Protein AF-0000000076344971 (afdb_homodimer)

Organism: Vanrija humicola (NCBI:txid5417)

Foldseek 3Di:
DWDKDKDAACCDPDPVDHGGFIFIFGQPQDPDDDDDPVRTPGGQDDDVVRSNCCPALLHFLLLLLVCLQVPQQVAALAFEEEEEVLQARNNVNNLLCNCLPRNHVAYEYEAADPVSQVVSVVNGHPGYFHPPDPCRLVVVCVVCDPVFGQEYEYAADAPVVLSNLVRHAAQHEYEDEHHNVCVVVDDHDNPNVCSCVVRVYYYDYDHCVVVVVCSVVVSVVSVVCVVVVSGPCPQQWDEDEDESVCVVVQCVCVVVSNIGYYYHYDYDD/DWDKDKDAACQDPDPVDGGGFIFIFGQPQDPDDDDDPVRTPGGQDDDVVRSNCCPALLHFLLLLLVCLQVPQQVAALAFEEEEEVLQARNNVNNLLCNCLPRNHVAYEYEAADPVSQVVSVVNGHPGYFHPPDPCRLVVVCVVCDPVFGQEYEYAADAPVVLSNLVRHAAQHEYEDEHHNVCVVVDDHDNPNCCSCVVRVYYYDYDHCVVVVVCSVVVSVVSVVCVVVVSGPCPQQWDEDEDESVCVVVQCVCVVVSNIGHYYHYDYDD

Sequence (538 aa):
MRASAVAKVLESQSTKYKAGDSVYGYFGWTDFSVIDESAVATPAAELPGKPYASISPLGVTSLTAYFGTIEVLDIKPEHTVVVSGAAGAVGQVVVQLAKNVKGAKKVIGIAGGPDKVAYLKSIGADAAVDYKAADWKEQLAAIVGEDGVDRFFDNVGGEIFDHLLTVLNRAGRVAVCGQITSYNGQYVPFPHFTEVISKALTIQGFTLMDYIPRWGEVAQELRKLIDDDKIKAADAETVVPTKVEDIPTTWLRLFEGKNRGKLVTQLEVMRASAVAKVLESQSTKYKAGDSVYGYFGWTDFSVIDESAVATPAAELPGKPYASISPLGVTSLTAYFGTIEVLDIKPEHTVVVSGAAGAVGQVVVQLAKNVKGAKKVIGIAGGPDKVAYLKSIGADAAVDYKAADWKEQLAAIVGEDGVDRFFDNVGGEIFDHLLTVLNRAGRVAVCGQITSYNGQYVPFPHFTEVISKALTIQGFTLMDYIPRWGEVAQELRKLIDDDKIKAADAETVVPTKVEDIPTTWLRLFEGKNRGKLVTQLEV

InterPro domains:
  IPR011032 GroES-like superfamily [SSF50129] (1-50)
  IPR013149 Alcohol dehydrogenase-like, C-terminal [PF00107] (89-221)
  IPR020843 Enoylreductase domain [SM00829] (2-265)
  IPR036291 NAD(P)-binding domain superfamily [SSF51735] (54-228)
  IPR045010 Medium-chain dehydrogenase/reductase [PTHR43205] (2-265)

Nearest PDB structures (foldseek):
  6ytz-assembly1_A-2  TM=9.093E-01  e=7.182E-23  Malus domestica
  6eow-assembly2_D-2  TM=8.994E-01  e=2.074E-22  Rubus idaeus
  6eow-assembly1_A  TM=9.100E-01  e=4.119E-22  Rubus idaeus
  6ysb-assembly2_A  TM=8.972E-01  e=2.207E-22  Pyrus ussuriensis x Pyrus communis
  4we3-assembly1_B  TM=8.929E-01  e=2.074E-22  Zingiber officinale

Secondary structure (DSSP, 8-state):
---EEEEE-S----SS--TT-EEEEE--S-S-----GGGEEEEPP-BTTBTTGGGTTTSHHHHHHHIIIIIIS---TT-EEEETTTTBTTHHHHHHIIIIIS--SEEEEEESSHHHHHHHHHTT-SEEEETTSTTHHHHHHHHHGGG-EEEEEESS-HHHHHHHHHHEEEEEEEEE---GGGGGT---B-TTTTHHHHTT-EEEE--GGGGGGGHHHHHHHHHHHHHTTSS--TTSEEEEEE-GGGHHHHHHHHHHT--SBEEEEEE--/---EEEEE-S----SS--TT-EEEEE--S-S-----GGGEEEEPP-BTTBTTGGGTTTSHHHHHHHIIIIIIS---TT-EEEETTTTBTTHHHHHHIIIIIS--SEEEEEESSHHHHHHHHHTT-SEEEETTSTTHHHHHHHHHGGG-EEEEEESS-HHHHHHHHHHEEEEEEEEE---GGGGGT---B-TTTTHHHHTT-EEEE--GGGGGGGHHHHHHHHHHHHHTTSS--TTSEEEEEE-GGGHHHHHHHHHHT--SBEEEEEE--

Structure (mmCIF, N/CA/C/O backbone):
data_AF-0000000076344971-model_v1
#
loop_
_entity.id
_entity.type
_entity.pdbx_description
1 polymer 'Enoyl reductase (ER) domain-containing protein'
#
loop_
_atom_site.group_PDB
_atom_site.id
_atom_site.type_symbol
_atom_site.label_atom_id
_atom_site.label_alt_id
_atom_site.label_comp_id
_atom_site.label_asym_id
_atom_site.label_entity_id
_atom_site.label_seq_id
_atom_site.pdbx_PDB_ins_code
_atom_site.Cartn_x
_atom_site.Cartn_y
_atom_site.Cartn_z
_atom_site.occupancy
_atom_site.B_iso_or_equiv
_atom_site.auth_seq_id
_atom_site.auth_comp_id
_atom_site.auth_asym_id
_atom_site.auth_atom_id
_atom_site.pdbx_PDB_model_num
ATOM 1 N N . MET A 1 1 ? -20.359 28.5 3.492 1 61.44 1 MET A N 1
ATOM 2 C CA . MET A 1 1 ? -19.453 27.359 3.338 1 61.44 1 MET A CA 1
ATOM 3 C C . MET A 1 1 ? -19.094 26.766 4.695 1 61.44 1 MET A C 1
ATOM 5 O O . MET A 1 1 ? -18.953 27.484 5.676 1 61.44 1 MET A O 1
ATOM 9 N N . ARG A 1 2 ? -19.141 25.562 4.707 1 69 2 ARG A N 1
ATOM 10 C CA . ARG A 1 2 ? -18.844 24.844 5.949 1 69 2 ARG A CA 1
ATOM 11 C C . ARG A 1 2 ? -17.359 24.875 6.25 1 69 2 ARG A C 1
ATOM 13 O O . ARG A 1 2 ? -16.531 24.594 5.375 1 69 2 ARG A O 1
ATOM 20 N N . ALA A 1 3 ? -16.969 25.484 7.363 1 81.06 3 ALA A N 1
ATOM 21 C CA . ALA A 1 3 ? -15.586 25.547 7.824 1 81.06 3 ALA A CA 1
ATOM 22 C C . ALA A 1 3 ? -15.508 25.391 9.344 1 81.06 3 ALA A C 1
ATOM 24 O O . ALA A 1 3 ? -16.375 25.891 10.062 1 81.06 3 ALA A O 1
ATOM 25 N N . SER A 1 4 ? -14.469 24.703 9.75 1 88.12 4 SER A N 1
ATOM 26 C CA . SER A 1 4 ? -14.195 24.672 11.188 1 88.12 4 SER A CA 1
ATOM 27 C C . SER A 1 4 ? -13.75 26.047 11.688 1 88.12 4 SER A C 1
ATOM 29 O O . SER A 1 4 ? -13.055 26.781 10.969 1 88.12 4 SER A O 1
ATOM 31 N N . ALA A 1 5 ? -14.195 26.359 12.906 1 91.25 5 ALA A N 1
ATOM 32 C CA . ALA A 1 5 ? -13.875 27.672 13.43 1 91.25 5 ALA A CA 1
ATOM 33 C C . ALA A 1 5 ? -13.859 27.672 14.953 1 91.25 5 ALA A C 1
ATOM 35 O O . ALA A 1 5 ? -14.453 26.797 15.586 1 91.25 5 ALA A O 1
ATOM 36 N N . VAL A 1 6 ? -13.102 28.594 15.43 1 92.81 6 VAL A N 1
ATOM 37 C CA . VAL A 1 6 ? -13.172 28.969 16.844 1 92.81 6 VAL A CA 1
ATOM 38 C C . VAL A 1 6 ? -13.914 30.297 16.984 1 92.81 6 VAL A C 1
ATOM 40 O O . VAL A 1 6 ? -13.664 31.25 16.234 1 92.81 6 VAL A O 1
ATOM 43 N N . ALA A 1 7 ? -14.859 30.266 17.953 1 93.31 7 ALA A N 1
ATOM 44 C CA . ALA A 1 7 ? -15.695 31.453 18.141 1 93.31 7 ALA A CA 1
ATOM 45 C C . ALA A 1 7 ? -15.82 31.781 19.625 1 93.31 7 ALA A C 1
ATOM 47 O O . ALA A 1 7 ? -15.609 30.938 20.484 1 93.31 7 ALA A O 1
ATOM 48 N N . LYS A 1 8 ? -16.109 33.062 19.859 1 93.75 8 LYS A N 1
ATOM 49 C CA . LYS A 1 8 ? -16.422 33.531 21.219 1 93.75 8 LYS A CA 1
ATOM 50 C C . LYS A 1 8 ? -17.938 33.656 21.406 1 93.75 8 LYS A C 1
ATOM 52 O O . LYS A 1 8 ? -18.625 34.25 20.578 1 93.75 8 LYS A O 1
ATOM 57 N N . VAL A 1 9 ? -18.375 33.125 22.484 1 95.62 9 VAL A N 1
ATOM 58 C CA . VAL A 1 9 ? -19.797 33.219 22.797 1 95.62 9 VAL A CA 1
ATOM 59 C C . VAL A 1 9 ? -20.109 34.656 23.281 1 95.62 9 VAL A C 1
ATOM 61 O O . VAL A 1 9 ? -19.516 35.125 24.234 1 95.62 9 VAL A O 1
ATOM 64 N N . LEU A 1 10 ? -21.031 35.25 22.594 1 96.5 10 LEU A N 1
ATOM 65 C CA . LEU A 1 10 ? -21.438 36.594 22.984 1 96.5 10 LEU A CA 1
ATOM 66 C C . LEU A 1 10 ? -22.625 36.562 23.938 1 96.5 10 LEU A C 1
ATOM 68 O O . LEU A 1 10 ? -22.688 37.312 24.891 1 96.5 10 LEU A O 1
ATOM 72 N N . GLU A 1 11 ? -23.609 35.75 23.594 1 96.62 11 GLU A N 1
ATOM 73 C CA . GLU A 1 11 ? -24.797 35.469 24.391 1 96.62 11 GLU A CA 1
ATOM 74 C C . GLU A 1 11 ? -25.156 34 24.328 1 96.62 11 GLU A C 1
ATOM 76 O O . GLU A 1 11 ? -24.891 33.312 23.344 1 96.62 11 GLU A O 1
ATOM 81 N N . SER A 1 12 ? -25.734 33.531 25.516 1 96.5 12 SER A N 1
ATOM 82 C CA . SER A 1 12 ? -26.062 32.125 25.531 1 96.5 12 SER A CA 1
ATOM 83 C C . SER A 1 12 ? -27.344 31.859 26.312 1 96.5 12 SER A C 1
ATOM 85 O O . SER A 1 12 ? -27.578 32.469 27.359 1 96.5 12 SER A O 1
ATOM 87 N N . GLN A 1 13 ? -28.156 31.031 25.672 1 95.81 13 GLN A N 1
ATOM 88 C CA . GLN A 1 13 ? -29.297 30.484 26.391 1 95.81 13 GLN A CA 1
ATOM 89 C C . GLN A 1 13 ? -29.031 29.047 26.844 1 95.81 13 GLN A C 1
ATOM 91 O O . GLN A 1 13 ? -29.906 28.406 27.422 1 95.81 13 GLN A O 1
ATOM 96 N N . SER A 1 14 ? -27.953 28.562 26.516 1 93.94 14 SER A N 1
ATOM 97 C CA . SER A 1 14 ? -27.531 27.219 26.875 1 93.94 14 SER A CA 1
ATOM 98 C C . SER A 1 14 ? -27.031 27.172 28.312 1 93.94 14 SER A C 1
ATOM 100 O O . SER A 1 14 ? -26.438 28.125 28.797 1 93.94 14 SER A O 1
ATOM 102 N N . THR A 1 15 ? -27.234 26.078 29.016 1 94.31 15 THR A N 1
ATOM 103 C CA . THR A 1 15 ? -26.688 25.891 30.344 1 94.31 15 THR A CA 1
ATOM 104 C C . THR A 1 15 ? -25.234 25.406 30.266 1 94.31 15 THR A C 1
ATOM 106 O O . THR A 1 15 ? -24.516 25.406 31.266 1 94.31 15 THR A O 1
ATOM 109 N N . LYS A 1 16 ? -24.781 25.078 29.094 1 94.44 16 LYS A N 1
ATOM 110 C CA . LYS A 1 16 ? -23.469 24.484 28.922 1 94.44 16 LYS A CA 1
ATOM 111 C C . LYS A 1 16 ? -22.422 25.562 28.609 1 94.44 16 LYS A C 1
ATOM 113 O O . LYS A 1 16 ? -21.234 25.375 28.891 1 94.44 16 LYS A O 1
ATOM 118 N N . TYR A 1 17 ? -22.875 26.609 28.031 1 95.38 17 TYR A N 1
ATOM 119 C CA . TYR A 1 17 ? -21.969 27.656 27.578 1 95.38 17 TYR A CA 1
ATOM 120 C C . TYR A 1 17 ? -22.422 29.031 28.047 1 95.38 17 TYR A C 1
ATOM 122 O O . TYR A 1 17 ? -23.625 29.297 28.094 1 95.38 17 TYR A O 1
ATOM 130 N N . LYS A 1 18 ? -21.469 29.906 28.344 1 95.62 18 LYS A N 1
ATOM 131 C CA . LYS A 1 18 ? -21.797 31.25 28.781 1 95.62 18 LYS A CA 1
ATOM 132 C C . LYS A 1 18 ? -21.047 32.281 27.953 1 95.62 18 LYS A C 1
ATOM 134 O O . LYS A 1 18 ? -20.094 31.953 27.234 1 95.62 18 LYS A O 1
ATOM 139 N N . ALA A 1 19 ? -21.516 33.438 28.141 1 96 19 ALA A N 1
ATOM 140 C CA . ALA A 1 19 ? -20.859 34.562 27.438 1 96 19 ALA A CA 1
ATOM 141 C C . ALA A 1 19 ? -19.375 34.625 27.812 1 96 19 ALA A C 1
ATOM 143 O O . ALA A 1 19 ? -19.016 34.5 28.984 1 96 19 ALA A O 1
ATOM 144 N N . GLY A 1 20 ? -18.531 34.75 26.812 1 94.38 20 GLY A N 1
ATOM 145 C CA . GLY A 1 20 ? -17.094 34.812 27.031 1 94.38 20 GLY A CA 1
ATOM 146 C C . GLY A 1 20 ? -16.391 33.531 26.703 1 94.38 20 GLY A C 1
ATOM 147 O O . GLY A 1 20 ? -15.172 33.5 26.469 1 94.38 20 GLY A O 1
ATOM 148 N N . ASP A 1 21 ? -17.156 32.406 26.641 1 94.06 21 ASP A N 1
ATOM 149 C CA . ASP A 1 21 ? -16.562 31.125 26.328 1 94.06 21 ASP A CA 1
ATOM 150 C C . ASP A 1 21 ? -16.047 31.078 24.891 1 94.06 21 ASP A C 1
ATOM 152 O O . ASP A 1 21 ? -16.656 31.672 24 1 94.06 21 ASP A O 1
ATOM 156 N N . SER A 1 22 ? -14.867 30.422 24.719 1 94 22 SER A N 1
ATOM 157 C CA . SER A 1 22 ? -14.391 30.062 23.391 1 94 22 SER A CA 1
ATOM 158 C C . SER A 1 22 ? -14.812 28.656 23 1 94 22 SER A C 1
ATOM 160 O O . SER A 1 22 ? -14.617 27.703 23.766 1 94 22 SER A O 1
ATOM 162 N N . VAL A 1 23 ? -15.383 28.531 21.781 1 94 23 VAL A N 1
ATOM 163 C CA . VAL A 1 23 ? -15.914 27.234 21.375 1 94 23 VAL A CA 1
ATOM 164 C C . VAL A 1 23 ? -15.398 26.891 19.984 1 94 23 VAL A C 1
ATOM 166 O O . VAL A 1 23 ? -15.07 27.781 19.188 1 94 23 VAL A O 1
ATOM 169 N N . TYR A 1 24 ? -15.289 25.625 19.75 1 92.62 24 TYR A N 1
ATOM 170 C CA . TYR A 1 24 ? -14.875 25.094 18.469 1 92.62 24 TYR A CA 1
ATOM 171 C C . TYR A 1 24 ? -16.016 24.328 17.797 1 92.62 24 TYR A C 1
ATOM 173 O O . TYR A 1 24 ? -16.766 23.594 18.469 1 92.62 24 TYR A O 1
ATOM 181 N N . GLY A 1 25 ? -16.172 24.5 16.547 1 89.88 25 GLY A N 1
ATOM 182 C CA . GLY A 1 25 ? -17.172 23.797 15.75 1 89.88 25 GLY A CA 1
ATOM 183 C C . GLY A 1 25 ? -17.109 24.141 14.273 1 89.88 25 GLY A C 1
ATOM 184 O O . GLY A 1 25 ? -16.141 24.734 13.805 1 89.88 25 GLY A O 1
ATOM 185 N N . TYR A 1 26 ? -18.109 23.641 13.586 1 88.62 26 TYR A N 1
ATOM 186 C CA . TYR A 1 26 ? -18.25 23.984 12.172 1 88.62 26 TYR A CA 1
ATOM 187 C C . TYR A 1 26 ? -19.25 25.109 11.984 1 88.62 26 TYR A C 1
ATOM 189 O O . TYR A 1 26 ? -20.438 24.859 11.758 1 88.62 26 TYR A O 1
ATOM 197 N N . PHE A 1 27 ? -18.75 26.344 12.023 1 85.94 27 PHE A N 1
ATOM 198 C CA . PHE A 1 27 ? -19.609 27.516 12.07 1 85.94 27 PHE A CA 1
ATOM 199 C C . PHE A 1 27 ? -19.672 28.203 10.711 1 85.94 27 PHE A C 1
ATOM 201 O O . PHE A 1 27 ? -20.562 29.016 10.461 1 85.94 27 PHE A O 1
ATOM 208 N N . GLY A 1 28 ? -18.797 27.922 9.805 1 81.19 28 GLY A N 1
ATOM 209 C CA . GLY A 1 28 ? -18.781 28.562 8.508 1 81.19 28 GLY A CA 1
ATOM 210 C C . GLY A 1 28 ? -18.141 29.938 8.531 1 81.19 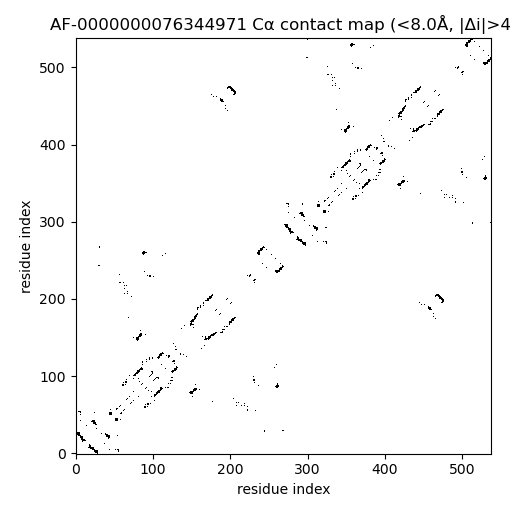28 GLY A C 1
ATOM 211 O O . GLY A 1 28 ? -17.594 30.359 9.555 1 81.19 28 GLY A O 1
ATOM 212 N N . TRP A 1 29 ? -18.219 30.688 7.355 1 81.31 29 TRP A N 1
ATOM 213 C CA . TRP A 1 29 ? -17.672 32.031 7.203 1 81.31 29 TRP A CA 1
ATOM 214 C C . TRP A 1 29 ? -18.703 33.094 7.562 1 81.31 29 TRP A C 1
ATOM 216 O O . TRP A 1 29 ? -19.562 33.406 6.742 1 81.31 29 TRP A O 1
ATOM 226 N N . TH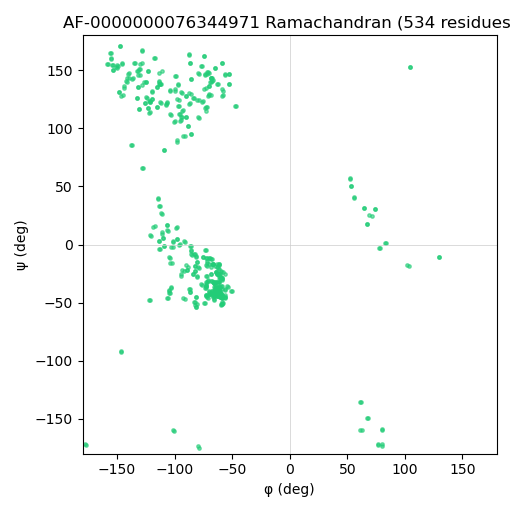R A 1 30 ? -18.672 33.5 8.773 1 84.69 30 THR A N 1
ATOM 227 C CA . THR A 1 30 ? -19.594 34.562 9.219 1 84.69 30 THR A CA 1
ATOM 228 C C . THR A 1 30 ? -18.984 35.375 10.359 1 84.69 30 THR A C 1
ATOM 230 O O . THR A 1 30 ? -18.172 34.844 11.125 1 84.69 30 THR A O 1
ATOM 233 N N . ASP A 1 31 ? -19.406 36.594 10.461 1 86.12 31 ASP A N 1
ATOM 234 C CA . ASP A 1 31 ? -19 37.406 11.586 1 86.12 31 ASP A CA 1
ATOM 235 C C . ASP A 1 31 ? -19.703 36.969 12.875 1 86.12 31 ASP A C 1
ATOM 237 O O . ASP A 1 31 ? -19.078 36.906 13.938 1 86.12 31 ASP A O 1
ATOM 241 N N . PHE A 1 32 ? -20.953 36.75 12.672 1 89.75 32 PHE A N 1
ATOM 242 C CA . PHE A 1 32 ? -21.797 36.281 13.781 1 89.75 32 PHE A CA 1
ATOM 243 C C . PHE A 1 32 ? -22.719 35.156 13.336 1 89.75 32 PHE A C 1
ATOM 245 O O . PHE A 1 32 ? -23.094 35.094 12.164 1 89.75 32 PHE A O 1
ATOM 252 N N . SER A 1 33 ? -22.875 34.25 14.273 1 90.19 33 SER A N 1
ATOM 253 C CA . SER A 1 33 ? -23.828 33.188 13.992 1 90.19 33 SER A CA 1
ATOM 254 C C . SER A 1 33 ? -24.641 32.812 15.242 1 90.19 33 SER A C 1
ATOM 256 O O . SER A 1 33 ? -24.141 32.938 16.359 1 90.19 33 SER A O 1
ATOM 258 N N . VAL A 1 34 ? -25.953 32.562 15.016 1 92.56 34 VAL A N 1
ATOM 259 C CA . VAL A 1 34 ? -26.781 31.938 16.031 1 92.56 34 VAL A CA 1
ATOM 260 C C . VAL A 1 34 ? -26.875 30.438 15.781 1 92.56 34 VAL A C 1
ATOM 262 O O . VAL A 1 34 ? -27.312 30.016 14.711 1 92.56 34 VAL A O 1
ATOM 265 N N . ILE A 1 35 ? -26.422 29.656 16.734 1 92.75 35 ILE A N 1
ATOM 266 C CA . ILE A 1 35 ? -26.359 28.219 16.516 1 92.75 35 ILE A CA 1
ATOM 267 C C . ILE A 1 35 ? -27 27.469 17.672 1 92.75 35 ILE A C 1
ATOM 269 O O . ILE A 1 35 ? -27.141 28.031 18.766 1 92.75 35 ILE A O 1
ATOM 273 N N . ASP A 1 36 ? -27.453 26.281 17.375 1 93.5 36 ASP A N 1
ATOM 274 C CA . ASP A 1 36 ? -27.812 25.375 18.453 1 93.5 36 ASP A CA 1
ATOM 275 C C . ASP A 1 36 ? -26.578 24.891 19.203 1 93.5 36 ASP A C 1
ATOM 277 O O . ASP A 1 36 ? -25.5 24.75 18.609 1 93.5 36 ASP A O 1
ATOM 281 N N . GLU A 1 37 ? -26.797 24.672 20.516 1 92.44 37 GLU A N 1
ATOM 282 C CA . GLU A 1 37 ? -25.641 24.234 21.297 1 92.44 37 GLU A CA 1
ATOM 283 C C . GLU A 1 37 ? -25.047 22.953 20.734 1 92.44 37 GLU A C 1
ATOM 285 O O . GLU A 1 37 ? -23.859 22.672 20.922 1 92.44 37 GLU A O 1
ATOM 290 N N . SER A 1 38 ? -25.844 22.172 20.016 1 90.94 38 SER A N 1
ATOM 291 C CA . SER A 1 38 ? -25.375 20.906 19.453 1 90.94 38 SER A CA 1
ATOM 292 C C . SER A 1 38 ? -24.375 21.156 18.328 1 90.94 38 SER A C 1
ATOM 294 O O . SER A 1 38 ? -23.656 20.234 17.906 1 90.94 38 SER A O 1
ATOM 296 N N . ALA A 1 39 ? -24.25 22.312 17.891 1 89.5 39 ALA A N 1
ATOM 297 C CA . ALA A 1 39 ? -23.328 22.656 16.828 1 89.5 39 ALA A CA 1
ATOM 298 C C . ALA A 1 39 ? -21.906 22.859 17.359 1 89.5 39 ALA A C 1
ATOM 300 O O . ALA A 1 39 ? -20.938 22.875 16.594 1 89.5 39 ALA A O 1
ATOM 301 N N . VAL A 1 40 ? -21.906 23.156 18.656 1 90.94 40 VAL A N 1
ATOM 302 C CA . VAL A 1 40 ? -20.594 23.25 19.297 1 90.94 40 VAL A CA 1
ATOM 303 C C . VAL A 1 40 ? -19.984 21.859 19.453 1 90.94 40 VAL A C 1
ATOM 305 O O . VAL A 1 40 ? -20.562 21 20.125 1 90.94 40 VAL A O 1
ATOM 308 N N . ALA A 1 41 ? -18.828 21.641 18.812 1 86.38 41 ALA A N 1
ATOM 309 C CA . ALA A 1 41 ? -18.172 20.344 18.938 1 86.38 41 ALA A CA 1
ATOM 310 C C . ALA A 1 41 ? -17.516 20.188 20.297 1 86.38 41 ALA A C 1
ATOM 312 O O . ALA A 1 41 ? -17.703 19.188 20.984 1 86.38 41 ALA A O 1
ATOM 313 N N . THR A 1 42 ? -16.734 21.141 20.719 1 85.25 42 THR A N 1
ATOM 314 C CA . THR A 1 42 ? -16.047 21.172 22.016 1 85.25 42 THR A CA 1
ATOM 315 C C . THR A 1 42 ? -15.758 22.609 22.422 1 85.25 42 THR A C 1
ATOM 317 O O . THR A 1 42 ? -15.812 23.531 21.609 1 85.25 42 THR A O 1
ATOM 320 N N . PRO A 1 43 ? -15.523 22.797 23.734 1 88.88 43 PRO A N 1
ATOM 321 C CA . PRO A 1 43 ? -14.836 24.047 24.047 1 88.88 43 PRO A CA 1
ATOM 322 C C . PRO A 1 43 ? -13.508 24.188 23.312 1 88.88 43 PRO A C 1
ATOM 324 O O . PRO A 1 43 ? -12.844 23.188 23.016 1 88.88 43 PRO A O 1
ATOM 327 N N . ALA A 1 44 ? -13.164 25.359 22.984 1 90.56 44 ALA A N 1
ATOM 328 C CA . ALA A 1 44 ? -11.906 25.578 22.281 1 90.56 44 ALA A CA 1
ATOM 329 C C . ALA A 1 44 ? -10.711 25.328 23.188 1 90.56 44 ALA A C 1
ATOM 331 O O . ALA A 1 44 ? -10.711 25.766 24.344 1 90.56 44 ALA A O 1
ATOM 332 N N . ALA A 1 45 ? -9.812 24.516 22.641 1 87.5 45 ALA A N 1
ATOM 333 C CA . ALA A 1 45 ? -8.539 24.375 23.344 1 87.5 45 ALA A CA 1
ATOM 334 C C . ALA A 1 45 ? -7.68 25.625 23.172 1 87.5 45 ALA A C 1
ATOM 336 O O . ALA A 1 45 ? -7.766 26.312 22.141 1 87.5 45 ALA A O 1
ATOM 337 N N . GLU A 1 46 ? -6.938 25.875 24.234 1 85.94 46 GLU A N 1
ATOM 338 C CA . GLU A 1 46 ? -6.074 27.047 24.156 1 85.94 46 GLU A CA 1
ATOM 339 C C . GLU A 1 46 ? -4.633 26.703 24.516 1 85.94 46 GLU A C 1
ATOM 341 O O . GLU A 1 46 ? -4.391 25.797 25.328 1 85.94 46 GLU A O 1
ATOM 346 N N . LEU A 1 47 ? -3.74 27.234 23.766 1 88.44 47 LEU A N 1
ATOM 347 C CA . LEU A 1 47 ? -2.324 27.297 24.109 1 88.44 47 LEU A CA 1
ATOM 348 C C . LEU A 1 47 ? -1.896 28.734 24.391 1 88.44 47 LEU A C 1
ATOM 350 O O . LEU A 1 47 ? -2.545 29.688 23.938 1 88.44 47 LEU A O 1
ATOM 354 N N . PRO A 1 48 ? -0.918 28.844 25.281 1 84.88 48 PRO A N 1
ATOM 355 C CA . PRO A 1 48 ? -0.463 30.219 25.516 1 84.88 48 PRO A CA 1
ATOM 356 C C . PRO A 1 48 ? -0.213 30.984 24.203 1 84.88 48 PRO A C 1
ATOM 358 O O . PRO A 1 48 ? 0.571 30.531 23.375 1 84.88 48 PRO A O 1
ATOM 361 N N . GLY A 1 49 ? -0.983 32.062 24.062 1 83.06 49 GLY A N 1
ATOM 362 C CA . GLY A 1 49 ? -0.813 32.906 22.891 1 83.06 49 GLY A CA 1
ATOM 363 C C . GLY A 1 49 ? -1.549 32.406 21.672 1 83.06 49 GLY A C 1
ATOM 364 O O . GLY A 1 49 ? -1.447 33 20.578 1 83.06 49 GLY A O 1
ATOM 365 N N . LYS A 1 50 ? -2.211 31.359 21.859 1 89.38 50 LYS A N 1
ATOM 366 C CA . LYS A 1 50 ? -2.93 30.781 20.719 1 89.38 50 LYS A CA 1
ATOM 367 C C . LYS A 1 50 ? -4.324 30.312 21.141 1 89.38 50 LYS A C 1
ATOM 369 O O . LYS A 1 50 ? -4.547 29.125 21.344 1 89.38 50 LYS A O 1
ATOM 374 N N . PRO A 1 51 ? -5.273 31.25 21.125 1 85.81 51 PRO A N 1
ATOM 375 C CA . PRO A 1 51 ? -6.641 30.906 21.531 1 85.81 51 PRO A CA 1
ATOM 376 C C . PRO A 1 51 ? -7.359 30.047 20.484 1 85.81 51 PRO A C 1
ATOM 378 O O . PRO A 1 51 ? -8.453 29.531 20.75 1 85.81 51 PRO A O 1
ATOM 381 N N . TYR A 1 52 ? -6.73 29.812 19.359 1 88.62 52 TYR A N 1
ATOM 382 C CA . TYR A 1 52 ? -7.348 29.031 18.297 1 88.62 52 TYR A CA 1
ATOM 383 C C . TYR A 1 52 ? -6.613 27.719 18.094 1 88.62 52 TYR A C 1
ATOM 385 O O . TYR A 1 52 ? -6.516 27.219 16.984 1 88.62 52 TYR A O 1
ATOM 393 N N . ALA A 1 53 ? -6.074 27.156 19.188 1 91.06 53 ALA A N 1
ATOM 394 C CA . ALA A 1 53 ? -5.25 25.953 19.109 1 91.06 53 ALA A CA 1
ATOM 395 C C . ALA A 1 53 ? -6.043 24.781 18.531 1 91.06 53 ALA A C 1
ATOM 397 O O . ALA A 1 53 ? -5.477 23.906 17.891 1 91.06 53 ALA A O 1
ATOM 398 N N . SER A 1 54 ? -7.355 24.812 18.672 1 89.69 54 SER A N 1
ATOM 399 C CA . SER A 1 54 ? -8.234 23.734 18.219 1 89.69 54 SER A CA 1
ATOM 400 C C . SER A 1 54 ? -8.25 23.641 16.703 1 89.69 54 SER A C 1
ATOM 402 O O . SER A 1 54 ? -8.648 22.609 16.141 1 89.69 54 SER A O 1
ATOM 404 N N . ILE A 1 55 ? -7.816 24.641 16 1 89.56 55 ILE A N 1
ATOM 405 C CA . ILE A 1 55 ? -7.898 24.562 14.547 1 89.56 55 ILE A CA 1
ATOM 406 C C . ILE A 1 55 ? -6.496 24.453 13.953 1 89.56 55 ILE A C 1
ATOM 408 O O . ILE A 1 55 ? -6.312 24.578 12.742 1 89.56 55 ILE A O 1
ATOM 412 N N . SER A 1 56 ? -5.512 24.234 14.789 1 86.56 56 SER A N 1
ATOM 413 C CA . SER A 1 56 ? -4.168 24.078 14.25 1 86.56 56 SER A CA 1
ATOM 414 C C . SER A 1 56 ? -3.348 23.094 15.086 1 86.56 56 SER A C 1
ATOM 416 O O . SER A 1 56 ? -3.469 21.875 14.93 1 86.56 56 SER A O 1
ATOM 418 N N . PRO A 1 57 ? -2.525 23.656 16.188 1 85.31 57 PRO A N 1
ATOM 419 C CA . PRO A 1 57 ? -1.569 22.75 16.828 1 85.31 57 PRO A CA 1
ATOM 420 C C . PRO A 1 57 ? -2.248 21.578 17.531 1 85.31 57 PRO A C 1
ATOM 422 O O . PRO A 1 57 ? -1.625 20.531 17.734 1 85.31 57 PRO A O 1
ATOM 425 N N . LEU A 1 58 ? -3.48 21.766 17.922 1 87.5 58 LEU A N 1
ATOM 426 C CA . LEU A 1 58 ? -4.184 20.703 18.625 1 87.5 58 LEU A CA 1
ATOM 427 C C . LEU A 1 58 ? -5.398 20.234 17.828 1 87.5 58 LEU A C 1
ATOM 429 O O . LEU A 1 58 ? -6.285 19.562 18.375 1 87.5 58 LEU A O 1
ATOM 433 N N . GLY A 1 59 ? -5.43 20.594 16.578 1 89.06 59 GLY A N 1
ATOM 434 C CA . GLY A 1 59 ? -6.578 20.312 15.727 1 89.06 59 GLY A CA 1
ATOM 435 C C . GLY A 1 59 ? -6.359 19.125 14.805 1 89.06 59 GLY A C 1
ATOM 436 O O . GLY A 1 59 ? -5.484 18.297 15.047 1 89.06 59 GLY A O 1
ATOM 437 N N . VAL A 1 60 ? -7.152 19.078 13.766 1 86.94 60 VAL A N 1
ATOM 438 C CA . VAL A 1 60 ? -7.32 17.953 12.859 1 86.94 60 VAL A CA 1
ATOM 439 C C . VAL A 1 60 ? -5.992 17.641 12.172 1 86.94 60 VAL A C 1
ATOM 441 O O . VAL A 1 60 ? -5.602 16.484 12.055 1 86.94 60 VAL A O 1
ATOM 444 N N . THR A 1 61 ? -5.262 18.609 11.789 1 89.81 61 THR A N 1
ATOM 445 C CA . THR A 1 61 ? -4.039 18.391 11.023 1 89.81 61 THR A CA 1
ATOM 446 C C . THR A 1 61 ? -2.959 17.75 11.883 1 89.81 61 THR A C 1
ATOM 448 O O . THR A 1 61 ? -2.248 16.859 11.438 1 89.81 61 THR A O 1
ATOM 451 N N . SER A 1 62 ? -2.855 18.203 13.125 1 93 62 SER A N 1
ATOM 452 C CA . SER A 1 62 ? -1.848 17.625 14.016 1 93 62 SER A CA 1
ATOM 453 C C . SER A 1 62 ? -2.232 16.219 14.453 1 93 62 SER A C 1
ATOM 455 O O . SER A 1 62 ? -1.366 15.359 14.617 1 93 62 SER A O 1
ATOM 457 N N . LEU A 1 63 ? -3.508 16.047 14.625 1 92.19 63 LEU A N 1
ATOM 458 C CA . LEU A 1 63 ? -3.98 14.703 14.953 1 92.19 63 LEU A CA 1
ATOM 459 C C . LEU A 1 63 ? -3.703 13.734 13.812 1 92.19 63 LEU A C 1
ATOM 461 O O . LEU A 1 63 ? -3.25 12.609 14.039 1 92.19 63 LEU A O 1
ATOM 465 N N . THR A 1 64 ? -3.939 14.164 12.617 1 94.25 64 THR A N 1
ATOM 466 C CA . THR A 1 64 ? -3.633 13.383 11.422 1 94.25 64 THR A CA 1
ATOM 467 C C . THR A 1 64 ? -2.146 13.047 11.367 1 94.25 64 THR A C 1
ATOM 469 O O . THR A 1 64 ? -1.775 11.898 11.125 1 94.25 64 THR A O 1
ATOM 472 N N . ALA A 1 65 ? -1.34 14.031 11.617 1 96.19 65 ALA A N 1
ATOM 473 C CA . ALA A 1 65 ? 0.106 13.812 11.625 1 96.19 65 ALA A CA 1
ATOM 474 C C . ALA A 1 65 ? 0.499 12.773 12.664 1 96.19 65 ALA A C 1
ATOM 476 O O . ALA A 1 65 ? 1.336 11.906 12.398 1 96.19 65 ALA A O 1
ATOM 477 N N . TYR A 1 66 ? -0.1 12.922 13.836 1 96.06 66 TYR A N 1
ATOM 478 C CA . TYR A 1 66 ? 0.227 12.016 14.93 1 96.06 66 TYR A CA 1
ATOM 479 C C . TYR A 1 66 ? -0.078 10.57 14.562 1 96.06 66 TYR A C 1
ATOM 481 O O . TYR A 1 66 ? 0.797 9.703 14.633 1 96.06 66 TYR A O 1
ATOM 489 N N . PHE A 1 67 ? -1.225 10.289 14.109 1 94.75 67 PHE A N 1
ATOM 490 C CA . PHE A 1 67 ? -1.629 8.922 13.789 1 94.75 67 PHE A CA 1
ATOM 491 C C . PHE A 1 67 ? -0.805 8.375 12.625 1 94.75 67 PHE A C 1
ATOM 493 O O . PHE A 1 67 ? -0.331 7.234 12.68 1 94.75 67 PHE A O 1
ATOM 500 N N . GLY A 1 68 ? -0.607 9.172 11.594 1 96.62 68 GLY A N 1
ATOM 501 C CA . GLY A 1 68 ? 0.175 8.727 10.445 1 96.62 68 GLY A CA 1
ATOM 502 C C . GLY A 1 68 ? 1.616 8.414 10.797 1 96.62 68 GLY A C 1
ATOM 503 O O . GLY A 1 68 ? 2.186 7.441 10.289 1 96.62 68 GLY A O 1
ATOM 504 N N . THR A 1 69 ? 2.156 9.195 11.695 1 97.25 69 THR A N 1
ATOM 505 C CA . THR A 1 69 ? 3.568 9.055 12.039 1 97.25 69 THR A CA 1
ATOM 506 C C . THR A 1 69 ? 3.779 7.914 13.031 1 97.25 69 THR A C 1
ATOM 508 O O . THR A 1 69 ? 4.684 7.094 12.852 1 97.25 69 THR A O 1
ATOM 511 N N . ILE A 1 70 ? 2.988 7.852 14.008 1 93.88 70 ILE A N 1
ATOM 512 C CA . ILE A 1 70 ? 3.227 6.953 15.133 1 93.88 70 ILE A CA 1
ATOM 513 C C . ILE A 1 70 ? 2.641 5.574 14.828 1 93.88 70 ILE A C 1
ATOM 515 O O . ILE A 1 70 ? 3.279 4.551 15.086 1 93.88 70 ILE A O 1
ATOM 519 N N . GLU A 1 71 ? 1.542 5.574 14.211 1 92.56 71 GLU A N 1
ATOM 520 C CA . GLU A 1 71 ? 0.855 4.289 14.102 1 92.56 71 GLU A CA 1
ATOM 521 C C . GLU A 1 71 ? 0.994 3.715 12.695 1 92.56 71 GLU A C 1
ATOM 523 O O . GLU A 1 71 ? 1.216 2.514 12.523 1 92.56 71 GLU A O 1
ATOM 528 N N . VAL A 1 72 ? 0.908 4.5 11.703 1 95.94 72 VAL A N 1
ATOM 529 C CA . VAL A 1 72 ? 0.899 3.979 10.336 1 95.94 72 VAL A CA 1
ATOM 530 C C . VAL A 1 72 ? 2.33 3.707 9.883 1 95.94 72 VAL A C 1
ATOM 532 O O . VAL A 1 72 ? 2.637 2.615 9.398 1 95.94 72 VAL A O 1
ATOM 535 N N . LEU A 1 73 ? 3.23 4.648 10.055 1 97.56 73 LEU A N 1
ATOM 536 C CA . LEU A 1 73 ? 4.59 4.52 9.539 1 97.56 73 LEU A CA 1
ATOM 537 C C . LEU A 1 73 ? 5.441 3.65 10.461 1 97.56 73 LEU A C 1
ATOM 539 O O . LEU A 1 73 ? 6.445 3.082 10.031 1 97.56 73 LEU A O 1
ATOM 543 N N . ASP A 1 74 ? 5.129 3.607 11.75 1 95.25 74 ASP A N 1
ATOM 544 C CA . ASP A 1 74 ? 5.887 2.816 12.711 1 95.25 74 ASP A CA 1
ATOM 545 C C . ASP A 1 74 ? 7.379 3.143 12.633 1 95.25 74 ASP A C 1
ATOM 547 O O . ASP A 1 74 ? 8.203 2.252 12.422 1 95.25 74 ASP A O 1
ATOM 551 N N . ILE A 1 75 ? 7.73 4.379 12.805 1 98.19 75 ILE A N 1
ATOM 552 C CA . ILE A 1 75 ? 9.094 4.891 12.688 1 98.19 75 ILE A CA 1
ATOM 553 C C . ILE A 1 75 ? 9.938 4.379 13.844 1 98.19 75 ILE A C 1
ATOM 555 O O . ILE A 1 75 ? 9.484 4.352 14.992 1 98.19 75 ILE A O 1
ATOM 559 N N . LYS A 1 76 ? 11.148 3.957 13.539 1 98.06 76 LYS A N 1
ATOM 560 C CA . LYS A 1 76 ? 12.164 3.559 14.516 1 98.06 76 LYS A CA 1
ATOM 561 C C . LYS A 1 76 ? 13.391 4.465 14.43 1 98.06 76 LYS A C 1
ATOM 563 O O . LYS A 1 76 ? 13.586 5.168 13.438 1 98.06 76 LYS A O 1
ATOM 568 N N . PRO A 1 77 ? 14.203 4.5 15.453 1 98.31 77 PRO A N 1
ATOM 569 C CA . PRO A 1 77 ? 15.352 5.406 15.508 1 98.31 77 PRO A CA 1
ATOM 570 C C . PRO A 1 77 ? 16.344 5.176 14.367 1 98.31 77 PRO A C 1
ATOM 572 O O . PRO A 1 77 ? 17.062 6.094 13.977 1 98.31 77 PRO A O 1
ATOM 575 N N . GLU A 1 78 ? 16.375 4.004 13.758 1 98.25 78 GLU A N 1
ATOM 576 C CA . GLU A 1 78 ? 17.344 3.695 12.711 1 98.25 78 GLU A CA 1
ATOM 577 C C . GLU A 1 78 ? 16.844 4.152 11.344 1 98.25 78 GLU A C 1
ATOM 579 O O . GLU A 1 78 ? 17.578 4.102 10.359 1 98.25 78 GLU A O 1
ATOM 584 N N . HIS A 1 79 ? 15.609 4.656 11.281 1 98.56 79 HIS A N 1
ATOM 585 C CA . HIS A 1 79 ? 14.984 4.902 9.992 1 98.56 79 HIS A CA 1
ATOM 586 C C . HIS A 1 79 ? 15.359 6.273 9.445 1 98.56 79 HIS A C 1
ATOM 588 O O . HIS A 1 79 ? 15.484 7.234 10.211 1 98.56 79 HIS A O 1
ATOM 594 N N . THR A 1 80 ? 15.539 6.277 8.164 1 98.81 80 THR A N 1
ATOM 595 C CA . THR A 1 80 ? 15.477 7.516 7.398 1 98.81 80 THR A CA 1
ATOM 596 C C . THR A 1 80 ? 14.055 7.777 6.914 1 98.81 80 THR A C 1
ATOM 598 O O . THR A 1 80 ? 13.438 6.914 6.289 1 98.81 80 THR A O 1
ATOM 601 N N . VAL A 1 81 ? 13.539 9.008 7.199 1 98.88 81 VAL A N 1
ATOM 602 C CA . VAL A 1 81 ? 12.148 9.352 6.922 1 98.88 81 VAL A CA 1
ATOM 603 C C . VAL A 1 81 ? 12.094 10.531 5.949 1 98.88 81 VAL A C 1
ATOM 605 O O . VAL A 1 81 ? 12.812 11.523 6.125 1 98.88 81 VAL A O 1
ATOM 608 N N . VAL A 1 82 ? 11.281 10.406 4.902 1 98.94 82 VAL A N 1
ATOM 609 C CA . VAL A 1 82 ? 11.016 11.531 4.016 1 98.94 82 VAL A CA 1
ATOM 610 C C . VAL A 1 82 ? 9.562 11.977 4.16 1 98.94 82 VAL A C 1
ATOM 612 O O . VAL A 1 82 ? 8.656 11.141 4.258 1 98.94 82 VAL A O 1
ATOM 615 N N . VAL A 1 83 ? 9.344 13.266 4.188 1 98.81 83 VAL A N 1
ATOM 616 C CA . VAL A 1 83 ? 8.016 13.852 4.293 1 98.81 83 VAL A CA 1
ATOM 617 C C . VAL A 1 83 ? 7.766 14.781 3.111 1 98.81 83 VAL A C 1
ATOM 619 O O . VAL A 1 83 ? 8.484 15.766 2.928 1 98.81 83 VAL A O 1
ATOM 622 N N . SER A 1 84 ? 6.781 14.477 2.273 1 98 84 SER A N 1
ATOM 623 C CA . SER A 1 84 ? 6.383 15.422 1.235 1 98 84 SER A CA 1
ATOM 624 C C . SER A 1 84 ? 5.348 16.406 1.761 1 98 84 SER A C 1
ATOM 626 O O . SER A 1 84 ? 4.652 16.125 2.738 1 98 84 SER A O 1
ATOM 628 N N . GLY A 1 85 ? 5.293 17.594 1.088 1 96 85 GLY A N 1
ATOM 629 C CA . GLY A 1 85 ? 4.453 18.625 1.681 1 96 85 GLY A CA 1
ATOM 630 C C . GLY A 1 85 ? 4.828 18.953 3.113 1 96 85 GLY A C 1
ATOM 631 O O . GLY A 1 85 ? 3.957 19.172 3.953 1 96 85 GLY A O 1
ATOM 632 N N . ALA A 1 86 ? 6.121 19 3.359 1 97.44 86 ALA A N 1
ATOM 633 C CA . ALA A 1 86 ? 6.637 18.969 4.727 1 97.44 86 ALA A CA 1
ATOM 634 C C . ALA A 1 86 ? 6.359 20.297 5.441 1 97.44 86 ALA A C 1
ATOM 636 O O . ALA A 1 86 ? 6.258 20.328 6.668 1 97.44 86 ALA A O 1
ATOM 637 N N . ALA A 1 87 ? 6.262 21.312 4.703 1 96.06 87 ALA A N 1
ATOM 638 C CA . ALA A 1 87 ? 6.051 22.609 5.336 1 96.06 87 ALA A CA 1
ATOM 639 C C . ALA A 1 87 ? 4.562 22.938 5.469 1 96.06 87 ALA A C 1
ATOM 641 O O . ALA A 1 87 ? 4.188 24 5.941 1 96.06 87 ALA A O 1
ATOM 642 N N . GLY A 1 88 ? 3.727 21.984 5.055 1 94 88 GLY A N 1
ATOM 643 C CA . GLY A 1 88 ? 2.289 22.156 5.176 1 94 88 GLY A CA 1
ATOM 644 C C . GLY A 1 88 ? 1.77 21.906 6.574 1 94 88 GLY A C 1
ATOM 645 O O . GLY A 1 88 ? 2.553 21.688 7.504 1 94 88 GLY A O 1
ATOM 646 N N . ALA A 1 89 ? 0.431 21.953 6.68 1 92.56 89 ALA A N 1
ATOM 647 C CA . ALA A 1 89 ? -0.238 21.844 7.973 1 92.56 89 ALA A CA 1
ATOM 648 C C . ALA A 1 89 ? 0.079 20.516 8.648 1 92.56 89 ALA A C 1
ATOM 650 O O . ALA A 1 89 ? 0.435 20.484 9.828 1 92.56 89 ALA A O 1
ATOM 651 N N . VAL A 1 90 ? 0.052 19.469 7.914 1 95.25 90 VAL A N 1
ATOM 652 C CA . VAL A 1 90 ? 0.302 18.125 8.461 1 95.25 90 VAL A CA 1
ATOM 653 C C . VAL A 1 90 ? 1.802 17.844 8.469 1 95.25 90 VAL A C 1
ATOM 655 O O . VAL A 1 90 ? 2.35 17.391 9.469 1 95.25 90 VAL A O 1
ATOM 658 N N . GLY A 1 91 ? 2.492 18.234 7.43 1 96.94 91 GLY A N 1
ATOM 659 C CA . GLY A 1 91 ? 3.881 17.875 7.191 1 96.94 91 GLY A CA 1
ATOM 660 C C . GLY A 1 91 ? 4.824 18.406 8.258 1 96.94 91 GLY A C 1
ATOM 661 O O . GLY A 1 91 ? 5.734 17.688 8.688 1 96.94 91 GLY A O 1
ATOM 662 N N . GLN A 1 92 ? 4.609 19.609 8.68 1 97.25 92 GLN A N 1
ATOM 663 C CA . GLN A 1 92 ? 5.527 20.188 9.648 1 97.25 92 GLN A CA 1
ATOM 664 C C . GLN A 1 92 ? 5.457 19.453 10.984 1 97.25 92 GLN A C 1
ATOM 666 O O . GLN A 1 92 ? 6.469 19.312 11.68 1 97.25 92 GLN A O 1
ATOM 671 N N . VAL A 1 93 ? 4.27 18.969 11.312 1 96.94 93 VAL A N 1
ATOM 672 C CA . VAL A 1 93 ? 4.102 18.219 12.555 1 96.94 93 VAL A CA 1
ATOM 673 C C . VAL A 1 93 ? 4.734 16.844 12.406 1 96.94 93 VAL A C 1
ATOM 675 O O . VAL A 1 93 ? 5.367 16.328 13.336 1 96.94 93 VAL A O 1
ATOM 678 N N . VAL A 1 94 ? 4.645 16.219 11.25 1 98.12 94 VAL A N 1
ATOM 679 C CA . VAL A 1 94 ? 5.246 14.922 10.977 1 98.12 94 VAL A CA 1
ATOM 680 C C . VAL A 1 94 ? 6.762 15.008 11.148 1 98.12 94 VAL A C 1
ATOM 682 O O . VAL A 1 94 ? 7.375 14.141 11.766 1 98.12 94 VAL A O 1
ATOM 685 N N . VAL A 1 95 ? 7.355 16.062 10.594 1 98.69 95 VAL A N 1
ATOM 686 C CA . VAL A 1 95 ? 8.797 16.266 10.688 1 98.69 95 VAL A CA 1
ATOM 687 C C . VAL A 1 95 ? 9.219 16.281 12.156 1 98.69 95 VAL A C 1
ATOM 689 O O . VAL A 1 95 ? 10.156 15.57 12.547 1 98.69 95 VAL A O 1
ATOM 692 N N . GLN A 1 96 ? 8.508 16.969 12.938 1 98.44 96 GLN A N 1
ATOM 693 C CA . GLN A 1 96 ? 8.883 17.125 14.336 1 98.44 96 GLN A CA 1
ATOM 694 C C . GLN A 1 96 ? 8.633 15.828 15.109 1 98.44 96 GLN A C 1
ATOM 696 O O . GLN A 1 96 ? 9.453 15.438 15.945 1 98.44 96 GLN A O 1
ATOM 701 N N . LEU A 1 97 ? 7.512 15.172 14.891 1 98.19 97 LEU A N 1
ATOM 702 C CA . LEU A 1 97 ? 7.227 13.898 15.539 1 98.19 97 LEU A CA 1
ATOM 703 C C . LEU A 1 97 ? 8.281 12.859 15.195 1 98.19 97 LEU A C 1
ATOM 705 O O . LEU A 1 97 ? 8.758 12.133 16.062 1 98.19 97 LEU A O 1
ATOM 709 N N . ALA A 1 98 ? 8.641 12.781 13.898 1 98.75 98 ALA A N 1
ATOM 710 C CA . ALA A 1 98 ? 9.633 11.812 13.445 1 98.75 98 ALA A CA 1
ATOM 711 C C . ALA A 1 98 ? 10.984 12.055 14.102 1 98.75 98 ALA A C 1
ATOM 713 O O . ALA A 1 98 ? 11.641 11.109 14.555 1 98.75 98 ALA A O 1
ATOM 714 N N . LYS A 1 99 ? 11.359 13.312 14.164 1 98.62 99 LYS A N 1
ATOM 715 C CA . LYS A 1 99 ? 12.688 13.656 14.664 1 98.62 99 LYS A CA 1
ATOM 716 C C . LYS A 1 99 ? 12.727 13.656 16.188 1 98.62 99 LYS A C 1
ATOM 718 O O . LYS A 1 99 ? 13.508 12.914 16.797 1 98.62 99 LYS A O 1
ATOM 723 N N . ASN A 1 100 ? 11.797 14.352 16.828 1 98 100 ASN A N 1
ATOM 724 C CA . ASN A 1 100 ? 11.922 14.68 18.234 1 98 100 ASN A CA 1
ATOM 725 C C . ASN A 1 100 ? 11.234 13.641 19.109 1 98 100 ASN A C 1
ATOM 727 O O . ASN A 1 100 ? 11.516 13.547 20.312 1 98 100 ASN A O 1
ATOM 731 N N . VAL A 1 101 ? 10.328 12.93 18.594 1 97.38 101 VAL A N 1
ATOM 732 C CA . VAL A 1 101 ? 9.562 11.984 19.391 1 97.38 101 VAL A CA 1
ATOM 733 C C . VAL A 1 101 ? 9.992 10.562 19.078 1 97.38 101 VAL A C 1
ATOM 735 O O . VAL A 1 101 ? 10.359 9.797 19.969 1 97.38 101 VAL A O 1
ATOM 738 N N . LYS A 1 102 ? 10.125 10.258 17.828 1 98.06 102 LYS A N 1
ATOM 739 C CA . LYS A 1 102 ? 10.492 8.898 17.438 1 98.06 102 LYS A CA 1
ATOM 740 C C . LYS A 1 102 ? 12.008 8.734 17.359 1 98.06 102 LYS A C 1
ATOM 742 O O . LYS A 1 102 ? 12.516 7.617 17.359 1 98.06 102 LYS A O 1
ATOM 747 N N . GLY A 1 103 ? 12.664 9.898 17.188 1 98.19 103 GLY A N 1
ATOM 748 C CA . GLY A 1 103 ? 14.117 9.867 17.188 1 98.19 103 GLY A CA 1
ATOM 749 C C . GLY A 1 103 ? 14.703 9.281 15.922 1 98.19 103 GLY A C 1
ATOM 750 O O . GLY A 1 103 ? 15.758 8.641 15.953 1 98.19 103 GLY A O 1
ATOM 751 N N . ALA A 1 104 ? 14.055 9.43 14.812 1 98.62 104 ALA A N 1
ATOM 752 C CA . ALA A 1 104 ? 14.531 8.883 13.539 1 98.62 104 ALA A CA 1
ATOM 753 C C . ALA A 1 104 ? 15.969 9.328 13.266 1 98.62 104 ALA A C 1
ATOM 755 O O . ALA A 1 104 ? 16.344 10.461 13.555 1 98.62 104 ALA A O 1
ATOM 756 N N . LYS A 1 105 ? 16.719 8.43 12.609 1 98.31 105 LYS A N 1
ATOM 757 C CA . LYS A 1 105 ? 18.125 8.68 12.273 1 98.31 105 LYS A CA 1
ATOM 758 C C . LYS A 1 105 ? 18.25 9.914 11.383 1 98.31 105 LYS A C 1
ATOM 760 O O . LYS A 1 105 ? 19.156 10.734 11.586 1 98.31 105 LYS A O 1
ATOM 765 N N . LYS A 1 106 ? 17.438 9.992 10.492 1 98.69 106 LYS A N 1
ATOM 766 C CA . LYS A 1 106 ? 17.453 11.094 9.531 1 98.69 106 LYS A CA 1
ATOM 767 C C . LYS A 1 106 ? 16.031 11.43 9.062 1 98.69 106 LYS A C 1
ATOM 769 O O . LYS A 1 106 ? 15.266 10.531 8.703 1 98.69 106 LYS A O 1
ATOM 774 N N . VAL A 1 107 ? 15.633 12.742 9.07 1 98.94 107 VAL A N 1
ATOM 775 C CA . VAL A 1 107 ? 14.352 1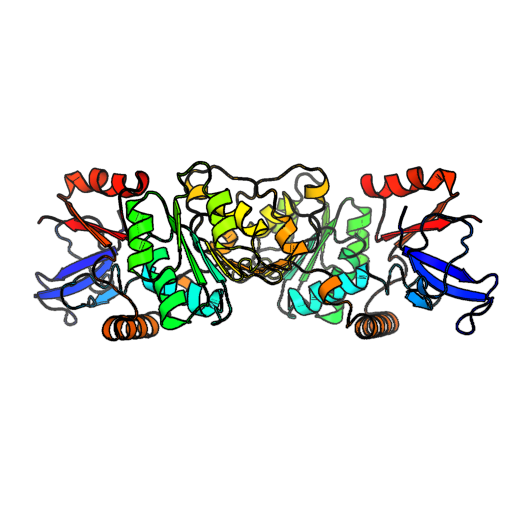3.227 8.57 1 98.94 107 VAL A CA 1
ATOM 776 C C . VAL A 1 107 ? 14.578 14.258 7.469 1 98.94 107 VAL A C 1
ATOM 778 O O . VAL A 1 107 ? 15.281 15.258 7.676 1 98.94 107 VAL A O 1
ATOM 781 N N . ILE A 1 108 ? 14.047 14.039 6.297 1 98.94 108 ILE A N 1
ATOM 782 C CA . ILE A 1 108 ? 14.219 14.891 5.125 1 98.94 108 ILE A CA 1
ATOM 783 C C . ILE A 1 108 ? 12.859 15.422 4.668 1 98.94 108 ILE A C 1
ATOM 785 O O . ILE A 1 108 ? 11.938 14.648 4.426 1 98.94 108 ILE A O 1
ATOM 789 N N . GLY A 1 109 ? 12.734 16.75 4.555 1 98.81 109 GLY A N 1
ATOM 790 C CA . GLY A 1 109 ? 11.508 17.359 4.062 1 98.81 109 GLY A CA 1
ATOM 791 C C . GLY A 1 109 ? 11.578 17.75 2.6 1 98.81 109 GLY A C 1
ATOM 792 O O . GLY A 1 109 ? 12.633 18.141 2.105 1 98.81 109 GLY A O 1
ATOM 793 N N . ILE A 1 110 ? 10.477 17.625 1.943 1 98.38 110 ILE A N 1
ATOM 794 C CA . ILE A 1 110 ? 10.289 18.203 0.612 1 98.38 110 ILE A CA 1
ATOM 795 C C . ILE A 1 110 ? 9.266 19.328 0.669 1 98.38 110 ILE A C 1
ATOM 797 O O . ILE A 1 110 ? 8.141 19.125 1.131 1 98.38 110 ILE A O 1
ATOM 801 N N . ALA A 1 111 ? 9.648 20.484 0.269 1 96.88 111 ALA A N 1
ATOM 802 C CA . ALA A 1 111 ? 8.766 21.641 0.301 1 96.88 111 ALA A CA 1
ATOM 803 C C . ALA A 1 111 ? 9.062 22.594 -0.865 1 96.88 111 ALA A C 1
ATOM 805 O O . ALA A 1 111 ? 10.031 22.391 -1.597 1 96.88 111 ALA A O 1
ATOM 806 N N . GLY A 1 112 ? 8.195 23.547 -1.021 1 94.88 112 GLY A N 1
ATOM 807 C CA . GLY A 1 112 ? 8.352 24.453 -2.143 1 94.88 112 GLY A CA 1
ATOM 808 C C . GLY A 1 112 ? 8.922 25.797 -1.739 1 94.88 112 GLY A C 1
ATOM 809 O O . GLY A 1 112 ? 8.211 26.625 -1.166 1 94.88 112 GLY A O 1
ATOM 810 N N . GLY A 1 113 ? 10.18 26.047 -2.191 1 95 113 GLY A N 1
ATOM 811 C CA . GLY A 1 113 ? 10.781 27.359 -1.975 1 95 113 GLY A CA 1
ATOM 812 C C . GLY A 1 113 ? 11.828 27.359 -0.874 1 95 113 GLY A C 1
ATOM 813 O O . GLY A 1 113 ? 11.727 26.578 0.083 1 95 113 GLY A O 1
ATOM 814 N N . PRO A 1 114 ? 12.781 28.281 -0.991 1 94.94 114 PRO A N 1
ATOM 815 C CA . PRO A 1 114 ? 13.914 28.297 -0.056 1 94.94 114 PRO A CA 1
ATOM 816 C C . PRO A 1 114 ? 13.484 28.641 1.373 1 94.94 114 PRO A C 1
ATOM 818 O O . PRO A 1 114 ? 14.062 28.109 2.328 1 94.94 114 PRO A O 1
ATOM 821 N N . ASP A 1 115 ? 12.461 29.469 1.507 1 94.94 115 ASP A N 1
ATOM 822 C CA . ASP A 1 115 ? 12 29.859 2.838 1 94.94 115 ASP A CA 1
ATOM 823 C C . ASP A 1 115 ? 11.43 28.656 3.59 1 94.94 115 ASP A C 1
ATOM 825 O O . ASP A 1 115 ? 11.695 28.469 4.777 1 94.94 115 ASP A O 1
ATOM 829 N N . LYS A 1 116 ? 10.719 27.828 2.895 1 95.88 116 LYS A N 1
ATOM 830 C CA . LYS A 1 116 ? 10.125 26.656 3.523 1 95.88 116 LYS A CA 1
ATOM 831 C C . LYS A 1 116 ? 11.188 25.609 3.838 1 95.88 116 LYS A C 1
ATOM 833 O O . LYS A 1 116 ? 11.109 24.922 4.859 1 95.88 116 LYS A O 1
ATOM 838 N N . VAL A 1 117 ? 12.156 25.516 2.98 1 97.25 117 VAL A N 1
ATOM 839 C CA . VAL A 1 117 ? 13.266 24.594 3.219 1 97.25 117 VAL A CA 1
ATOM 840 C C . VAL A 1 117 ? 14.023 25.016 4.48 1 97.25 117 VAL A C 1
ATOM 842 O O . VAL A 1 117 ? 14.32 24.188 5.336 1 97.25 117 VAL A O 1
ATOM 845 N N . ALA A 1 118 ? 14.273 26.312 4.602 1 96.94 118 ALA A N 1
ATOM 846 C CA . ALA A 1 118 ? 14.953 26.844 5.785 1 96.94 118 ALA A CA 1
ATOM 847 C C . ALA A 1 118 ? 14.109 26.625 7.039 1 96.94 118 ALA A C 1
ATOM 849 O O . ALA A 1 118 ? 14.633 26.25 8.086 1 96.94 118 ALA A O 1
ATOM 850 N N . TYR A 1 119 ? 12.844 26.812 6.914 1 96.06 119 TYR A N 1
ATOM 851 C CA . TYR A 1 119 ? 11.922 26.625 8.023 1 96.06 119 TYR A CA 1
ATOM 852 C C . TYR A 1 119 ? 11.953 25.188 8.531 1 96.06 119 TYR A C 1
ATOM 854 O O . TYR A 1 119 ? 12 24.953 9.742 1 96.06 119 TYR A O 1
ATOM 862 N N . LEU A 1 120 ? 11.977 24.234 7.633 1 97.88 120 LEU A N 1
ATOM 863 C CA . LEU A 1 120 ? 11.953 22.828 8.008 1 97.88 120 LEU A CA 1
ATOM 864 C C . LEU A 1 120 ? 13.188 22.469 8.836 1 97.88 120 LEU A C 1
ATOM 866 O O . LEU A 1 120 ? 13.086 21.719 9.805 1 97.88 120 LEU A O 1
ATOM 870 N N . LYS A 1 121 ? 14.305 23.016 8.469 1 97.38 121 LYS A N 1
ATOM 871 C CA . LYS A 1 121 ? 15.523 22.781 9.242 1 97.38 121 LYS A CA 1
ATOM 872 C C . LYS A 1 121 ? 15.414 23.359 10.641 1 97.38 121 LYS A C 1
ATOM 874 O O . LYS A 1 121 ? 15.898 22.766 11.609 1 97.38 121 LYS A O 1
ATOM 879 N N . SER A 1 122 ? 14.711 24.438 10.742 1 96.44 122 SER A N 1
ATOM 880 C CA . SER A 1 122 ? 14.578 25.125 12.023 1 96.44 122 SER A CA 1
ATOM 881 C C . SER A 1 122 ? 13.688 24.328 12.984 1 96.44 122 SER A C 1
ATOM 883 O O . SER A 1 122 ? 13.75 24.531 14.203 1 96.44 122 SER A O 1
ATOM 885 N N . ILE A 1 123 ? 12.906 23.422 12.406 1 96.25 123 ILE A N 1
ATOM 886 C CA . ILE A 1 123 ? 11.984 22.734 13.297 1 96.25 123 ILE A CA 1
ATOM 887 C C . ILE A 1 123 ? 12.422 21.281 13.461 1 96.25 123 ILE A C 1
ATOM 889 O O . ILE A 1 123 ? 11.672 20.453 14 1 96.25 123 ILE A O 1
ATOM 893 N N . GLY A 1 124 ? 13.609 20.922 12.867 1 96.62 124 GLY A N 1
ATOM 894 C CA . GLY A 1 124 ? 14.148 19.641 13.273 1 96.62 124 GLY A CA 1
ATOM 895 C C . GLY A 1 124 ? 14.531 18.75 12.102 1 96.62 124 GLY A C 1
ATOM 896 O O . GLY A 1 124 ? 15.188 17.734 12.281 1 96.62 124 GLY A O 1
ATOM 897 N N . ALA A 1 125 ? 14.164 19.094 10.891 1 98.5 125 ALA A N 1
ATOM 898 C CA . ALA A 1 125 ? 14.586 18.281 9.75 1 98.5 125 ALA A CA 1
ATOM 899 C C . ALA A 1 125 ? 16.109 18.281 9.609 1 98.5 125 ALA A C 1
ATOM 901 O O . ALA A 1 125 ? 16.75 19.312 9.789 1 98.5 125 ALA A O 1
ATOM 902 N N . ASP A 1 126 ? 16.656 17.156 9.328 1 98.75 126 ASP A N 1
ATOM 903 C CA . ASP A 1 126 ? 18.094 17.062 9.086 1 98.75 126 ASP A CA 1
ATOM 904 C C . ASP A 1 126 ? 18.469 17.688 7.742 1 98.75 126 ASP A C 1
ATOM 906 O O . ASP A 1 126 ? 19.578 18.219 7.582 1 98.75 126 ASP A O 1
ATOM 910 N N . ALA A 1 127 ? 17.562 17.578 6.809 1 98.69 127 ALA A N 1
ATOM 911 C CA . ALA A 1 127 ? 17.719 18.172 5.48 1 98.69 127 ALA A CA 1
ATOM 912 C C . ALA A 1 127 ? 16.359 18.422 4.832 1 98.69 127 ALA A C 1
ATOM 914 O O . ALA A 1 127 ? 15.336 17.922 5.305 1 98.69 127 ALA A O 1
ATOM 915 N N . ALA A 1 128 ? 16.359 19.203 3.812 1 98.62 128 ALA A N 1
ATOM 916 C CA . ALA A 1 128 ? 15.156 19.453 3.018 1 98.62 128 ALA A CA 1
ATOM 917 C C . ALA A 1 128 ? 15.508 19.844 1.587 1 98.62 128 ALA A C 1
ATOM 919 O O . ALA A 1 128 ? 16.578 20.406 1.341 1 98.62 128 ALA A O 1
ATOM 920 N N . VAL A 1 129 ? 14.633 19.5 0.689 1 98.31 129 VAL A N 1
ATOM 921 C CA . VAL A 1 129 ? 14.844 19.875 -0.704 1 98.31 129 VAL A CA 1
ATOM 922 C C . VAL A 1 129 ? 13.656 20.688 -1.21 1 98.31 129 VAL A C 1
ATOM 924 O O . VAL A 1 129 ? 12.531 20.5 -0.745 1 98.31 129 VAL A O 1
ATOM 927 N N . ASP A 1 130 ? 13.953 21.578 -2.125 1 98.12 130 ASP A N 1
ATOM 928 C CA . ASP A 1 130 ? 12.945 22.375 -2.816 1 98.12 130 ASP A CA 1
ATOM 929 C C . ASP A 1 130 ? 12.469 21.672 -4.082 1 98.12 130 ASP A C 1
ATOM 931 O O . ASP A 1 130 ? 13.188 21.609 -5.082 1 98.12 130 ASP A O 1
ATOM 935 N N . TYR A 1 131 ? 11.25 21.203 -4.082 1 95.94 131 TYR A N 1
ATOM 936 C CA . TYR A 1 131 ? 10.773 20.422 -5.223 1 95.94 131 TYR A CA 1
ATOM 937 C C . TYR A 1 131 ? 10.641 21.297 -6.461 1 95.94 131 TYR A C 1
ATOM 939 O O . TYR A 1 131 ? 10.453 20.797 -7.57 1 95.94 131 TYR A O 1
ATOM 947 N N . LYS A 1 132 ? 10.703 22.594 -6.293 1 94.88 132 LYS A N 1
ATOM 948 C CA . LYS A 1 132 ? 10.633 23.531 -7.418 1 94.88 132 LYS A CA 1
ATOM 949 C C . LYS A 1 132 ? 11.969 23.625 -8.141 1 94.88 132 LYS A C 1
ATOM 951 O O . LYS A 1 132 ? 12.039 24.125 -9.266 1 94.88 132 LYS A O 1
ATOM 956 N N . ALA A 1 133 ? 12.992 23.234 -7.477 1 96.75 133 ALA A N 1
ATOM 957 C CA . ALA A 1 133 ? 14.297 23.172 -8.133 1 96.75 133 ALA A CA 1
ATOM 958 C C . ALA A 1 133 ? 14.328 22.078 -9.195 1 96.75 133 ALA A C 1
ATOM 960 O O . ALA A 1 133 ? 13.836 20.969 -8.977 1 96.75 133 ALA A O 1
ATOM 961 N N . ALA A 1 134 ? 14.93 22.312 -10.32 1 96 134 ALA A N 1
ATOM 962 C CA . ALA A 1 134 ? 14.977 21.391 -11.445 1 96 134 ALA A CA 1
ATOM 963 C C . ALA A 1 134 ? 15.711 20.109 -11.078 1 96 134 ALA A C 1
ATOM 965 O O . ALA A 1 134 ? 15.422 19.047 -11.617 1 96 134 ALA A O 1
ATOM 966 N N . ASP A 1 135 ? 16.562 20.25 -10.117 1 97.69 135 ASP A N 1
ATOM 967 C CA . ASP A 1 135 ? 17.391 19.094 -9.781 1 97.69 135 ASP A CA 1
ATOM 968 C C . ASP A 1 135 ? 17.016 18.531 -8.406 1 97.69 135 ASP A C 1
ATOM 970 O O . ASP A 1 135 ? 17.875 17.984 -7.703 1 97.69 135 ASP A O 1
ATOM 974 N N . TRP A 1 136 ? 15.82 18.703 -7.934 1 97.56 136 TRP A N 1
ATOM 975 C CA . TRP A 1 136 ? 15.445 18.312 -6.578 1 97.56 136 TRP A CA 1
ATOM 976 C C . TRP A 1 136 ? 15.625 16.812 -6.367 1 97.56 136 TRP A C 1
ATOM 978 O O . TRP A 1 136 ? 15.977 16.375 -5.27 1 97.56 136 TRP A O 1
ATOM 988 N N . LYS A 1 137 ? 15.508 15.969 -7.414 1 97.88 137 LYS A N 1
ATOM 989 C CA . LYS A 1 137 ? 15.688 14.523 -7.301 1 97.88 137 LYS A CA 1
ATOM 990 C C . LYS A 1 137 ? 17.141 14.172 -7.027 1 97.88 137 LYS A C 1
ATOM 992 O O . LYS A 1 137 ? 17.438 13.305 -6.203 1 97.88 137 LYS A O 1
ATOM 997 N N . GLU A 1 138 ? 17.969 14.859 -7.742 1 97.88 138 GLU A N 1
ATOM 998 C CA . GLU A 1 138 ? 19.406 14.656 -7.527 1 97.88 138 GLU A CA 1
ATOM 999 C C . GLU A 1 138 ? 19.812 15.109 -6.129 1 97.88 138 GLU A C 1
ATOM 1001 O O . GLU A 1 138 ? 20.625 14.445 -5.473 1 97.88 138 GLU A O 1
ATOM 1006 N N . GLN A 1 139 ? 19.297 16.25 -5.719 1 98.06 139 GLN A N 1
ATOM 1007 C CA . GLN A 1 139 ? 19.578 16.734 -4.371 1 98.06 139 GLN A CA 1
ATOM 1008 C C . GLN A 1 139 ? 19.109 15.734 -3.32 1 98.06 139 GLN A C 1
ATOM 1010 O O . GLN A 1 139 ? 19.828 15.43 -2.375 1 98.06 139 GLN A O 1
ATOM 1015 N N . LEU A 1 140 ? 17.922 15.188 -3.525 1 98.38 140 LEU A N 1
ATOM 1016 C CA . LEU A 1 140 ? 17.375 14.203 -2.596 1 98.38 140 LEU A CA 1
ATOM 1017 C C . LEU A 1 140 ? 18.266 12.961 -2.549 1 98.38 140 LEU A C 1
ATOM 1019 O O . LEU A 1 140 ? 18.578 12.453 -1.469 1 98.38 140 LEU A O 1
ATOM 1023 N N . ALA A 1 141 ? 18.688 12.523 -3.676 1 97.62 141 ALA A N 1
ATOM 1024 C CA . ALA A 1 141 ? 19.531 11.344 -3.762 1 97.62 141 ALA A CA 1
ATOM 1025 C C . ALA A 1 141 ? 20.844 11.562 -3.01 1 97.62 141 ALA A C 1
ATOM 1027 O O . ALA A 1 141 ? 21.328 10.664 -2.303 1 97.62 141 ALA A O 1
ATOM 1028 N N . ALA A 1 142 ? 21.391 12.734 -3.188 1 97.94 142 ALA A N 1
ATOM 1029 C CA . ALA A 1 142 ? 22.641 13.062 -2.52 1 97.94 142 ALA A CA 1
ATOM 1030 C C . ALA A 1 142 ? 22.469 13.086 -1.003 1 97.94 142 ALA A C 1
ATOM 1032 O O . ALA A 1 142 ? 23.344 12.633 -0.265 1 97.94 142 ALA A O 1
ATOM 1033 N N . ILE A 1 143 ? 21.359 13.555 -0.562 1 98 143 ILE A N 1
ATOM 1034 C CA . ILE A 1 143 ? 21.078 13.656 0.866 1 98 143 ILE A CA 1
ATOM 1035 C C . ILE A 1 143 ? 20.844 12.266 1.445 1 98 143 ILE A C 1
ATOM 1037 O O . ILE A 1 143 ? 21.328 11.945 2.527 1 98 143 ILE A O 1
ATOM 1041 N N . VAL A 1 144 ? 20.062 11.461 0.767 1 97.12 144 VAL A N 1
ATOM 1042 C CA . VAL A 1 144 ? 19.703 10.117 1.205 1 97.12 144 VAL A CA 1
ATOM 1043 C C . VAL A 1 144 ? 20.938 9.227 1.214 1 97.12 144 VAL A C 1
ATOM 1045 O O . VAL A 1 144 ? 21.156 8.469 2.162 1 97.12 144 VAL A O 1
ATOM 1048 N N . GLY A 1 145 ? 21.703 9.312 0.111 1 95.25 145 GLY A N 1
ATOM 1049 C CA . GLY A 1 145 ? 22.906 8.516 -0.005 1 95.25 145 GLY A CA 1
ATOM 1050 C C . GLY A 1 145 ? 22.641 7.027 -0.114 1 95.25 145 GLY A C 1
ATOM 1051 O O . GLY A 1 145 ? 21.609 6.617 -0.642 1 95.25 145 GLY A O 1
ATOM 1052 N N . GLU A 1 146 ? 23.547 6.211 0.379 1 93.5 146 GLU A N 1
ATOM 1053 C CA . GLU A 1 146 ? 23.484 4.762 0.22 1 93.5 146 GLU A CA 1
ATOM 1054 C C . GLU A 1 146 ? 22.531 4.133 1.238 1 93.5 146 GLU A C 1
ATOM 1056 O O . GLU A 1 146 ? 22.094 2.996 1.064 1 93.5 146 GLU A O 1
ATOM 1061 N N . ASP A 1 147 ? 22.219 4.934 2.207 1 94.31 147 ASP A N 1
ATOM 1062 C CA . ASP A 1 147 ? 21.375 4.402 3.271 1 94.31 147 ASP A CA 1
ATOM 1063 C C . ASP A 1 147 ? 19.938 4.184 2.781 1 94.31 147 ASP A C 1
ATOM 1065 O O . ASP A 1 147 ? 19.219 3.326 3.301 1 94.31 147 ASP A O 1
ATOM 1069 N N . GLY A 1 148 ? 19.469 5.016 1.827 1 97.25 148 GLY A N 1
ATOM 1070 C CA . GLY A 1 148 ? 18.109 4.922 1.32 1 97.25 148 GLY A CA 1
ATOM 1071 C C . GLY A 1 148 ? 17.078 5.508 2.266 1 97.25 148 GLY A C 1
ATOM 1072 O O . GLY A 1 148 ? 17.422 6.254 3.188 1 97.25 148 GLY A O 1
ATOM 1073 N N . VAL A 1 149 ? 15.82 5.297 1.911 1 98.75 149 VAL A N 1
ATOM 1074 C CA . VAL A 1 149 ? 14.688 5.781 2.691 1 98.75 149 VAL A CA 1
ATOM 1075 C C . VAL A 1 149 ? 13.898 4.598 3.246 1 98.75 149 VAL A C 1
ATOM 1077 O O . VAL A 1 149 ? 13.625 3.631 2.527 1 98.75 149 VAL A O 1
ATOM 1080 N N . ASP A 1 150 ? 13.516 4.664 4.52 1 98.81 150 ASP A N 1
ATOM 1081 C CA . ASP A 1 150 ? 12.797 3.562 5.148 1 98.81 150 ASP A CA 1
ATOM 1082 C C . ASP A 1 150 ? 11.305 3.877 5.266 1 98.81 150 ASP A C 1
ATOM 1084 O O . ASP A 1 150 ? 10.469 2.977 5.188 1 98.81 150 ASP A O 1
ATOM 1088 N N . ARG A 1 151 ? 11.016 5.109 5.527 1 98.88 151 ARG A N 1
ATOM 1089 C CA . ARG A 1 151 ? 9.648 5.566 5.758 1 98.88 151 ARG A CA 1
ATOM 1090 C C . ARG A 1 151 ? 9.344 6.82 4.945 1 98.88 151 ARG A C 1
ATOM 1092 O O . ARG A 1 151 ? 10.188 7.715 4.84 1 98.88 151 ARG A O 1
ATOM 1099 N N . PHE A 1 152 ? 8.211 6.844 4.348 1 98.88 152 PHE A N 1
ATOM 1100 C CA . PHE A 1 152 ? 7.785 7.977 3.533 1 98.88 152 PHE A CA 1
ATOM 1101 C C . PHE A 1 152 ? 6.371 8.414 3.904 1 98.88 152 PHE A C 1
ATOM 1103 O O . PHE A 1 152 ? 5.426 7.625 3.793 1 98.88 152 PHE A O 1
ATOM 1110 N N . PHE A 1 153 ? 6.223 9.633 4.41 1 98.81 153 PHE A N 1
ATOM 1111 C CA . PHE A 1 153 ? 4.926 10.258 4.656 1 98.81 153 PHE A CA 1
ATOM 1112 C C . PHE A 1 153 ? 4.523 11.148 3.488 1 98.81 153 PHE A C 1
ATOM 1114 O O . PHE A 1 153 ? 5.078 12.234 3.305 1 98.81 153 PHE A O 1
ATOM 1121 N N . ASP A 1 154 ? 3.529 10.742 2.818 1 98 154 ASP A N 1
ATOM 1122 C CA . ASP A 1 154 ? 3.221 11.414 1.557 1 98 154 ASP A CA 1
ATOM 1123 C C . ASP A 1 154 ? 1.974 12.281 1.688 1 98 154 ASP A C 1
ATOM 1125 O O . ASP A 1 154 ? 0.878 11.773 1.937 1 98 154 ASP A O 1
ATOM 1129 N N . ASN A 1 155 ? 2.152 13.539 1.441 1 95.69 155 ASN A N 1
ATOM 1130 C CA . ASN A 1 155 ? 1.043 14.484 1.433 1 95.69 155 ASN A CA 1
ATOM 1131 C C . ASN A 1 155 ? 0.727 14.969 0.019 1 95.69 155 ASN A C 1
ATOM 1133 O O . ASN A 1 155 ? -0.224 15.727 -0.186 1 95.69 155 ASN A O 1
ATOM 1137 N N . VAL A 1 156 ? 1.467 14.523 -0.954 1 92.94 156 VAL A N 1
ATOM 1138 C CA . VAL A 1 156 ? 1.43 15.25 -2.219 1 92.94 156 VAL A CA 1
ATOM 1139 C C . VAL A 1 156 ? 0.994 14.312 -3.342 1 92.94 156 VAL A C 1
ATOM 1141 O O . VAL A 1 156 ? 0.12 14.656 -4.141 1 92.94 156 VAL A O 1
ATOM 1144 N N . GLY A 1 157 ? 1.569 13.148 -3.441 1 92.62 157 GLY A N 1
ATOM 1145 C CA . GLY A 1 157 ? 1.293 12.234 -4.539 1 92.62 157 GLY A CA 1
ATOM 1146 C C . GLY A 1 157 ? 2.049 12.578 -5.809 1 92.62 157 GLY A C 1
ATOM 1147 O O . GLY A 1 157 ? 3.174 13.078 -5.75 1 92.62 157 GLY A O 1
ATOM 1148 N N . GLY A 1 158 ? 1.518 12.062 -6.965 1 90.62 158 GLY A N 1
ATOM 1149 C CA . GLY A 1 158 ? 2.039 12.398 -8.281 1 90.62 158 GLY A CA 1
ATOM 1150 C C . GLY A 1 158 ? 3.486 11.984 -8.469 1 90.62 158 GLY A C 1
ATOM 1151 O O . GLY A 1 158 ? 3.881 10.883 -8.086 1 90.62 158 GLY A O 1
ATOM 1152 N N . GLU A 1 159 ? 4.234 12.898 -9.039 1 91.44 159 GLU A N 1
ATOM 1153 C CA . GLU A 1 159 ? 5.625 12.641 -9.398 1 91.44 159 GLU A CA 1
ATOM 1154 C C . GLU A 1 159 ? 6.48 12.383 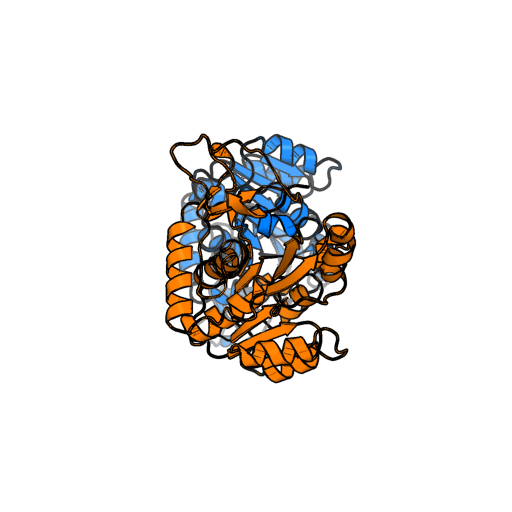-8.156 1 91.44 159 GLU A C 1
ATOM 1156 O O . GLU A 1 159 ? 7.387 11.547 -8.188 1 91.44 159 GLU A O 1
ATOM 1161 N N . ILE A 1 160 ? 6.203 13.07 -7.121 1 95 160 ILE A N 1
ATOM 1162 C CA . ILE A 1 160 ? 6.988 12.93 -5.898 1 95 160 ILE A CA 1
ATOM 1163 C C . ILE A 1 160 ? 6.781 11.539 -5.312 1 95 160 ILE A C 1
ATOM 1165 O O . ILE A 1 160 ? 7.75 10.852 -4.977 1 95 160 ILE A O 1
ATOM 1169 N N . PHE A 1 161 ? 5.578 11.117 -5.277 1 95.19 161 PHE A N 1
ATOM 1170 C CA . PHE A 1 161 ? 5.27 9.773 -4.809 1 95.19 161 PHE A CA 1
ATOM 1171 C C . PHE A 1 161 ? 5.984 8.727 -5.656 1 95.19 161 PHE A C 1
ATOM 1173 O O . PHE A 1 161 ? 6.668 7.852 -5.121 1 95.19 161 PHE A O 1
ATOM 1180 N N . ASP A 1 162 ? 5.801 8.883 -6.914 1 94.19 162 ASP A N 1
ATOM 1181 C CA . ASP A 1 162 ? 6.359 7.898 -7.84 1 94.19 162 ASP A CA 1
ATOM 1182 C C . ASP A 1 162 ? 7.879 7.824 -7.711 1 94.19 162 ASP A C 1
ATOM 1184 O O . ASP A 1 162 ? 8.453 6.73 -7.66 1 94.19 162 ASP A O 1
ATOM 1188 N N . HIS A 1 163 ? 8.508 8.953 -7.633 1 95.94 163 HIS A N 1
ATOM 1189 C CA . HIS A 1 163 ? 9.961 8.969 -7.523 1 95.94 163 HIS A CA 1
ATOM 1190 C C . HIS A 1 163 ? 10.422 8.336 -6.219 1 95.94 163 HIS A C 1
ATOM 1192 O O . HIS A 1 163 ? 11.422 7.617 -6.195 1 95.94 163 HIS A O 1
ATOM 1198 N N . LEU A 1 164 ? 9.695 8.555 -5.168 1 97.94 164 LEU A N 1
ATOM 1199 C CA . LEU A 1 164 ? 10.117 8.047 -3.867 1 97.94 164 LEU A CA 1
ATOM 1200 C C . LEU A 1 164 ? 10.031 6.527 -3.826 1 97.94 164 LEU A C 1
ATOM 1202 O O . LEU A 1 164 ? 10.766 5.879 -3.072 1 97.94 164 LEU A O 1
ATOM 1206 N N . LEU A 1 165 ? 9.203 5.957 -4.625 1 96.81 165 LEU A N 1
ATOM 1207 C CA . LEU A 1 165 ? 9.156 4.5 -4.699 1 96.81 165 LEU A CA 1
ATOM 1208 C C . LEU A 1 165 ? 10.516 3.938 -5.105 1 96.81 165 LEU A C 1
ATOM 1210 O O . LEU A 1 165 ? 10.883 2.832 -4.699 1 96.81 165 LEU A O 1
ATOM 1214 N N . THR A 1 166 ? 11.297 4.699 -5.867 1 96.19 166 THR A N 1
ATOM 1215 C CA . THR A 1 166 ? 12.57 4.223 -6.379 1 96.19 166 THR A CA 1
ATOM 1216 C C . THR A 1 166 ? 13.664 4.363 -5.32 1 96.19 166 THR A C 1
ATOM 1218 O O . THR A 1 166 ? 14.703 3.701 -5.398 1 96.19 166 THR A O 1
ATOM 1221 N N . VAL A 1 167 ? 13.398 5.207 -4.316 1 97.25 167 VAL A N 1
ATOM 1222 C CA . VAL A 1 167 ? 14.461 5.516 -3.363 1 97.25 167 VAL A CA 1
ATOM 1223 C C . VAL A 1 167 ? 14.211 4.781 -2.049 1 97.25 167 VAL A C 1
ATOM 1225 O O . VAL A 1 167 ? 15.102 4.699 -1.197 1 97.25 167 VAL A O 1
ATOM 1228 N N . LEU A 1 168 ? 13.039 4.191 -1.868 1 98.44 168 LEU A N 1
ATOM 1229 C CA . LEU A 1 168 ? 12.703 3.447 -0.659 1 98.44 168 LEU A CA 1
ATOM 1230 C C . LEU A 1 168 ? 13.531 2.17 -0.561 1 98.44 168 LEU A C 1
ATOM 1232 O O . LEU A 1 168 ? 13.82 1.535 -1.576 1 98.44 168 LEU A O 1
ATOM 1236 N N . ASN A 1 169 ? 13.906 1.841 0.636 1 98.25 169 ASN A N 1
ATOM 1237 C CA . ASN A 1 169 ? 14.555 0.565 0.917 1 98.25 169 ASN A CA 1
ATOM 1238 C C . ASN A 1 169 ? 13.555 -0.591 0.882 1 98.25 169 ASN A C 1
ATOM 1240 O O . ASN A 1 169 ? 12.344 -0.372 0.887 1 98.25 169 ASN A O 1
ATOM 1244 N N . ARG A 1 170 ? 14.133 -1.78 0.763 1 96.75 170 ARG A N 1
ATOM 1245 C CA . ARG A 1 170 ? 13.289 -2.967 0.897 1 96.75 170 ARG A CA 1
ATOM 1246 C C . ARG A 1 170 ? 12.477 -2.92 2.186 1 96.75 170 ARG A C 1
ATOM 1248 O O . ARG A 1 170 ? 12.992 -2.535 3.238 1 96.75 170 ARG A O 1
ATOM 1255 N N . ALA A 1 171 ? 11.211 -3.316 2.086 1 96.62 171 ALA A N 1
ATOM 1256 C CA . ALA A 1 171 ? 10.266 -3.354 3.199 1 96.62 171 ALA A CA 1
ATOM 1257 C C . ALA A 1 171 ? 9.938 -1.946 3.689 1 96.62 171 ALA A C 1
ATOM 1259 O O . ALA A 1 171 ? 9.5 -1.766 4.828 1 96.62 171 ALA A O 1
ATOM 1260 N N . GLY A 1 172 ? 10.242 -0.915 2.836 1 98.25 172 GLY A N 1
ATOM 1261 C CA . GLY A 1 172 ? 9.852 0.446 3.166 1 98.25 172 GLY A CA 1
ATOM 1262 C C . GLY A 1 172 ? 8.352 0.61 3.344 1 98.25 172 GLY A C 1
ATOM 1263 O O . GLY A 1 172 ? 7.57 -0.194 2.834 1 98.25 172 GLY A O 1
ATOM 1264 N N . ARG A 1 173 ? 7.984 1.621 4.086 1 98.62 173 ARG A N 1
ATOM 1265 C CA . ARG A 1 173 ? 6.574 1.897 4.352 1 98.62 173 ARG A CA 1
ATOM 1266 C C . ARG A 1 173 ? 6.211 3.322 3.947 1 98.62 173 ARG A C 1
ATOM 1268 O O . ARG A 1 173 ? 6.988 4.254 4.172 1 98.62 173 ARG A O 1
ATOM 1275 N N . VAL A 1 174 ? 5.051 3.422 3.367 1 98.62 174 VAL A N 1
ATOM 1276 C CA . VAL A 1 174 ? 4.527 4.715 2.943 1 98.62 174 VAL A CA 1
ATOM 1277 C C . VAL A 1 174 ? 3.184 4.977 3.621 1 98.62 174 VAL A C 1
ATOM 1279 O O . VAL A 1 174 ? 2.281 4.137 3.564 1 98.62 174 VAL A O 1
ATOM 1282 N N . ALA A 1 175 ? 3.076 6.043 4.301 1 98.44 175 ALA A N 1
ATOM 1283 C CA . ALA A 1 175 ? 1.776 6.551 4.73 1 98.44 175 ALA A CA 1
ATOM 1284 C C . ALA A 1 175 ? 1.22 7.559 3.725 1 98.44 175 ALA A C 1
ATOM 1286 O O . ALA A 1 175 ? 1.803 8.625 3.518 1 98.44 175 ALA A O 1
ATOM 1287 N N . VAL A 1 176 ? 0.135 7.195 3.143 1 97.38 176 VAL A N 1
ATOM 1288 C CA . VAL A 1 176 ? -0.507 8.094 2.188 1 97.38 176 VAL A CA 1
ATOM 1289 C C . VAL A 1 176 ? -1.574 8.922 2.895 1 97.38 176 VAL A C 1
ATOM 1291 O O . VAL A 1 176 ? -2.645 8.414 3.234 1 97.38 176 VAL A O 1
ATOM 1294 N N . CYS A 1 177 ? -1.294 10.148 3.031 1 94.69 177 CYS A N 1
ATOM 1295 C CA . CYS A 1 177 ? -2.166 11.055 3.768 1 94.69 177 CYS A CA 1
ATOM 1296 C C . CYS A 1 177 ? -2.965 11.938 2.814 1 94.69 177 CYS A C 1
ATOM 1298 O O . CYS A 1 177 ? -4.137 12.219 3.061 1 94.69 177 CYS A O 1
ATOM 1300 N N . GLY A 1 178 ? -2.252 12.344 1.857 1 86.06 178 GLY A N 1
ATOM 1301 C CA . GLY A 1 178 ? -2.889 13.211 0.879 1 86.06 178 GLY A CA 1
ATOM 1302 C C . GLY A 1 178 ? -2.295 13.078 -0.511 1 86.06 178 GLY A C 1
ATOM 1303 O O . GLY A 1 178 ? -1.147 12.656 -0.665 1 86.06 178 GLY A O 1
ATOM 1304 N N . GLN A 1 179 ? -3.123 13.398 -1.489 1 75 179 GLN A N 1
ATOM 1305 C CA . GLN A 1 179 ? -2.74 13.422 -2.896 1 75 179 GLN A CA 1
ATOM 1306 C C . GLN A 1 179 ? -3.111 14.758 -3.539 1 75 179 GLN A C 1
ATOM 1308 O O . GLN A 1 179 ? -3.891 14.797 -4.492 1 75 179 GLN A O 1
ATOM 1313 N N . ILE A 1 180 ? -2.479 15.703 -3.074 1 66.81 180 ILE A N 1
ATOM 1314 C CA . ILE A 1 180 ? -2.793 17.078 -3.436 1 66.81 180 ILE A CA 1
ATOM 1315 C C . ILE A 1 180 ? -2.793 17.219 -4.957 1 66.81 180 ILE A C 1
ATOM 1317 O O . ILE A 1 180 ? -3.646 17.906 -5.52 1 66.81 180 ILE A O 1
ATOM 1321 N N . THR A 1 181 ? -1.915 16.531 -5.574 1 55.66 181 THR A N 1
ATOM 1322 C CA . THR A 1 181 ? -1.754 16.672 -7.016 1 55.66 181 THR A CA 1
ATOM 1323 C C . THR A 1 181 ? -2.977 16.125 -7.754 1 55.66 181 THR A C 1
ATOM 1325 O O . THR A 1 181 ? -3.27 16.547 -8.875 1 55.66 181 THR A O 1
ATOM 1328 N N . SER A 1 182 ? -3.52 15.164 -7.125 1 56.22 182 SER A N 1
ATOM 1329 C CA . SER A 1 182 ? -4.66 14.531 -7.77 1 56.22 182 SER A CA 1
ATOM 1330 C C . SER A 1 182 ? -5.887 15.438 -7.746 1 56.22 182 SER A C 1
ATOM 1332 O O . SER A 1 182 ? -6.824 15.242 -8.523 1 56.22 182 SER A O 1
ATOM 1334 N N . TYR A 1 183 ? -5.762 16.453 -6.969 1 55.56 183 TYR A N 1
ATOM 1335 C CA . TYR A 1 183 ? -6.922 17.312 -6.809 1 55.56 183 TYR A CA 1
ATOM 1336 C C . TYR A 1 183 ? -7.176 18.125 -8.078 1 55.56 183 TYR A C 1
ATOM 1338 O O . TYR A 1 183 ? -8.297 18.578 -8.312 1 55.56 183 TYR A O 1
ATOM 1346 N N . ASN A 1 184 ? -6.172 18.109 -8.883 1 57.28 184 ASN A N 1
ATOM 1347 C CA . ASN A 1 184 ? -6.355 18.891 -10.109 1 57.28 184 ASN A CA 1
ATOM 1348 C C . ASN A 1 184 ? -6.758 18.016 -11.281 1 57.28 184 ASN A C 1
ATOM 1350 O O . ASN A 1 184 ? -6.746 18.453 -12.43 1 57.28 184 ASN A O 1
ATOM 1354 N N . GLY A 1 185 ? -7.156 16.812 -11 1 61.22 185 GLY A N 1
ATOM 1355 C CA . GLY A 1 185 ? -7.703 15.93 -12.008 1 61.22 185 GLY A CA 1
ATOM 1356 C C . GLY A 1 185 ? -6.637 15.297 -12.883 1 61.22 185 GLY A C 1
ATOM 1357 O O . GLY A 1 185 ? -6.949 14.641 -13.883 1 61.22 185 GLY A O 1
ATOM 1358 N N . GLN A 1 186 ? -5.449 15.633 -12.703 1 61.31 186 GLN A N 1
ATOM 1359 C CA . GLN A 1 186 ? -4.414 15.031 -13.531 1 61.31 186 GLN A CA 1
ATOM 1360 C C . GLN A 1 186 ? -3.906 13.734 -12.922 1 61.31 186 GLN A C 1
ATOM 1362 O O . GLN A 1 186 ? -3.379 13.727 -11.812 1 61.31 186 GLN A O 1
ATOM 1367 N N . TYR A 1 187 ? -4.402 12.664 -13.5 1 70.12 187 TYR A N 1
ATOM 1368 C CA . TYR A 1 187 ? -3.926 11.375 -13.008 1 70.12 187 TYR A CA 1
ATOM 1369 C C . TYR A 1 187 ? -2.553 11.047 -13.586 1 70.12 187 TYR A C 1
ATOM 1371 O O . TYR A 1 187 ? -2.365 11.047 -14.805 1 70.12 187 TYR A O 1
ATOM 1379 N N . VAL A 1 188 ? -1.649 11.141 -12.641 1 71.75 188 VAL A N 1
ATOM 1380 C CA . VAL A 1 188 ? -0.266 10.867 -13.016 1 71.75 188 VAL A CA 1
ATOM 1381 C C . VAL A 1 188 ? 0.006 9.367 -12.93 1 71.75 188 VAL A C 1
ATOM 1383 O O . VAL A 1 188 ? -0.406 8.711 -11.969 1 71.75 188 VAL A O 1
ATOM 1386 N N . PRO A 1 189 ? 0.568 8.852 -14 1 80.69 189 PRO A N 1
ATOM 1387 C CA . PRO A 1 189 ? 0.986 7.449 -13.922 1 80.69 189 PRO A CA 1
ATOM 1388 C C . PRO A 1 189 ? 2.096 7.219 -12.898 1 80.69 189 PRO A C 1
ATOM 1390 O O . PRO A 1 189 ? 2.783 8.164 -12.508 1 80.69 189 PRO A O 1
ATOM 1393 N N . PHE A 1 190 ? 2.072 6.051 -12.406 1 88.12 190 PHE A N 1
ATOM 1394 C CA . PHE A 1 190 ? 3.16 5.621 -11.539 1 88.12 190 PHE A CA 1
ATOM 1395 C C . PHE A 1 190 ? 4.035 4.586 -12.234 1 88.12 190 PHE A C 1
ATOM 1397 O O . PHE A 1 190 ? 3.902 3.387 -11.984 1 88.12 190 PHE A O 1
ATOM 1404 N N . PRO A 1 191 ? 4.965 5.051 -13.078 1 87.44 191 PRO A N 1
ATOM 1405 C CA . PRO A 1 191 ? 5.809 4.105 -13.812 1 87.44 191 PRO A CA 1
ATOM 1406 C C . PRO A 1 191 ? 6.66 3.234 -12.891 1 87.44 191 PRO A C 1
ATOM 1408 O O . PRO A 1 191 ? 7.113 2.16 -13.297 1 87.44 191 PRO A O 1
ATOM 1411 N N . HIS A 1 192 ? 6.82 3.611 -11.68 1 91.94 192 HIS A N 1
ATOM 1412 C CA . HIS A 1 192 ? 7.711 2.867 -10.797 1 91.94 192 HIS A CA 1
ATOM 1413 C C . HIS A 1 192 ? 6.922 2.049 -9.781 1 91.94 192 HIS A C 1
ATOM 1415 O O . HIS A 1 192 ? 7.488 1.561 -8.797 1 91.94 192 HIS A O 1
ATOM 1421 N N . PHE A 1 193 ? 5.668 1.863 -10.039 1 92.38 193 PHE A N 1
ATOM 1422 C CA . PHE A 1 193 ? 4.82 1.155 -9.094 1 92.38 193 PHE A CA 1
ATOM 1423 C C . PHE A 1 193 ? 5.305 -0.276 -8.891 1 92.38 193 PHE A C 1
ATOM 1425 O O . PHE A 1 193 ? 5.062 -0.883 -7.848 1 92.38 193 PHE A O 1
ATOM 1432 N N . THR A 1 194 ? 6.086 -0.843 -9.82 1 91.62 194 THR A N 1
ATOM 1433 C CA . THR A 1 194 ? 6.609 -2.201 -9.711 1 91.62 194 THR A CA 1
ATOM 1434 C C . THR A 1 194 ? 7.598 -2.309 -8.555 1 91.62 194 THR A C 1
ATOM 1436 O O . THR A 1 194 ? 7.898 -3.408 -8.086 1 91.62 194 THR A O 1
ATOM 1439 N N . GLU A 1 195 ? 8.078 -1.164 -8.086 1 94.44 195 GLU A N 1
ATOM 1440 C CA . GLU A 1 195 ? 8.977 -1.16 -6.93 1 94.44 195 GLU A CA 1
ATOM 1441 C C . GLU A 1 195 ? 8.266 -1.677 -5.68 1 94.44 195 GLU A C 1
ATOM 1443 O O . GLU A 1 195 ? 8.914 -2.172 -4.754 1 94.44 195 GLU A O 1
ATOM 1448 N N . VAL A 1 196 ? 6.91 -1.577 -5.676 1 96.38 196 VAL A N 1
ATOM 1449 C CA . VAL A 1 196 ? 6.133 -2.102 -4.559 1 96.38 196 VAL A CA 1
ATOM 1450 C C . VAL A 1 196 ? 6.395 -3.598 -4.406 1 96.38 196 VAL A C 1
ATOM 1452 O O . VAL A 1 196 ? 6.508 -4.102 -3.285 1 96.38 196 VAL A O 1
ATOM 1455 N N . ILE A 1 197 ? 6.578 -4.258 -5.516 1 95.06 197 ILE A N 1
ATOM 1456 C CA . ILE A 1 197 ? 6.84 -5.691 -5.516 1 95.06 197 ILE A CA 1
ATOM 1457 C C . ILE A 1 197 ? 8.32 -5.949 -5.219 1 95.06 197 ILE A C 1
ATOM 1459 O O . ILE A 1 197 ? 8.656 -6.617 -4.238 1 95.06 197 ILE A O 1
ATOM 1463 N N . SER A 1 198 ? 9.242 -5.297 -6.031 1 94.25 198 SER A N 1
ATOM 1464 C CA . SER A 1 198 ? 10.664 -5.602 -5.98 1 94.25 198 SER A CA 1
ATOM 1465 C C . SER A 1 198 ? 11.25 -5.285 -4.609 1 94.25 198 SER A C 1
ATOM 1467 O O . SER A 1 198 ? 12.188 -5.953 -4.156 1 94.25 198 SER A O 1
ATOM 1469 N N . LYS A 1 199 ? 10.594 -4.363 -3.926 1 96.56 199 LYS A N 1
ATOM 1470 C CA . LYS A 1 199 ? 11.133 -3.932 -2.641 1 96.56 199 LYS A CA 1
ATOM 1471 C C . LYS A 1 199 ? 10.211 -4.332 -1.493 1 96.56 199 LYS A C 1
ATOM 1473 O O . LYS A 1 199 ? 10.445 -3.957 -0.343 1 96.56 199 LYS A O 1
ATOM 1478 N N . ALA A 1 200 ? 9.156 -5.02 -1.811 1 96.88 200 ALA A N 1
ATOM 1479 C CA . ALA A 1 200 ? 8.195 -5.469 -0.804 1 96.88 200 ALA A CA 1
ATOM 1480 C C . ALA A 1 200 ? 7.711 -4.301 0.049 1 96.88 200 ALA A C 1
ATOM 1482 O O . ALA A 1 200 ? 7.719 -4.375 1.28 1 96.88 200 ALA A O 1
ATOM 1483 N N . LEU A 1 201 ? 7.281 -3.211 -0.638 1 98 201 LEU A N 1
ATOM 1484 C CA . LEU A 1 201 ? 6.828 -2.012 0.058 1 98 201 LEU A CA 1
ATOM 1485 C C . LEU A 1 201 ? 5.426 -2.207 0.625 1 98 201 LEU A C 1
ATOM 1487 O O . LEU A 1 201 ? 4.656 -3.027 0.12 1 98 201 LEU A O 1
ATOM 1491 N N . THR A 1 202 ? 5.133 -1.464 1.68 1 98.31 202 THR A N 1
ATOM 1492 C CA . THR A 1 202 ? 3.779 -1.332 2.209 1 98.31 202 THR A CA 1
ATOM 1493 C C . THR A 1 202 ? 3.285 0.106 2.078 1 98.31 202 THR A C 1
ATOM 1495 O O . THR A 1 202 ? 3.9 1.03 2.613 1 98.31 202 THR A O 1
ATOM 1498 N N . ILE A 1 203 ? 2.242 0.268 1.329 1 98.31 203 ILE A N 1
ATOM 1499 C CA . ILE A 1 203 ? 1.566 1.552 1.175 1 98.31 203 ILE A CA 1
ATOM 1500 C C . ILE A 1 203 ? 0.239 1.531 1.928 1 98.31 203 ILE A C 1
ATOM 1502 O O . ILE A 1 203 ? -0.614 0.678 1.672 1 98.31 203 ILE A O 1
ATOM 1506 N N . GLN A 1 204 ? 0.098 2.445 2.838 1 98.31 204 GLN A N 1
ATOM 1507 C CA . GLN A 1 204 ? -1.113 2.445 3.65 1 98.31 204 GLN A CA 1
ATOM 1508 C C . GLN A 1 204 ? -1.723 3.842 3.73 1 98.31 204 GLN A C 1
ATOM 1510 O O . GLN A 1 204 ? -1.03 4.809 4.051 1 98.31 204 GLN A O 1
ATOM 1515 N N . GLY A 1 205 ? -2.994 3.896 3.373 1 97.62 205 GLY A N 1
ATOM 1516 C CA . GLY A 1 205 ? -3.754 5.113 3.623 1 97.62 205 GLY A CA 1
ATOM 1517 C C . GLY A 1 205 ? -4.387 5.148 5 1 97.62 205 GLY A C 1
ATOM 1518 O O . GLY A 1 205 ? -4.461 4.121 5.684 1 97.62 205 GLY A O 1
ATOM 1519 N N . PHE A 1 206 ? -4.777 6.332 5.398 1 95.56 206 PHE A N 1
ATOM 1520 C CA . PHE A 1 206 ? -5.461 6.512 6.672 1 95.56 206 PHE A CA 1
ATOM 1521 C C . PHE A 1 206 ? -6.273 7.801 6.676 1 95.56 206 PHE A C 1
ATOM 1523 O O . PHE A 1 206 ? -6.039 8.688 5.855 1 95.56 206 PHE A O 1
ATOM 1530 N N . THR A 1 207 ? -7.254 7.812 7.5 1 89.94 207 THR A N 1
ATOM 1531 C CA . THR A 1 207 ? -8.062 9.008 7.684 1 89.94 207 THR A CA 1
ATOM 1532 C C . THR A 1 207 ? -8.258 9.312 9.164 1 89.94 207 THR A C 1
ATOM 1534 O O . THR A 1 207 ? -8.266 8.398 9.992 1 89.94 207 THR A O 1
ATOM 1537 N N . LEU A 1 208 ? -8.375 10.539 9.367 1 86.94 208 LEU A N 1
ATOM 1538 C CA . LEU A 1 208 ? -8.633 10.961 10.742 1 86.94 208 LEU A CA 1
ATOM 1539 C C . LEU A 1 208 ? -9.938 10.352 11.258 1 86.94 208 LEU A C 1
ATOM 1541 O O . LEU A 1 208 ? -10.086 10.125 12.461 1 86.94 208 LEU A O 1
ATOM 1545 N N . MET A 1 209 ? -10.828 10.094 10.383 1 85.44 209 MET A N 1
ATOM 1546 C CA . MET A 1 209 ? -12.148 9.602 10.766 1 85.44 209 MET A CA 1
ATOM 1547 C C . MET A 1 209 ? -12.031 8.289 11.547 1 85.44 209 MET A C 1
ATOM 1549 O O . MET A 1 209 ? -12.82 8.039 12.461 1 85.44 209 MET A O 1
ATOM 1553 N N . ASP A 1 210 ? -11.039 7.582 11.234 1 87.62 210 ASP A N 1
ATOM 1554 C CA . ASP A 1 210 ? -10.852 6.301 11.898 1 87.62 210 ASP A CA 1
ATOM 1555 C C . ASP A 1 210 ? -10.328 6.488 13.32 1 87.62 210 ASP A C 1
ATOM 1557 O O . ASP A 1 210 ? -10.398 5.574 14.141 1 87.62 210 ASP A O 1
ATOM 1561 N N . TYR A 1 211 ? -9.945 7.711 13.586 1 86.94 211 TYR A N 1
ATOM 1562 C CA . TYR A 1 211 ? -9.258 7.91 14.859 1 86.94 211 TYR A CA 1
ATOM 1563 C C . TYR A 1 211 ? -9.992 8.922 15.727 1 86.94 211 TYR A C 1
ATOM 1565 O O . TYR A 1 211 ? -9.508 9.297 16.797 1 86.94 211 TYR A O 1
ATOM 1573 N N . ILE A 1 212 ? -11.164 9.328 15.312 1 84.62 212 ILE A N 1
ATOM 1574 C CA . ILE A 1 212 ? -11.961 10.336 15.992 1 84.62 212 ILE A CA 1
ATOM 1575 C C . ILE A 1 212 ? -12.195 9.922 17.438 1 84.62 212 ILE A C 1
ATOM 1577 O O . ILE A 1 212 ? -12.078 10.742 18.359 1 84.62 212 ILE A O 1
ATOM 1581 N N . PRO A 1 213 ? -12.414 8.602 17.703 1 87 213 PRO A N 1
ATOM 1582 C CA . PRO A 1 213 ? -12.641 8.219 19.094 1 87 213 PRO A CA 1
ATOM 1583 C C . PRO A 1 213 ? -11.43 8.492 19.984 1 87 213 PRO A C 1
ATOM 1585 O O . PRO A 1 213 ? -11.57 8.594 21.203 1 87 213 PRO A O 1
ATOM 1588 N N . ARG A 1 214 ? -10.336 8.68 19.391 1 90.5 214 ARG A N 1
ATOM 1589 C CA . ARG A 1 214 ? -9.109 8.875 20.156 1 90.5 214 ARG A CA 1
ATOM 1590 C C . ARG A 1 214 ? -8.664 10.328 20.125 1 90.5 214 ARG A C 1
ATOM 1592 O O . ARG A 1 214 ? -7.559 10.656 20.562 1 90.5 214 ARG A O 1
ATOM 1599 N N . TRP A 1 215 ? -9.445 11.172 19.688 1 86.62 215 TRP A N 1
ATOM 1600 C CA . TRP A 1 215 ? -9.109 12.578 19.484 1 86.62 215 TRP A CA 1
ATOM 1601 C C . TRP A 1 215 ? -8.656 13.227 20.797 1 86.62 215 TRP A C 1
ATOM 1603 O O . TRP A 1 215 ? -7.629 13.906 20.828 1 86.62 215 TRP A O 1
ATOM 1613 N N . GLY A 1 216 ? -9.422 13.055 21.859 1 85.75 216 GLY A N 1
ATOM 1614 C CA . GLY A 1 216 ? -9.102 13.656 23.141 1 85.75 216 GLY A CA 1
ATOM 1615 C C . GLY A 1 216 ? -7.762 13.211 23.688 1 85.75 216 GLY A C 1
ATOM 1616 O O . GLY A 1 216 ? -6.973 14.039 24.141 1 85.75 216 GLY A O 1
ATOM 1617 N N . GLU A 1 217 ? -7.547 11.938 23.531 1 90.62 217 GLU A N 1
ATOM 1618 C CA . GLU A 1 217 ? -6.293 11.367 24 1 90.62 217 GLU A CA 1
ATOM 1619 C C . GLU A 1 217 ? -5.098 11.945 23.25 1 90.62 217 GLU A C 1
ATOM 1621 O O . GLU A 1 217 ? -4.105 12.336 23.859 1 90.62 217 GLU A O 1
ATOM 1626 N N . VAL A 1 218 ? -5.23 12.07 22.031 1 91 218 VAL A N 1
ATOM 1627 C CA . VAL A 1 218 ? -4.113 12.508 21.203 1 91 218 VAL A CA 1
ATOM 1628 C C . VAL A 1 218 ? -3.912 14.016 21.359 1 91 218 VAL A C 1
ATOM 1630 O O . VAL A 1 218 ? -2.779 14.5 21.344 1 91 218 VAL A O 1
ATOM 1633 N N . ALA A 1 219 ? -4.988 14.695 21.516 1 89.88 219 ALA A N 1
ATOM 1634 C CA . ALA A 1 219 ? -4.863 16.125 21.766 1 89.88 219 ALA A CA 1
ATOM 1635 C C . ALA A 1 219 ? -4.078 16.406 23.047 1 89.88 219 ALA A C 1
ATOM 1637 O O . ALA A 1 219 ? -3.258 17.328 23.078 1 89.88 219 ALA A O 1
ATOM 1638 N N . GLN A 1 220 ? -4.309 15.633 24.016 1 92.38 220 GLN A N 1
ATOM 1639 C CA . GLN A 1 220 ? -3.584 15.781 25.266 1 92.38 220 GLN A CA 1
ATOM 1640 C C . GLN A 1 220 ? -2.109 15.43 25.094 1 92.38 220 GLN A C 1
ATOM 1642 O O . GLN A 1 220 ? -1.239 16.094 25.656 1 92.38 220 GLN A O 1
ATOM 1647 N N . GLU A 1 221 ? -1.904 14.43 24.359 1 94.69 221 GLU A N 1
ATOM 1648 C CA . GLU A 1 221 ? -0.522 14.055 24.078 1 94.69 221 GLU A CA 1
ATOM 1649 C C . GLU A 1 221 ? 0.208 15.164 23.312 1 94.69 221 GLU A C 1
ATOM 1651 O O . GLU A 1 221 ? 1.357 15.477 23.625 1 94.69 221 GLU A O 1
ATOM 1656 N N . LEU A 1 222 ? -0.429 15.711 22.391 1 94.81 222 LEU A N 1
ATOM 1657 C CA . LEU A 1 222 ? 0.168 16.797 21.609 1 94.81 222 LEU A CA 1
ATOM 1658 C C . LEU A 1 222 ? 0.45 18 22.5 1 94.81 222 LEU A C 1
ATOM 1660 O O . LEU A 1 222 ? 1.494 18.641 22.375 1 94.81 222 LEU A O 1
ATOM 1664 N N . ARG A 1 223 ? -0.479 18.266 23.359 1 94.25 223 ARG A N 1
ATOM 1665 C CA . ARG A 1 223 ? -0.263 19.359 24.281 1 94.25 223 ARG A CA 1
ATOM 1666 C C . ARG A 1 223 ? 0.989 19.125 25.125 1 94.25 223 ARG A C 1
ATOM 1668 O O . ARG A 1 223 ? 1.798 20.031 25.312 1 94.25 223 ARG A O 1
ATOM 1675 N N . LYS A 1 224 ? 1.108 17.938 25.594 1 96.12 224 LYS A N 1
ATOM 1676 C CA . LYS A 1 224 ? 2.285 17.594 26.391 1 96.12 224 LYS A CA 1
ATOM 1677 C C . LYS A 1 224 ? 3.564 17.766 25.578 1 96.12 224 LYS A C 1
ATOM 1679 O O . LYS A 1 224 ? 4.562 18.281 26.078 1 96.12 224 LYS A O 1
ATOM 1684 N N . LEU A 1 225 ? 3.529 17.359 24.359 1 96.62 225 LEU A N 1
ATOM 1685 C CA . LEU A 1 225 ? 4.695 17.469 23.5 1 96.62 225 LEU A CA 1
ATOM 1686 C C . LEU A 1 225 ? 5.059 18.922 23.234 1 96.62 225 LEU A C 1
ATOM 1688 O O . LEU A 1 225 ? 6.234 19.266 23.125 1 96.62 225 LEU A O 1
ATOM 1692 N N . ILE A 1 226 ? 4.086 19.734 23.141 1 95.19 226 ILE A N 1
ATOM 1693 C CA . ILE A 1 226 ? 4.305 21.156 22.953 1 95.19 226 ILE A CA 1
ATOM 1694 C C . ILE A 1 226 ? 4.898 21.766 24.219 1 95.19 226 ILE A C 1
ATOM 1696 O O . ILE A 1 226 ? 5.875 22.516 24.172 1 95.19 226 ILE A O 1
ATOM 1700 N N . ASP A 1 227 ? 4.359 21.344 25.344 1 94.38 227 ASP A N 1
ATOM 1701 C CA . ASP A 1 227 ? 4.848 21.828 26.625 1 94.38 227 ASP A CA 1
ATOM 1702 C C . ASP A 1 227 ? 6.293 21.391 26.859 1 94.38 227 ASP A C 1
ATOM 1704 O O . ASP A 1 227 ? 7.078 22.125 27.469 1 94.38 227 ASP A O 1
ATOM 1708 N N . ASP A 1 228 ? 6.645 20.25 26.359 1 96.56 228 ASP A N 1
ATOM 1709 C CA . ASP A 1 228 ? 7.984 19.703 26.516 1 96.56 228 ASP A CA 1
ATOM 1710 C C . ASP A 1 228 ? 8.922 20.219 25.422 1 96.56 228 ASP A C 1
ATOM 1712 O O . ASP A 1 228 ? 10.062 19.766 25.312 1 96.56 228 ASP A O 1
ATOM 1716 N N . ASP A 1 229 ? 8.484 20.984 24.547 1 94.94 229 ASP A N 1
ATOM 1717 C CA . ASP A 1 229 ? 9.234 21.625 23.484 1 94.94 229 ASP A CA 1
ATOM 1718 C C . ASP A 1 229 ? 9.672 20.625 22.422 1 94.94 229 ASP A C 1
ATOM 1720 O O . ASP A 1 229 ? 10.711 20.781 21.781 1 94.94 229 ASP A O 1
ATOM 1724 N N . LYS A 1 230 ? 8.898 19.562 22.375 1 96.38 230 LYS A N 1
ATOM 1725 C CA . LYS A 1 230 ? 9.164 18.562 21.328 1 96.38 230 LYS A CA 1
ATOM 1726 C C . LYS A 1 230 ? 8.492 18.953 20.016 1 96.38 230 LYS A C 1
ATOM 1728 O O . LYS A 1 230 ? 8.922 18.531 18.953 1 96.38 230 LYS A O 1
ATOM 1733 N N . ILE A 1 231 ? 7.465 19.703 20.156 1 95.88 231 ILE A N 1
ATOM 1734 C CA . ILE A 1 231 ? 6.793 20.281 18.984 1 95.88 231 ILE A CA 1
ATOM 1735 C C . ILE A 1 231 ? 6.691 21.797 19.156 1 95.88 231 ILE A C 1
ATOM 1737 O O . ILE A 1 231 ? 6.133 22.281 20.141 1 95.88 231 ILE A O 1
ATOM 1741 N N . LYS A 1 232 ? 7.258 22.422 18.203 1 93.56 232 LYS A N 1
ATOM 1742 C CA . LYS A 1 232 ? 7.117 23.875 18.156 1 93.56 232 LYS A CA 1
ATOM 1743 C C . LYS A 1 232 ? 5.812 24.281 17.469 1 93.56 232 LYS A C 1
ATOM 1745 O O . LYS A 1 232 ? 5.551 23.891 16.328 1 93.56 232 LYS A O 1
ATOM 1750 N N . ALA A 1 233 ? 5.031 25.078 18.141 1 89.75 233 ALA A N 1
ATOM 1751 C CA . ALA A 1 233 ? 3.695 25.422 17.641 1 89.75 233 ALA A CA 1
ATOM 1752 C C . ALA A 1 233 ? 3.611 26.891 17.25 1 89.75 233 ALA A C 1
ATOM 1754 O O . ALA A 1 233 ? 2.605 27.328 16.688 1 89.75 233 ALA A O 1
ATOM 1755 N N . ALA A 1 234 ? 4.629 27.656 17.453 1 78.75 234 ALA A N 1
ATOM 1756 C CA . ALA A 1 234 ? 4.578 29.109 17.297 1 78.75 234 ALA A CA 1
ATOM 1757 C C . ALA A 1 234 ? 4.297 29.484 15.836 1 78.75 234 ALA A C 1
ATOM 1759 O O . ALA A 1 234 ? 3.445 30.344 15.562 1 78.75 234 ALA A O 1
ATOM 1760 N N . ASP A 1 235 ? 4.891 28.844 14.898 1 79.06 235 ASP A N 1
ATOM 1761 C CA . ASP A 1 235 ? 4.746 29.172 13.484 1 79.06 235 ASP A CA 1
ATOM 1762 C C . ASP A 1 235 ? 4.039 28.047 12.719 1 79.06 235 ASP A C 1
ATOM 1764 O O . ASP A 1 235 ? 4.371 27.766 11.57 1 79.06 235 ASP A O 1
ATOM 1768 N N . ALA A 1 236 ? 3.039 27.547 13.461 1 85.12 236 ALA A N 1
ATOM 1769 C CA . ALA A 1 236 ? 2.395 26.359 12.922 1 85.12 236 ALA A CA 1
ATOM 1770 C C . ALA A 1 236 ? 1.362 26.719 11.859 1 85.12 236 ALA A C 1
ATOM 1772 O O . ALA A 1 236 ? 0.917 25.859 11.094 1 85.12 236 ALA A O 1
ATOM 1773 N N . GLU A 1 237 ? 1.08 28.062 11.789 1 90.75 237 GLU A N 1
ATOM 1774 C CA . GLU A 1 237 ? 0.01 28.484 10.891 1 90.75 237 GLU A CA 1
ATOM 1775 C C . GLU A 1 237 ? 0.319 29.844 10.266 1 90.75 237 GLU A C 1
ATOM 1777 O O . GLU A 1 237 ? 1.163 30.578 10.766 1 90.75 237 GLU A O 1
ATOM 1782 N N . THR A 1 238 ? -0.276 30.047 9.156 1 91.25 238 THR A N 1
ATOM 1783 C CA . THR A 1 238 ? -0.362 31.375 8.562 1 91.25 238 THR A CA 1
ATOM 1784 C C . THR A 1 238 ? -1.723 32 8.852 1 91.25 238 THR A C 1
ATOM 1786 O O . THR A 1 238 ? -2.732 31.609 8.266 1 91.25 238 THR A O 1
ATOM 1789 N N . VAL A 1 239 ? -1.736 32.969 9.758 1 92.31 239 VAL A N 1
ATOM 1790 C CA . VAL A 1 239 ? -2.971 33.625 10.156 1 92.31 239 VAL A CA 1
ATOM 1791 C C . VAL A 1 239 ? -3.121 34.938 9.391 1 92.31 239 VAL A C 1
ATOM 1793 O O . VAL A 1 239 ? -2.229 35.812 9.422 1 92.31 239 VAL A O 1
ATOM 1796 N N . VAL A 1 240 ? -4.227 35.094 8.727 1 93.44 240 VAL A N 1
ATOM 1797 C CA . VAL A 1 240 ? -4.434 36.281 7.902 1 93.44 240 VAL A CA 1
ATOM 1798 C C . VAL A 1 240 ? -5.691 37.031 8.367 1 93.44 240 VAL A C 1
ATOM 1800 O O . VAL A 1 240 ? -6.801 36.5 8.25 1 93.44 240 VAL A O 1
ATOM 1803 N N . PRO A 1 241 ? -5.504 38.25 8.922 1 94.25 241 PRO A N 1
ATOM 1804 C CA . PRO A 1 241 ? -6.703 39.062 9.141 1 94.25 241 PRO A CA 1
ATOM 1805 C C . PRO A 1 241 ? -7.488 39.312 7.855 1 94.25 241 PRO A C 1
ATOM 1807 O O . PRO A 1 241 ? -6.902 39.688 6.832 1 94.25 241 PRO A O 1
ATOM 1810 N N . THR A 1 242 ? -8.75 39.031 7.918 1 94.31 242 THR A N 1
ATOM 1811 C CA . THR A 1 242 ? -9.531 39.062 6.684 1 94.31 242 THR A CA 1
ATOM 1812 C C . THR A 1 242 ? -10.953 39.531 6.953 1 94.31 242 THR A C 1
ATOM 1814 O O . THR A 1 242 ? -11.609 39.062 7.883 1 94.31 242 THR A O 1
ATOM 1817 N N . LYS A 1 243 ? -11.398 40.594 6.133 1 92.88 243 LYS A N 1
ATOM 1818 C CA . LYS A 1 243 ? -12.828 40.875 6.105 1 92.88 243 LYS A CA 1
ATOM 1819 C C . LYS A 1 243 ? -13.602 39.781 5.371 1 92.88 243 LYS A C 1
ATOM 1821 O O . LYS A 1 243 ? -13.055 39.125 4.488 1 92.88 243 LYS A O 1
ATOM 1826 N N . VAL A 1 244 ? -14.781 39.562 5.789 1 88.62 244 VAL A N 1
ATOM 1827 C CA . VAL A 1 244 ? -15.586 38.469 5.258 1 88.62 244 VAL A CA 1
ATOM 1828 C C . VAL A 1 244 ? -15.578 38.531 3.73 1 88.62 244 VAL A C 1
ATOM 1830 O O . VAL A 1 244 ? -15.484 37.469 3.068 1 88.62 244 VAL A O 1
ATOM 1833 N N . GLU A 1 245 ? -15.656 39.719 3.135 1 89.75 245 GLU A N 1
ATOM 1834 C CA . GLU A 1 245 ? -15.734 39.875 1.686 1 89.75 245 GLU A CA 1
ATOM 1835 C C . GLU A 1 245 ? -14.422 39.469 1.017 1 89.75 245 GLU A C 1
ATOM 1837 O O . GLU A 1 245 ? -14.383 39.219 -0.191 1 89.75 245 GLU A O 1
ATOM 1842 N N . ASP A 1 246 ? -13.398 39.438 1.775 1 91.88 246 ASP A N 1
ATOM 1843 C CA . ASP A 1 246 ? -12.078 39.219 1.213 1 91.88 246 ASP A CA 1
ATOM 1844 C C . ASP A 1 246 ? -11.641 37.75 1.422 1 91.88 246 ASP A C 1
ATOM 1846 O O . ASP A 1 246 ? -10.523 37.375 1.059 1 91.88 246 ASP A O 1
ATOM 1850 N N . ILE A 1 247 ? -12.461 36.969 1.97 1 89.31 247 ILE A N 1
ATOM 1851 C CA . ILE A 1 247 ? -12.125 35.562 2.303 1 89.31 247 ILE A CA 1
ATOM 1852 C C . ILE A 1 247 ? -11.664 34.844 1.046 1 89.31 247 ILE A C 1
ATOM 1854 O O . ILE A 1 247 ? -10.633 34.156 1.057 1 89.31 247 ILE A O 1
ATOM 1858 N N . PRO A 1 248 ? -12.312 34.969 -0.088 1 87.56 248 PRO A N 1
ATOM 1859 C CA . PRO A 1 248 ? -11.852 34.281 -1.281 1 87.56 248 PRO A CA 1
ATOM 1860 C C . PRO A 1 248 ? -10.422 34.656 -1.675 1 87.56 248 PRO A C 1
ATOM 1862 O O . PRO A 1 248 ? -9.641 33.781 -2.078 1 87.56 248 PRO A O 1
ATOM 1865 N N . THR A 1 249 ? -10.141 35.906 -1.5 1 90.25 249 THR A N 1
ATOM 1866 C CA . THR A 1 249 ? -8.805 36.375 -1.836 1 90.25 249 THR A CA 1
ATOM 1867 C C . THR A 1 249 ? -7.766 35.75 -0.902 1 90.25 249 THR A C 1
ATOM 1869 O O . THR A 1 249 ? -6.691 35.344 -1.344 1 90.25 249 THR A O 1
ATOM 1872 N N . THR A 1 250 ? -8.07 35.656 0.358 1 89.56 250 THR A N 1
ATOM 1873 C CA . THR A 1 250 ? -7.18 35.062 1.346 1 89.56 250 THR A CA 1
ATOM 1874 C C . THR A 1 250 ? -6.91 33.594 1.019 1 89.56 250 THR A C 1
ATOM 1876 O O . THR A 1 250 ? -5.77 33.156 1.101 1 89.56 250 THR A O 1
ATOM 1879 N N . TRP A 1 251 ? -7.832 32.906 0.565 1 89.12 251 TRP A N 1
ATOM 1880 C CA . TRP A 1 251 ? -7.711 31.484 0.4 1 89.12 251 TRP A CA 1
ATOM 1881 C C . TRP A 1 251 ? -7.055 31.141 -0.933 1 89.12 251 TRP A C 1
ATOM 1883 O O . TRP A 1 251 ? -6.637 30 -1.15 1 89.12 251 TRP A O 1
ATOM 1893 N N . LEU A 1 252 ? -6.84 32.125 -1.841 1 86.94 252 LEU A N 1
ATOM 1894 C CA . LEU A 1 252 ? -6.031 31.922 -3.039 1 86.94 252 LEU A CA 1
ATOM 1895 C C . LEU A 1 252 ? -4.586 31.609 -2.672 1 86.94 252 LEU A C 1
ATOM 1897 O O . LEU A 1 252 ? -3.863 30.984 -3.455 1 86.94 252 LEU A O 1
ATOM 1901 N N . ARG A 1 253 ? -4.25 31.969 -1.444 1 84.44 253 ARG A N 1
ATOM 1902 C CA . ARG A 1 253 ? -2.902 31.703 -0.95 1 84.44 253 ARG A CA 1
ATOM 1903 C C . ARG A 1 253 ? -2.602 30.219 -0.925 1 84.44 253 ARG A C 1
ATOM 1905 O O . ARG A 1 253 ? -1.45 29.797 -1.083 1 84.44 253 ARG A O 1
ATOM 1912 N N . LEU A 1 254 ? -3.586 29.422 -0.688 1 82.31 254 LEU A N 1
ATOM 1913 C CA . LEU A 1 254 ? -3.424 27.969 -0.644 1 82.31 254 LEU A CA 1
ATOM 1914 C C . LEU A 1 254 ? -2.953 27.438 -1.991 1 82.31 254 LEU A C 1
ATOM 1916 O O . LEU A 1 254 ? -2.119 26.531 -2.047 1 82.31 254 LEU A O 1
ATOM 1920 N N . PHE A 1 255 ? -3.393 28.109 -3.035 1 78.94 255 PHE A N 1
ATOM 1921 C CA . PHE A 1 255 ? -3.125 27.625 -4.383 1 78.94 255 PHE A CA 1
ATOM 1922 C C . PHE A 1 255 ? -1.796 28.156 -4.898 1 78.94 255 PHE A C 1
ATOM 1924 O O . PHE A 1 255 ? -1.216 27.609 -5.832 1 78.94 255 PHE A O 1
ATOM 1931 N N . GLU A 1 256 ? -1.386 29.172 -4.262 1 79.19 256 GLU A N 1
ATOM 1932 C CA . GLU A 1 256 ? -0.134 29.797 -4.691 1 79.19 256 GLU A CA 1
ATOM 1933 C C . GLU A 1 256 ? 1.045 29.281 -3.869 1 79.19 256 GLU A C 1
ATOM 1935 O O . GLU A 1 256 ? 2.195 29.641 -4.133 1 79.19 256 GLU A O 1
ATOM 1940 N N . GLY A 1 257 ? 0.746 28.438 -2.998 1 78.81 257 GLY A N 1
ATOM 1941 C CA . GLY A 1 257 ? 1.802 27.922 -2.143 1 78.81 257 GLY A CA 1
ATOM 1942 C C . GLY A 1 257 ? 2.424 28.984 -1.255 1 78.81 257 GLY A C 1
ATOM 1943 O O . GLY A 1 257 ? 3.615 28.922 -0.945 1 78.81 257 GLY A O 1
ATOM 1944 N N . LYS A 1 258 ? 1.677 29.922 -0.871 1 77.5 258 LYS A N 1
ATOM 1945 C CA . LYS A 1 258 ? 2.209 31.078 -0.144 1 77.5 258 LYS A CA 1
ATOM 1946 C C . LYS A 1 258 ? 2.02 30.906 1.361 1 77.5 258 LYS A C 1
ATOM 1948 O O . LYS A 1 258 ? 2.338 31.812 2.135 1 77.5 258 LYS A O 1
ATOM 1953 N N . ASN A 1 259 ? 1.537 29.797 1.778 1 84.38 259 ASN A N 1
ATOM 1954 C CA . ASN A 1 259 ? 1.348 29.609 3.213 1 84.38 259 ASN A CA 1
ATOM 1955 C C . ASN A 1 259 ? 2.271 28.531 3.77 1 84.38 259 ASN A C 1
ATOM 1957 O O . ASN A 1 259 ? 2.578 27.562 3.08 1 84.38 259 ASN A O 1
ATOM 1961 N N . ARG A 1 260 ? 2.748 28.859 4.93 1 88.38 260 ARG A N 1
ATOM 1962 C CA . ARG A 1 260 ? 3.363 27.844 5.789 1 88.38 260 ARG A CA 1
ATOM 1963 C C . ARG A 1 260 ? 2.371 27.328 6.824 1 88.38 260 ARG A C 1
ATOM 1965 O O . ARG A 1 260 ? 1.627 28.109 7.422 1 88.38 260 ARG A O 1
ATOM 1972 N N . GLY A 1 261 ? 2.479 26 6.957 1 91.06 261 GLY A N 1
ATOM 1973 C CA . GLY A 1 261 ? 1.489 25.438 7.867 1 91.06 261 GLY A CA 1
ATOM 1974 C C . GLY A 1 261 ? 0.062 25.672 7.406 1 91.06 261 GLY A C 1
ATOM 1975 O O . GLY A 1 261 ? -0.189 25.844 6.211 1 91.06 261 GLY A O 1
ATOM 1976 N N . LYS A 1 262 ? -0.853 25.594 8.281 1 91.19 262 LYS A N 1
ATOM 1977 C CA . LYS A 1 262 ? -2.273 25.766 7.992 1 91.19 262 LYS A CA 1
ATOM 1978 C C . LYS A 1 262 ? -2.611 27.219 7.723 1 91.19 262 LYS A C 1
ATOM 1980 O O . LYS A 1 262 ? -2.143 28.109 8.438 1 91.19 262 LYS A O 1
ATOM 1985 N N . LEU A 1 263 ? -3.395 27.484 6.66 1 90.62 263 LEU A N 1
ATOM 1986 C CA . LEU A 1 263 ? -3.938 28.828 6.445 1 90.62 263 LEU A CA 1
ATOM 1987 C C . LEU A 1 263 ? -5.164 29.062 7.32 1 90.62 263 LEU A C 1
ATOM 1989 O O . LEU A 1 263 ? -6.102 28.266 7.309 1 90.62 263 LEU A O 1
ATOM 1993 N N . VAL A 1 264 ? -5.117 30.109 8.117 1 91.62 264 VAL A N 1
ATOM 1994 C CA . VAL A 1 264 ? -6.195 30.438 9.039 1 91.62 264 VAL A CA 1
ATOM 1995 C C . VAL A 1 264 ? -6.672 31.875 8.773 1 91.62 264 VAL A C 1
ATOM 1997 O O . VAL A 1 264 ? -5.859 32.812 8.703 1 91.62 264 VAL A O 1
ATOM 2000 N N . THR A 1 265 ? -7.957 31.953 8.562 1 92.12 265 THR A N 1
ATOM 2001 C CA . THR A 1 265 ? -8.555 33.281 8.438 1 92.12 265 THR A CA 1
ATOM 2002 C C . THR A 1 265 ? -8.938 33.844 9.805 1 92.12 265 THR A C 1
ATOM 2004 O O . THR A 1 265 ? -9.672 33.188 10.562 1 92.12 265 THR A O 1
ATOM 2007 N N . GLN A 1 266 ? -8.398 34.969 10.148 1 92.31 266 GLN A N 1
ATOM 2008 C CA . GLN A 1 266 ? -8.875 35.719 11.297 1 92.31 266 GLN A CA 1
ATOM 2009 C C . GLN A 1 266 ? -9.875 36.781 10.883 1 92.31 266 GLN A C 1
ATOM 2011 O O . GLN A 1 266 ? -9.484 37.812 10.344 1 92.31 266 GLN A O 1
ATOM 2016 N N . LEU A 1 267 ? -11.117 36.5 11.188 1 90.94 267 LEU A N 1
ATOM 2017 C CA . LEU A 1 267 ? -12.164 37.406 10.719 1 90.94 267 LEU A CA 1
ATOM 2018 C C . LEU A 1 267 ? -12.102 38.75 11.469 1 90.94 267 LEU A C 1
ATOM 2020 O O . LEU A 1 267 ? -12.039 38.75 12.703 1 90.94 267 LEU A O 1
ATOM 2024 N N . GLU A 1 268 ? -12.078 39.812 10.703 1 87.5 268 GLU A N 1
ATOM 2025 C CA . GLU A 1 268 ? -12.141 41.156 11.258 1 87.5 268 GLU A CA 1
ATOM 2026 C C . GLU A 1 268 ? -13.586 41.594 11.484 1 87.5 268 GLU A C 1
ATOM 2028 O O . GLU A 1 268 ? -14.352 4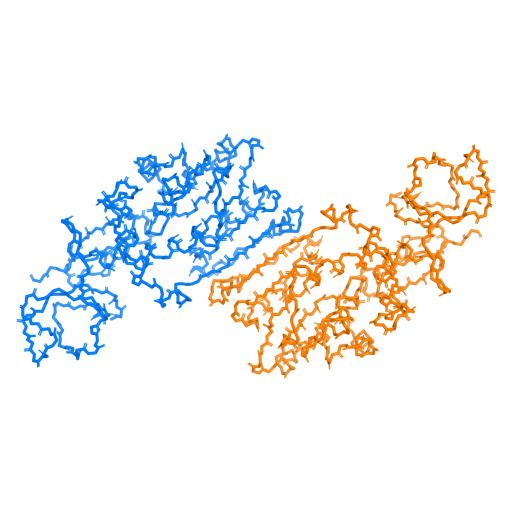1.719 10.531 1 87.5 268 GLU A O 1
ATOM 2033 N N . VAL A 1 269 ? -14.023 41.375 12.758 1 76.25 269 VAL A N 1
ATOM 2034 C CA . VAL A 1 269 ? -15.398 41.781 13.086 1 76.25 269 VAL A CA 1
ATOM 2035 C C . VAL A 1 269 ? -15.438 43.25 13.445 1 76.25 269 VAL A C 1
ATOM 2037 O O . VAL A 1 269 ? -14.477 43.812 13.984 1 76.25 269 VAL A O 1
ATOM 2040 N N . MET B 1 1 ? 19.141 -19.484 -22.781 1 61.03 1 MET B N 1
ATOM 2041 C CA . MET B 1 1 ? 18.312 -18.703 -21.875 1 61.03 1 MET B CA 1
ATOM 2042 C C . MET B 1 1 ? 18.188 -19.422 -20.531 1 61.03 1 MET B C 1
ATOM 2044 O O . MET B 1 1 ? 18.125 -20.641 -20.469 1 61.03 1 MET B O 1
ATOM 2048 N N . ARG B 1 2 ? 18.328 -18.672 -19.578 1 69.25 2 ARG B N 1
ATOM 2049 C CA . ARG B 1 2 ? 18.25 -19.203 -18.219 1 69.25 2 ARG B CA 1
ATOM 2050 C C . ARG B 1 2 ? 16.797 -19.547 -17.859 1 69.25 2 ARG B C 1
ATOM 2052 O O . ARG B 1 2 ? 15.898 -18.734 -18.062 1 69.25 2 ARG B O 1
ATOM 2059 N N . ALA B 1 3 ? 16.516 -20.828 -17.641 1 81.06 3 ALA B N 1
ATOM 2060 C CA . ALA B 1 3 ? 15.195 -21.312 -17.219 1 81.06 3 ALA B CA 1
ATOM 2061 C C . ALA B 1 3 ? 15.32 -22.406 -16.172 1 81.06 3 ALA B C 1
ATOM 2063 O O . ALA B 1 3 ? 16.25 -23.219 -16.219 1 81.06 3 ALA B O 1
ATOM 2064 N N . SER B 1 4 ? 14.383 -22.359 -15.242 1 88 4 SER B N 1
ATOM 2065 C CA . SER B 1 4 ? 14.289 -23.484 -14.32 1 88 4 SER B CA 1
ATOM 2066 C C . SER B 1 4 ? 13.828 -24.75 -15.031 1 88 4 SER B C 1
ATOM 2068 O O . SER B 1 4 ? 13.008 -24.688 -15.945 1 88 4 SER B O 1
ATOM 2070 N N . ALA B 1 5 ? 14.398 -25.859 -14.586 1 91.12 5 ALA B N 1
ATOM 2071 C CA . ALA B 1 5 ? 14.062 -27.125 -15.258 1 91.12 5 ALA B CA 1
ATOM 2072 C C . ALA B 1 5 ? 14.242 -28.312 -14.312 1 91.12 5 ALA B C 1
ATOM 2074 O O . ALA B 1 5 ? 14.969 -28.219 -13.32 1 91.12 5 ALA B O 1
ATOM 2075 N N . VAL B 1 6 ? 13.5 -29.297 -14.648 1 92.75 6 VAL B N 1
ATOM 2076 C CA . VAL B 1 6 ? 13.719 -30.625 -14.086 1 92.75 6 VAL B CA 1
ATOM 2077 C C . VAL B 1 6 ? 14.391 -31.516 -15.125 1 92.75 6 VAL B C 1
ATOM 2079 O O . VAL B 1 6 ? 13.992 -31.547 -16.297 1 92.75 6 VAL B O 1
ATOM 2082 N N . ALA B 1 7 ? 15.453 -32.188 -14.633 1 93.25 7 ALA B N 1
ATOM 2083 C CA . ALA B 1 7 ? 16.234 -33.031 -15.547 1 93.25 7 ALA B CA 1
ATOM 2084 C C . ALA B 1 7 ? 16.531 -34.406 -14.914 1 93.25 7 ALA B C 1
ATOM 2086 O O . ALA B 1 7 ? 16.469 -34.562 -13.695 1 93.25 7 ALA B O 1
ATOM 2087 N N . LYS B 1 8 ? 16.766 -35.344 -15.797 1 93.56 8 LYS B N 1
ATOM 2088 C CA . LYS B 1 8 ? 17.219 -36.656 -15.367 1 93.56 8 LYS B CA 1
ATOM 2089 C C . LYS B 1 8 ? 18.734 -36.812 -15.531 1 93.56 8 LYS B C 1
ATOM 2091 O O . LYS B 1 8 ? 19.281 -36.5 -16.578 1 93.56 8 LYS B O 1
ATOM 2096 N N . VAL B 1 9 ? 19.312 -37.312 -14.516 1 95.5 9 VAL B N 1
ATOM 2097 C CA . VAL B 1 9 ? 20.75 -37.531 -14.578 1 95.5 9 VAL B CA 1
ATOM 2098 C C . VAL B 1 9 ? 21.047 -38.781 -15.438 1 95.5 9 VAL B C 1
ATOM 2100 O O . VAL B 1 9 ? 20.547 -39.844 -15.156 1 95.5 9 VAL B O 1
ATOM 2103 N N . LEU B 1 10 ? 21.828 -38.562 -16.453 1 96.44 10 LEU B N 1
ATOM 2104 C CA . LEU B 1 10 ? 22.219 -39.656 -17.328 1 96.44 10 LEU B CA 1
ATOM 2105 C C . LEU B 1 10 ? 23.516 -40.312 -16.844 1 96.44 10 LEU B C 1
ATOM 2107 O O . LEU B 1 10 ? 23.641 -41.531 -16.875 1 96.44 10 LEU B O 1
ATOM 2111 N N . GLU B 1 11 ? 24.469 -39.5 -16.531 1 96.5 11 GLU B N 1
ATOM 2112 C CA . GLU B 1 11 ? 25.766 -39.875 -15.977 1 96.5 11 GLU B CA 1
ATOM 2113 C C . GLU B 1 11 ? 26.219 -38.875 -14.898 1 96.5 11 GLU B C 1
ATOM 2115 O O . GLU B 1 11 ? 25.859 -37.719 -14.945 1 96.5 11 GLU B O 1
ATOM 2120 N N . SER B 1 12 ? 26.953 -39.5 -13.891 1 96.44 12 SER B N 1
ATOM 2121 C CA . SER B 1 12 ? 27.375 -38.594 -12.812 1 96.44 12 SER B CA 1
ATOM 2122 C C . SER B 1 12 ? 28.766 -39 -12.297 1 96.44 12 SER B C 1
ATOM 2124 O O . SER B 1 12 ? 29.078 -40.156 -12.164 1 96.44 12 SER B O 1
ATOM 2126 N N . GLN B 1 13 ? 29.516 -37.906 -12.133 1 95.69 13 GLN B N 1
ATOM 2127 C CA . GLN B 1 13 ? 30.781 -38.062 -11.414 1 95.69 13 GLN B CA 1
ATOM 2128 C C . GLN B 1 13 ? 30.656 -37.531 -9.984 1 95.69 13 GLN B C 1
ATOM 2130 O O . GLN B 1 13 ? 31.641 -37.531 -9.234 1 95.69 13 GLN B O 1
ATOM 2135 N N . SER B 1 14 ? 29.562 -37.031 -9.672 1 93.88 14 SER B N 1
ATOM 2136 C CA . SER B 1 14 ? 29.297 -36.531 -8.336 1 93.88 14 SER B CA 1
ATOM 2137 C C . SER B 1 14 ? 28.969 -37.656 -7.359 1 93.88 14 SER B C 1
ATOM 2139 O O . SER B 1 14 ? 28.391 -38.656 -7.742 1 93.88 14 SER B O 1
ATOM 2141 N N . THR B 1 15 ? 29.328 -37.5 -6.113 1 94.25 15 THR B N 1
ATOM 2142 C CA . THR B 1 15 ? 28.953 -38.469 -5.078 1 94.25 15 THR B CA 1
ATOM 2143 C C . THR B 1 15 ? 27.547 -38.188 -4.562 1 94.25 15 THR B C 1
ATOM 2145 O O . THR B 1 15 ? 26.953 -39.031 -3.871 1 94.25 15 THR B O 1
ATOM 2148 N N . LYS B 1 16 ? 26.969 -37.094 -4.969 1 94.31 16 LYS B N 1
ATOM 2149 C CA . LYS B 1 16 ? 25.672 -36.688 -4.445 1 94.31 16 LYS B CA 1
ATOM 2150 C C . LYS B 1 16 ? 24.547 -37.156 -5.336 1 94.31 16 LYS B C 1
ATOM 2152 O O . LYS B 1 16 ? 23.406 -37.344 -4.871 1 94.31 16 LYS B O 1
ATOM 2157 N N . TYR B 1 17 ? 24.859 -37.344 -6.578 1 95.25 17 TYR B N 1
ATOM 2158 C CA . TYR B 1 17 ? 23.828 -37.688 -7.559 1 95.25 17 TYR B CA 1
ATOM 2159 C C . TYR B 1 17 ? 24.25 -38.875 -8.406 1 95.25 17 TYR B C 1
ATOM 2161 O O . TYR B 1 17 ? 25.438 -39.031 -8.719 1 95.25 17 TYR B O 1
ATOM 2169 N N . LYS B 1 18 ? 23.281 -39.688 -8.789 1 95.5 18 LYS B N 1
ATOM 2170 C CA . LYS B 1 18 ? 23.578 -40.875 -9.617 1 95.5 18 LYS B CA 1
ATOM 2171 C C . LYS B 1 18 ? 22.672 -40.906 -10.852 1 95.5 18 LYS B C 1
ATOM 2173 O O . LYS B 1 18 ? 21.672 -40.188 -10.914 1 95.5 18 LYS B O 1
ATOM 2178 N N . ALA B 1 19 ? 23.094 -41.75 -11.711 1 95.94 19 ALA B N 1
ATOM 2179 C CA . ALA B 1 19 ? 22.281 -41.906 -12.914 1 95.94 19 ALA B CA 1
ATOM 2180 C C . ALA B 1 19 ? 20.859 -42.344 -12.555 1 95.94 19 ALA B C 1
ATOM 2182 O O . ALA B 1 19 ? 20.641 -43.219 -11.703 1 95.94 19 ALA B O 1
ATOM 2183 N N . GLY B 1 20 ? 19.891 -41.688 -13.172 1 94.19 20 GLY B N 1
ATOM 2184 C CA . GLY B 1 20 ? 18.5 -41.969 -12.906 1 94.19 20 GLY B CA 1
ATOM 2185 C C . GLY B 1 20 ? 17.828 -40.969 -12.008 1 94.19 20 GLY B C 1
ATOM 2186 O O . GLY B 1 20 ? 16.609 -40.844 -11.984 1 94.19 20 GLY B O 1
ATOM 2187 N N . ASP B 1 21 ? 18.656 -40.188 -11.281 1 93.88 21 ASP B N 1
ATOM 2188 C CA . ASP B 1 21 ? 18.109 -39.156 -10.383 1 93.88 21 ASP B CA 1
ATOM 2189 C C . ASP B 1 21 ? 17.422 -38.062 -11.172 1 93.88 21 ASP B C 1
ATOM 2191 O O . ASP B 1 21 ? 17.891 -37.688 -12.25 1 93.88 21 ASP B O 1
ATOM 2195 N N . SER B 1 22 ? 16.266 -37.562 -10.617 1 93.88 22 SER B N 1
ATOM 2196 C CA . SER B 1 22 ? 15.656 -36.344 -11.102 1 93.88 22 SER B CA 1
ATOM 2197 C C . SER B 1 22 ? 16.109 -35.125 -10.289 1 93.88 22 SER B C 1
ATOM 2199 O O . SER B 1 22 ? 16.062 -35.156 -9.055 1 93.88 22 SER B O 1
ATOM 2201 N N . VAL B 1 23 ? 16.531 -34.062 -11.008 1 93.81 23 VAL B N 1
ATOM 2202 C CA . VAL B 1 23 ? 17.094 -32.906 -10.312 1 93.81 23 VAL B CA 1
ATOM 2203 C C . VAL B 1 23 ? 16.422 -31.641 -10.82 1 93.81 23 VAL B C 1
ATOM 2205 O O . VAL B 1 23 ? 15.953 -31.594 -11.961 1 93.81 23 VAL B O 1
ATOM 2208 N N . TYR B 1 24 ? 16.359 -30.688 -9.961 1 92.5 24 TYR B N 1
ATOM 2209 C CA . TYR B 1 24 ? 15.828 -29.359 -10.273 1 92.5 24 TYR B CA 1
ATOM 2210 C C . TYR B 1 24 ? 16.922 -28.312 -10.219 1 92.5 24 TYR B C 1
ATOM 2212 O O . TYR B 1 24 ? 17.781 -28.344 -9.336 1 92.5 24 TYR B O 1
ATOM 2220 N N . GLY B 1 25 ? 16.922 -27.422 -11.141 1 89.62 25 GLY B N 1
ATOM 2221 C CA . GLY B 1 25 ? 17.844 -26.312 -11.203 1 89.62 25 GLY B CA 1
ATOM 2222 C C . GLY B 1 25 ? 17.578 -25.375 -12.367 1 89.62 25 GLY B C 1
ATOM 2223 O O . GLY B 1 25 ? 16.516 -25.438 -13 1 89.62 25 GLY B O 1
ATOM 2224 N N . TYR B 1 26 ? 18.5 -24.469 -12.523 1 88.5 26 TYR B N 1
ATOM 2225 C CA . TYR B 1 26 ? 18.438 -23.562 -13.672 1 88.5 26 TYR B CA 1
ATOM 2226 C C . TYR B 1 26 ? 19.344 -24.047 -14.797 1 88.5 26 TYR B C 1
ATOM 2228 O O . TYR B 1 26 ? 20.5 -23.625 -14.906 1 88.5 26 TYR B O 1
ATOM 2236 N N . PHE B 1 27 ? 18.781 -24.906 -15.656 1 85.88 27 PHE B N 1
ATOM 2237 C CA . PHE B 1 27 ? 19.578 -25.609 -16.656 1 85.88 27 PHE B CA 1
ATOM 2238 C C . PHE B 1 27 ? 19.422 -24.969 -18.031 1 85.88 27 PHE B C 1
ATOM 2240 O O . PHE B 1 27 ? 20.203 -25.234 -18.938 1 85.88 27 PHE B O 1
ATOM 2247 N N . GLY B 1 28 ? 18.453 -24.156 -18.25 1 81.38 28 GLY B N 1
ATOM 2248 C CA . GLY B 1 28 ? 18.219 -23.531 -19.547 1 81.38 28 GLY B CA 1
ATOM 2249 C C . GLY B 1 28 ? 17.516 -24.453 -20.516 1 81.38 28 GLY B C 1
ATOM 2250 O O . GLY B 1 28 ? 17.062 -25.547 -20.141 1 81.38 28 GLY B O 1
ATOM 2251 N N . TRP B 1 29 ? 17.422 -24 -21.828 1 81.62 29 TRP B N 1
ATOM 2252 C CA . TRP B 1 29 ? 16.766 -24.75 -22.891 1 81.62 29 TRP B CA 1
ATOM 2253 C C . TRP B 1 29 ? 17.766 -25.625 -23.641 1 81.62 29 TRP B C 1
ATOM 2255 O O . TRP B 1 29 ? 18.484 -25.141 -24.516 1 81.62 29 TRP B O 1
ATOM 2265 N N . THR B 1 30 ? 17.891 -26.844 -23.219 1 84.81 30 THR B N 1
ATOM 2266 C CA . THR B 1 30 ? 18.797 -27.766 -23.875 1 84.81 30 THR B CA 1
ATOM 2267 C C . THR B 1 30 ? 18.297 -29.203 -23.75 1 84.81 30 THR B C 1
ATOM 2269 O O . THR B 1 30 ? 17.609 -29.547 -22.766 1 84.81 30 THR B O 1
ATOM 2272 N N . ASP B 1 31 ? 18.656 -30 -24.703 1 86.31 31 ASP B N 1
ATOM 2273 C CA . ASP B 1 31 ? 18.344 -31.422 -24.609 1 86.31 31 ASP B CA 1
ATOM 2274 C C . ASP B 1 31 ? 19.219 -32.125 -23.562 1 86.31 31 ASP B C 1
ATOM 2276 O O . ASP B 1 31 ? 18.75 -32.938 -22.797 1 86.31 31 ASP B O 1
ATOM 2280 N N . PHE B 1 32 ? 20.453 -31.734 -23.656 1 89.94 32 PHE B N 1
ATOM 2281 C CA . PHE B 1 32 ? 21.453 -32.281 -22.734 1 89.94 32 PHE B CA 1
ATOM 2282 C C . PHE B 1 32 ? 22.375 -31.172 -22.234 1 89.94 32 PHE B C 1
ATOM 2284 O O . PHE B 1 32 ? 22.594 -30.172 -22.938 1 89.94 32 PHE B O 1
ATOM 2291 N N . SER B 1 33 ? 22.703 -31.344 -20.969 1 90.31 33 SER B N 1
ATOM 2292 C CA . SER B 1 33 ? 23.688 -30.391 -20.438 1 90.31 33 SER B CA 1
ATOM 2293 C C . SER B 1 33 ? 24.656 -31.094 -19.484 1 90.31 33 SER B C 1
ATOM 2295 O O . SER B 1 33 ? 24.297 -32.062 -18.828 1 90.31 33 SER B O 1
ATOM 2297 N N . VAL B 1 34 ? 25.953 -30.672 -19.594 1 92.69 34 VAL B N 1
ATOM 2298 C CA . VAL B 1 34 ? 26.938 -31.031 -18.562 1 92.69 34 VAL B CA 1
ATOM 2299 C C . VAL B 1 34 ? 27.078 -29.891 -17.562 1 92.69 34 VAL B C 1
ATOM 2301 O O . VAL B 1 34 ? 27.391 -28.766 -17.938 1 92.69 34 VAL B O 1
ATOM 2304 N N . ILE B 1 35 ? 26.766 -30.188 -16.312 1 92.81 35 ILE B N 1
ATOM 2305 C CA . ILE B 1 35 ? 26.75 -29.125 -15.312 1 92.81 35 ILE B CA 1
ATOM 2306 C C . ILE B 1 35 ? 27.594 -29.531 -14.109 1 92.81 35 ILE B C 1
ATOM 2308 O O . ILE B 1 35 ? 27.844 -30.719 -13.891 1 92.81 35 ILE B O 1
ATOM 2312 N N . ASP B 1 36 ? 28.047 -28.531 -13.406 1 93.5 36 ASP B N 1
ATOM 2313 C CA . ASP B 1 36 ? 28.609 -28.781 -12.078 1 93.5 36 ASP B CA 1
ATOM 2314 C C . ASP B 1 36 ? 27.5 -29.141 -11.086 1 93.5 36 ASP B C 1
ATOM 2316 O O . ASP B 1 36 ? 26.359 -28.672 -11.219 1 93.5 36 ASP B O 1
ATOM 2320 N N . GLU B 1 37 ? 27.906 -30.016 -10.148 1 92.31 37 GLU B N 1
ATOM 2321 C CA . GLU B 1 37 ? 26.891 -30.422 -9.172 1 92.31 37 GLU B CA 1
ATOM 2322 C C . GLU B 1 37 ? 26.297 -29.219 -8.453 1 92.31 37 GLU B C 1
ATOM 2324 O O . GLU B 1 37 ? 25.172 -29.266 -7.969 1 92.31 37 GLU B O 1
ATOM 2329 N N . SER B 1 38 ? 27.047 -28.125 -8.383 1 90.88 38 SER B N 1
ATOM 2330 C CA . SER B 1 38 ? 26.578 -26.922 -7.699 1 90.88 38 SER B CA 1
ATOM 2331 C C . SER B 1 38 ? 25.438 -26.266 -8.461 1 90.88 38 SER B C 1
ATOM 2333 O O . SER B 1 38 ? 24.734 -25.406 -7.91 1 90.88 38 SER B O 1
ATOM 2335 N N . ALA B 1 39 ? 25.203 -26.656 -9.602 1 89.5 39 ALA B N 1
ATOM 2336 C CA . ALA B 1 39 ? 24.125 -26.094 -10.406 1 89.5 39 ALA B CA 1
ATOM 2337 C C . ALA B 1 39 ? 22.781 -26.719 -10.055 1 89.5 39 ALA B C 1
ATOM 2339 O O . ALA B 1 39 ? 21.734 -26.188 -10.422 1 89.5 39 ALA B O 1
ATOM 2340 N N . VAL B 1 40 ? 22.922 -27.922 -9.5 1 90.81 40 VAL B N 1
ATOM 2341 C CA . VAL B 1 40 ? 21.688 -28.547 -9.023 1 90.81 40 VAL B CA 1
ATOM 2342 C C . VAL B 1 40 ? 21.188 -27.844 -7.766 1 90.81 40 VAL B C 1
ATOM 2344 O O . VAL B 1 40 ? 21.891 -27.797 -6.754 1 90.81 40 VAL B O 1
ATOM 2347 N N . ALA B 1 41 ? 20 -27.266 -7.836 1 86.25 41 ALA B N 1
ATOM 2348 C CA . ALA B 1 41 ? 19.438 -26.594 -6.668 1 86.25 41 ALA B CA 1
ATOM 2349 C C . ALA B 1 41 ? 18.953 -27.609 -5.633 1 86.25 41 ALA B C 1
ATOM 2351 O O . ALA B 1 41 ? 19.297 -27.5 -4.449 1 86.25 41 ALA B O 1
ATOM 2352 N N . THR B 1 42 ? 18.188 -28.562 -6.023 1 85.12 42 THR B N 1
ATOM 2353 C CA . THR B 1 42 ? 17.656 -29.641 -5.18 1 85.12 42 THR B CA 1
ATOM 2354 C C . THR B 1 42 ? 17.328 -30.875 -6.012 1 85.12 42 THR B C 1
ATOM 2356 O O . THR B 1 42 ? 17.234 -30.797 -7.238 1 85.12 42 THR B O 1
ATOM 2359 N N . PRO B 1 43 ? 17.25 -32.031 -5.324 1 88.56 43 PRO B N 1
ATOM 2360 C CA . PRO B 1 43 ? 16.531 -33.094 -6.02 1 88.56 43 PRO B CA 1
ATOM 2361 C C . PRO B 1 43 ? 15.117 -32.688 -6.43 1 88.56 43 PRO B C 1
ATOM 2363 O O . PRO B 1 43 ? 14.484 -31.875 -5.746 1 88.56 43 PRO B O 1
ATOM 2366 N N . ALA B 1 44 ? 14.68 -33.156 -7.496 1 90.31 44 ALA B N 1
ATOM 2367 C CA . ALA B 1 44 ? 13.328 -32.844 -7.949 1 90.31 44 ALA B CA 1
ATOM 2368 C C . ALA B 1 44 ? 12.273 -33.469 -7.051 1 90.31 44 ALA B C 1
ATOM 2370 O O . ALA B 1 44 ? 12.383 -34.625 -6.676 1 90.31 44 ALA B O 1
ATOM 2371 N N . ALA B 1 45 ? 11.352 -32.562 -6.648 1 87.31 45 ALA B N 1
ATOM 2372 C CA . ALA B 1 45 ? 10.188 -33.094 -5.945 1 87.31 45 ALA B CA 1
ATOM 2373 C C . ALA B 1 45 ? 9.234 -33.812 -6.914 1 87.31 45 ALA B C 1
ATOM 2375 O O . ALA B 1 45 ? 9.141 -33.406 -8.086 1 87.31 45 ALA B O 1
ATOM 2376 N N . GLU B 1 46 ? 8.633 -34.844 -6.383 1 85.62 46 GLU B N 1
ATOM 2377 C CA . GLU B 1 46 ? 7.695 -35.562 -7.23 1 85.62 46 GLU B CA 1
ATOM 2378 C C . GLU B 1 46 ? 6.332 -35.688 -6.559 1 85.62 46 GLU B C 1
ATOM 2380 O O . GLU B 1 46 ? 6.246 -35.781 -5.332 1 85.62 46 GLU B O 1
ATOM 2385 N N . LEU B 1 47 ? 5.324 -35.531 -7.324 1 88 47 LEU B N 1
ATOM 2386 C CA . LEU B 1 47 ? 3.957 -35.906 -6.992 1 88 47 LEU B CA 1
ATOM 2387 C C . LEU B 1 47 ? 3.484 -37.031 -7.891 1 88 47 LEU B C 1
ATOM 2389 O O . LEU B 1 47 ? 4.016 -37.25 -8.984 1 88 47 LEU B O 1
ATOM 2393 N N . PRO B 1 48 ? 2.627 -37.875 -7.305 1 84.5 48 PRO B N 1
ATOM 2394 C CA . PRO B 1 48 ? 2.125 -38.938 -8.188 1 84.5 48 PRO B CA 1
ATOM 2395 C C . PRO B 1 48 ? 1.672 -38.406 -9.547 1 84.5 48 PRO B C 1
ATOM 2397 O O . PRO B 1 48 ? 0.819 -37.5 -9.617 1 84.5 48 PRO B O 1
ATOM 2400 N N . GLY B 1 49 ? 2.35 -38.906 -10.586 1 82.75 49 GLY B N 1
ATOM 2401 C CA . GLY B 1 49 ? 1.988 -38.531 -11.945 1 82.75 49 GLY B CA 1
ATOM 2402 C C . GLY B 1 49 ? 2.594 -37.219 -12.383 1 82.75 49 GLY B C 1
ATOM 2403 O O . GLY B 1 49 ? 2.322 -36.75 -13.492 1 82.75 49 GLY B O 1
ATOM 2404 N N . LYS B 1 50 ? 3.336 -36.656 -11.531 1 89 50 LYS B N 1
ATOM 2405 C CA . LYS B 1 50 ? 3.941 -35.375 -11.859 1 89 50 LYS B CA 1
ATOM 2406 C C . LYS B 1 50 ? 5.402 -35.344 -11.414 1 89 50 LYS B C 1
ATOM 2408 O O . LYS B 1 50 ? 5.719 -34.75 -10.383 1 89 50 LYS B O 1
ATOM 2413 N N . PRO B 1 51 ? 6.285 -35.844 -12.258 1 85.25 51 PRO B N 1
ATOM 2414 C CA . PRO B 1 51 ? 7.707 -35.875 -11.906 1 85.25 51 PRO B CA 1
ATOM 2415 C C . PRO B 1 51 ? 8.344 -34.469 -11.969 1 85.25 51 PRO B C 1
ATOM 2417 O O . PRO B 1 51 ? 9.492 -34.312 -11.562 1 85.25 51 PRO B O 1
ATOM 2420 N N . TYR B 1 52 ? 7.594 -33.5 -12.406 1 88.31 52 TYR B N 1
ATOM 2421 C CA . TYR B 1 52 ? 8.125 -32.125 -12.523 1 88.31 52 TYR B CA 1
ATOM 2422 C C . TYR B 1 52 ? 7.449 -31.203 -11.523 1 88.31 52 TYR B C 1
ATOM 2424 O O . TYR B 1 52 ? 7.246 -30.016 -11.805 1 88.31 52 TYR B O 1
ATOM 2432 N N . ALA B 1 53 ? 7.09 -31.734 -10.359 1 90.75 53 ALA B N 1
ATOM 2433 C CA . ALA B 1 53 ? 6.336 -30.969 -9.367 1 90.75 53 ALA B CA 1
ATOM 2434 C C . ALA B 1 53 ? 7.121 -29.75 -8.898 1 90.75 53 ALA B C 1
ATOM 2436 O O . ALA B 1 53 ? 6.535 -28.734 -8.539 1 90.75 53 ALA B O 1
ATOM 2437 N N . SER B 1 54 ? 8.438 -29.812 -8.984 1 89.44 54 SER B N 1
ATOM 2438 C CA . SER B 1 54 ? 9.312 -28.734 -8.531 1 89.44 54 SER B CA 1
ATOM 2439 C C . SER B 1 54 ? 9.148 -27.484 -9.391 1 89.44 54 SER B C 1
ATOM 2441 O O . SER B 1 54 ? 9.547 -26.391 -8.984 1 89.44 54 SER B O 1
ATOM 2443 N N . ILE B 1 55 ? 8.578 -27.578 -10.539 1 89.38 55 ILE B N 1
ATOM 2444 C CA . ILE B 1 55 ? 8.484 -26.391 -11.383 1 89.38 55 ILE B CA 1
ATOM 2445 C C . ILE B 1 55 ? 7.031 -25.938 -11.484 1 89.38 55 ILE B C 1
ATOM 2447 O O . ILE B 1 55 ? 6.699 -25.078 -12.305 1 89.38 55 ILE B O 1
ATOM 2451 N N . SER B 1 56 ? 6.164 -26.531 -10.688 1 86.69 56 SER B N 1
ATOM 2452 C CA . SER B 1 56 ? 4.777 -26.078 -10.734 1 86.69 56 SER B CA 1
ATOM 2453 C C . SER B 1 56 ? 4.121 -26.172 -9.359 1 86.69 56 SER B C 1
ATOM 2455 O O . SER B 1 56 ? 4.293 -25.297 -8.523 1 86.69 56 SER B O 1
ATOM 2457 N N . PRO B 1 57 ? 3.406 -27.422 -9.031 1 85.69 57 PRO B N 1
ATOM 2458 C CA . PRO B 1 57 ? 2.592 -27.406 -7.809 1 85.69 57 PRO B CA 1
ATOM 2459 C C . PRO B 1 57 ? 3.422 -27.203 -6.547 1 85.69 57 PRO B C 1
ATOM 2461 O O . PRO B 1 57 ? 2.893 -26.766 -5.523 1 85.69 57 PRO B O 1
ATOM 2464 N N . LEU B 1 58 ? 4.68 -27.531 -6.605 1 87.31 58 LEU B N 1
ATOM 2465 C CA . LEU B 1 58 ? 5.531 -27.375 -5.43 1 87.31 58 LEU B CA 1
ATOM 2466 C C . LEU B 1 58 ? 6.66 -26.391 -5.711 1 87.31 58 LEU B C 1
ATOM 2468 O O . LEU B 1 58 ? 7.641 -26.344 -4.965 1 87.31 58 LEU B O 1
ATOM 2472 N N . GLY B 1 59 ? 6.52 -25.656 -6.773 1 89 59 GLY B N 1
ATOM 2473 C CA . GLY B 1 59 ? 7.562 -24.75 -7.223 1 89 59 GLY B CA 1
ATOM 2474 C C . GLY B 1 59 ? 7.309 -23.312 -6.836 1 89 59 GLY B C 1
ATOM 2475 O O . GLY B 1 59 ? 6.512 -23.031 -5.934 1 89 59 GLY B O 1
ATOM 2476 N N . VAL B 1 60 ? 7.969 -22.422 -7.523 1 86.94 60 VAL B N 1
ATOM 2477 C CA . VAL B 1 60 ? 8.094 -21 -7.219 1 86.94 60 VAL B CA 1
ATOM 2478 C C . VAL B 1 60 ? 6.711 -20.344 -7.234 1 86.94 60 VAL B C 1
ATOM 2480 O O . VAL B 1 60 ? 6.379 -19.547 -6.348 1 86.94 60 VAL B O 1
ATOM 2483 N N . THR B 1 61 ? 5.883 -20.688 -8.133 1 89.69 61 THR B N 1
ATOM 2484 C CA . THR B 1 61 ? 4.594 -20.031 -8.281 1 89.69 61 THR B CA 1
ATOM 2485 C C . THR B 1 61 ? 3.666 -20.375 -7.121 1 89.69 61 THR B C 1
ATOM 2487 O O . THR B 1 61 ? 2.953 -19.516 -6.609 1 89.69 61 THR B O 1
ATOM 2490 N N . SER B 1 62 ? 3.697 -21.625 -6.695 1 92.94 62 SER B N 1
ATOM 2491 C CA . SER B 1 62 ? 2.844 -22.031 -5.582 1 92.94 62 SER B CA 1
ATOM 2492 C C . SER B 1 62 ? 3.361 -21.469 -4.258 1 92.94 62 SER B C 1
ATOM 2494 O O . SER B 1 62 ? 2.574 -21.125 -3.379 1 92.94 62 SER B O 1
ATOM 2496 N N . LEU B 1 63 ? 4.656 -21.422 -4.164 1 92.19 63 LEU B N 1
ATOM 2497 C CA . LEU B 1 63 ? 5.246 -20.828 -2.975 1 92.19 63 LEU B CA 1
ATOM 2498 C C . LEU B 1 63 ? 4.883 -19.344 -2.885 1 92.19 63 LEU B C 1
ATOM 2500 O O . LEU B 1 63 ? 4.531 -18.844 -1.81 1 92.19 63 LEU B O 1
ATOM 2504 N N . THR B 1 64 ? 4.938 -18.672 -3.992 1 94.25 64 THR B N 1
ATOM 2505 C CA . THR B 1 64 ? 4.531 -17.266 -4.074 1 94.25 64 THR B CA 1
ATOM 2506 C C . THR B 1 64 ? 3.07 -17.109 -3.656 1 94.25 64 THR B C 1
ATOM 2508 O O . THR B 1 64 ? 2.744 -16.234 -2.855 1 94.25 64 THR B O 1
ATOM 2511 N N . ALA B 1 65 ? 2.244 -17.969 -4.164 1 96.12 65 ALA B N 1
ATOM 2512 C CA . ALA B 1 65 ? 0.828 -17.922 -3.812 1 96.12 65 ALA B CA 1
ATOM 2513 C C . ALA B 1 65 ? 0.631 -18.109 -2.311 1 96.12 65 ALA B C 1
ATOM 2515 O O . ALA B 1 65 ? -0.181 -17.422 -1.692 1 96.12 65 ALA B O 1
ATOM 2516 N N . TYR B 1 66 ? 1.361 -19.078 -1.787 1 96.06 66 TYR B N 1
ATOM 2517 C CA . TYR B 1 66 ? 1.23 -19.391 -0.369 1 96.06 66 TYR B CA 1
ATOM 2518 C C . TYR B 1 66 ? 1.571 -18.188 0.492 1 96.06 66 TYR B C 1
ATOM 2520 O O . TYR B 1 66 ? 0.764 -17.75 1.321 1 96.06 66 TYR B O 1
ATOM 2528 N N . PHE B 1 67 ? 2.67 -17.578 0.298 1 94.75 67 PHE B N 1
ATOM 2529 C CA . PHE B 1 67 ? 3.109 -16.469 1.115 1 94.75 67 PHE B CA 1
ATOM 2530 C C . PHE B 1 67 ? 2.182 -15.266 0.937 1 94.75 67 PHE B C 1
ATOM 2532 O O . PHE B 1 67 ? 1.786 -14.625 1.916 1 94.75 67 PHE B O 1
ATOM 2539 N N . GLY B 1 68 ? 1.808 -14.969 -0.296 1 96.62 68 GLY B N 1
ATOM 2540 C CA . GLY B 1 68 ? 0.916 -13.852 -0.553 1 96.62 68 GLY B CA 1
ATOM 2541 C C . GLY B 1 68 ? -0.448 -14.016 0.092 1 96.62 68 GLY B C 1
ATOM 2542 O O . GLY B 1 68 ? -1.016 -13.055 0.608 1 96.62 68 GLY B O 1
ATOM 2543 N N . THR B 1 69 ? -0.918 -15.234 0.103 1 97.25 69 THR B N 1
ATOM 2544 C CA . THR B 1 69 ? -2.266 -15.5 0.594 1 97.25 69 THR B CA 1
ATOM 2545 C C . THR B 1 69 ? -2.279 -15.578 2.117 1 97.25 69 THR B C 1
ATOM 2547 O O . THR B 1 69 ? -3.146 -14.992 2.768 1 97.25 69 THR B O 1
ATOM 2550 N N . ILE B 1 70 ? -1.367 -16.25 2.662 1 93.94 70 ILE B N 1
ATOM 2551 C CA . ILE B 1 70 ? -1.407 -16.594 4.078 1 93.94 70 ILE B CA 1
ATOM 2552 C C . ILE B 1 70 ? -0.778 -15.469 4.898 1 93.94 70 ILE B C 1
ATOM 2554 O O . ILE B 1 70 ? -1.308 -15.078 5.941 1 93.94 70 ILE B O 1
ATOM 2558 N N . GLU B 1 71 ? 0.234 -14.922 4.383 1 92.56 71 GLU B N 1
ATOM 2559 C CA . GLU B 1 71 ? 0.981 -13.992 5.23 1 92.56 71 GLU B CA 1
ATOM 2560 C C . GLU B 1 71 ? 0.711 -12.547 4.844 1 92.56 71 GLU B C 1
ATOM 2562 O O . GLU B 1 71 ? 0.565 -11.68 5.711 1 92.56 71 GLU B O 1
ATOM 2567 N N . VAL B 1 72 ? 0.602 -12.258 3.621 1 95.88 72 VAL B N 1
ATOM 2568 C CA . VAL B 1 72 ? 0.472 -10.867 3.195 1 95.88 72 VAL B CA 1
ATOM 2569 C C . VAL B 1 72 ? -0.985 -10.422 3.309 1 95.88 72 VAL B C 1
ATOM 2571 O O . VAL B 1 72 ? -1.281 -9.391 3.908 1 95.88 72 VAL B O 1
ATOM 2574 N N . LEU B 1 73 ? -1.911 -11.195 2.791 1 97.5 73 LEU B N 1
ATOM 2575 C CA . LEU B 1 73 ? -3.312 -10.789 2.74 1 97.5 73 LEU B CA 1
ATOM 2576 C C . LEU B 1 73 ? -3.994 -11.023 4.086 1 97.5 73 LEU B C 1
ATOM 2578 O O . LEU B 1 73 ? -5.016 -10.398 4.383 1 97.5 73 LEU B O 1
ATOM 2582 N N . ASP B 1 74 ? -3.525 -11.969 4.871 1 95.19 74 ASP B N 1
ATOM 2583 C CA . ASP B 1 74 ? -4.113 -12.273 6.168 1 95.19 74 ASP B CA 1
ATOM 2584 C C . ASP B 1 74 ? -5.621 -12.508 6.051 1 95.19 74 ASP B C 1
ATOM 2586 O O . ASP B 1 74 ? -6.41 -11.836 6.715 1 95.19 74 ASP B O 1
ATOM 2590 N N . ILE B 1 75 ? -6.027 -13.43 5.242 1 98.19 75 ILE B N 1
ATOM 2591 C CA . ILE B 1 75 ? -7.418 -13.742 4.934 1 98.19 75 ILE B CA 1
ATOM 2592 C C . ILE B 1 75 ? -8.086 -14.383 6.152 1 98.19 75 ILE B C 1
ATOM 2594 O O . ILE B 1 75 ? -7.488 -15.234 6.812 1 98.19 75 ILE B O 1
ATOM 2598 N N . LYS B 1 76 ? -9.289 -13.953 6.441 1 98 76 LYS B N 1
ATOM 2599 C CA . LYS B 1 76 ? -10.148 -14.523 7.477 1 98 76 LYS B CA 1
ATOM 2600 C C . LYS B 1 76 ? -11.43 -15.102 6.875 1 98 76 LYS B C 1
ATOM 2602 O O . LYS B 1 76 ? -11.789 -14.773 5.738 1 98 76 LYS B O 1
ATOM 2607 N N . PRO B 1 77 ? -12.117 -15.969 7.574 1 98.25 77 PRO B N 1
ATOM 2608 C CA . PRO B 1 77 ? -13.305 -16.641 7.047 1 98.25 77 PRO B CA 1
ATOM 2609 C C . PRO B 1 77 ? -14.414 -15.672 6.648 1 98.25 77 PRO B C 1
ATOM 2611 O O . PRO B 1 77 ? -15.234 -15.992 5.789 1 98.25 77 PRO B O 1
ATOM 2614 N N . GLU B 1 78 ? -14.445 -14.469 7.199 1 98.25 78 GLU B N 1
ATOM 2615 C CA . GLU B 1 78 ? -15.516 -13.516 6.918 1 98.25 78 GLU B CA 1
ATOM 2616 C C . GLU B 1 78 ? -15.219 -12.711 5.656 1 98.25 78 GLU B C 1
ATOM 2618 O O . GLU B 1 78 ? -16.062 -11.953 5.184 1 98.25 78 GLU B O 1
ATOM 2623 N N . HIS B 1 79 ? -14.031 -12.891 5.066 1 98.5 79 HIS B N 1
ATOM 2624 C CA . HIS B 1 79 ? -13.586 -12 4.008 1 98.5 79 HIS B CA 1
ATOM 2625 C C . HIS B 1 79 ? -14.109 -12.453 2.648 1 98.5 79 HIS B C 1
ATOM 2627 O O . HIS B 1 79 ? -14.195 -13.648 2.379 1 98.5 79 HIS B O 1
ATOM 2633 N N . THR B 1 80 ? -14.445 -11.461 1.887 1 98.81 80 THR B N 1
ATOM 2634 C CA . THR B 1 80 ? -14.555 -11.633 0.441 1 98.81 80 THR B CA 1
ATOM 2635 C C . THR B 1 80 ? -13.219 -11.328 -0.236 1 98.81 80 THR B C 1
ATOM 2637 O O . THR B 1 80 ? -12.633 -10.266 -0.022 1 98.81 80 THR B O 1
ATOM 2640 N N . VAL B 1 81 ? -12.75 -12.289 -1.086 1 98.88 81 VAL B N 1
ATOM 2641 C CA . VAL B 1 81 ? -11.43 -12.203 -1.703 1 98.88 81 VAL B CA 1
ATOM 2642 C C . VAL B 1 81 ? -11.57 -12.172 -3.223 1 98.88 81 VAL B C 1
ATOM 2644 O O . VAL B 1 81 ? -12.32 -12.969 -3.799 1 98.88 81 VAL B O 1
ATOM 2647 N N . VAL B 1 82 ? -10.883 -11.227 -3.859 1 98.94 82 VAL B N 1
ATOM 2648 C CA . VAL B 1 82 ? -10.797 -11.219 -5.316 1 98.94 82 VAL B CA 1
ATOM 2649 C C . VAL B 1 82 ? -9.367 -11.516 -5.754 1 98.94 82 VAL B C 1
ATOM 2651 O O . VAL B 1 82 ? -8.406 -11.023 -5.156 1 98.94 82 VAL B O 1
ATOM 2654 N N . VAL B 1 83 ? -9.234 -12.336 -6.773 1 98.81 83 VAL B N 1
ATOM 2655 C CA . VAL B 1 83 ? -7.934 -12.703 -7.332 1 98.81 83 VAL B CA 1
ATOM 2656 C C . VAL B 1 83 ? -7.891 -12.352 -8.82 1 98.81 83 VAL B C 1
ATOM 2658 O O . VAL B 1 83 ? -8.688 -12.867 -9.609 1 98.81 83 VAL B O 1
ATOM 2661 N N . SER B 1 84 ? -7 -11.445 -9.211 1 98 84 SER B N 1
ATOM 2662 C CA . SER B 1 84 ? -6.793 -11.195 -10.633 1 98 84 SER B CA 1
ATOM 2663 C C . SER B 1 84 ? -5.762 -12.164 -11.211 1 98 84 SER B C 1
ATOM 2665 O O . SER B 1 84 ? -4.938 -12.711 -10.484 1 98 84 SER B O 1
ATOM 2667 N N . GLY B 1 85 ? -5.855 -12.367 -12.547 1 96 85 GLY B N 1
ATOM 2668 C CA . GLY B 1 85 ? -5.012 -13.414 -13.094 1 96 85 GLY B CA 1
ATOM 2669 C C . GLY B 1 85 ? -5.23 -14.758 -12.43 1 96 85 GLY B C 1
ATOM 2670 O O . GLY B 1 85 ? -4.277 -15.508 -12.203 1 96 85 GLY B O 1
ATOM 2671 N N . ALA B 1 86 ? -6.477 -15.07 -12.164 1 97.44 86 ALA B N 1
ATOM 2672 C CA . ALA B 1 86 ? -6.82 -16.156 -11.25 1 97.44 86 ALA B CA 1
ATOM 2673 C C . ALA B 1 86 ? -6.539 -17.516 -11.875 1 97.44 86 ALA B C 1
ATOM 2675 O O . ALA B 1 86 ? -6.293 -18.5 -11.164 1 97.44 86 ALA B O 1
ATOM 2676 N N . ALA B 1 87 ? -6.59 -17.562 -13.133 1 96 87 ALA B N 1
ATOM 2677 C CA . ALA B 1 87 ? -6.387 -18.844 -13.789 1 96 87 ALA B CA 1
ATOM 2678 C C . ALA B 1 87 ? -4.914 -19.062 -14.133 1 96 87 ALA B C 1
ATOM 2680 O O . ALA B 1 87 ? -4.551 -20.094 -14.719 1 96 87 ALA B O 1
ATOM 2681 N N . GLY B 1 88 ? -4.074 -18.109 -13.75 1 93.94 88 GLY B N 1
ATOM 2682 C CA . GLY B 1 88 ? -2.648 -18.234 -14 1 93.94 88 GLY B CA 1
ATOM 2683 C C . GLY B 1 88 ? -1.945 -19.141 -13 1 93.94 88 GLY B C 1
ATOM 2684 O O . GLY B 1 88 ? -2.594 -19.766 -12.164 1 93.94 88 GLY B O 1
ATOM 2685 N N . ALA B 1 89 ? -0.606 -19.156 -13.141 1 92.5 89 ALA B N 1
ATOM 2686 C CA . ALA B 1 89 ? 0.222 -20.062 -12.344 1 92.5 89 ALA B CA 1
ATOM 2687 C C . ALA B 1 89 ? 0.073 -19.781 -10.852 1 92.5 89 ALA B C 1
ATOM 2689 O O . ALA B 1 89 ? -0.118 -20.703 -10.055 1 92.5 89 ALA B O 1
ATOM 2690 N N . VAL B 1 90 ? 0.06 -18.547 -10.484 1 95.19 90 VAL B N 1
ATOM 2691 C CA . VAL B 1 90 ? -0.038 -18.156 -9.086 1 95.19 90 VAL B CA 1
ATOM 2692 C C . VAL B 1 90 ? -1.505 -18.078 -8.672 1 95.19 90 VAL B C 1
ATOM 2694 O O . VAL B 1 90 ? -1.893 -18.609 -7.625 1 95.19 90 VAL B O 1
ATOM 2697 N N . GLY B 1 91 ? -2.342 -17.547 -9.523 1 96.94 91 GLY B N 1
ATOM 2698 C CA . GLY B 1 91 ? -3.725 -17.219 -9.211 1 96.94 91 GLY B CA 1
ATOM 2699 C C . GLY B 1 91 ? -4.555 -18.438 -8.844 1 96.94 91 GLY B C 1
ATOM 2700 O O . GLY B 1 91 ? -5.359 -18.391 -7.91 1 96.94 91 GLY B O 1
ATOM 2701 N N . GLN B 1 92 ? -4.367 -19.5 -9.555 1 97.19 92 GLN B N 1
ATOM 2702 C CA . GLN B 1 92 ? -5.188 -20.688 -9.297 1 97.19 92 GLN B CA 1
ATOM 2703 C C . GLN B 1 92 ? -4.906 -21.266 -7.914 1 97.19 92 GLN B C 1
ATOM 2705 O O . GLN B 1 92 ? -5.809 -21.797 -7.266 1 97.19 92 GLN B O 1
ATOM 2710 N N . VAL B 1 93 ? -3.662 -21.141 -7.5 1 96.94 93 VAL B N 1
ATOM 2711 C CA . VAL B 1 93 ? -3.295 -21.625 -6.172 1 96.94 93 VAL B CA 1
ATOM 2712 C C . VAL B 1 93 ? -3.859 -20.688 -5.105 1 96.94 93 VAL B C 1
ATOM 2714 O O . VAL B 1 93 ? -4.34 -21.141 -4.066 1 96.94 93 VAL B O 1
ATOM 2717 N N . VAL B 1 94 ? -3.867 -19.406 -5.34 1 98.12 94 VAL B N 1
ATOM 2718 C CA . VAL B 1 94 ? -4.418 -18.422 -4.418 1 98.12 94 VAL B CA 1
ATOM 2719 C C . VAL B 1 94 ? -5.902 -18.703 -4.191 1 98.12 94 VAL B C 1
ATOM 2721 O O . VAL B 1 94 ? -6.379 -18.672 -3.053 1 98.12 94 VAL B O 1
ATOM 2724 N N . VAL B 1 95 ? -6.629 -18.969 -5.273 1 98.69 95 VAL B N 1
ATOM 2725 C CA . VAL B 1 95 ? -8.055 -19.25 -5.191 1 98.69 95 VAL B CA 1
ATOM 2726 C C . VAL B 1 95 ? -8.297 -20.422 -4.246 1 98.69 95 VAL B C 1
ATOM 2728 O O . VAL B 1 95 ? -9.125 -20.344 -3.34 1 98.69 95 VAL B O 1
ATOM 2731 N N . GLN B 1 96 ? -7.531 -21.422 -4.41 1 98.44 96 GLN B N 1
ATOM 2732 C CA . GLN B 1 96 ? -7.734 -22.625 -3.617 1 98.44 96 GLN B CA 1
ATOM 2733 C C . GLN B 1 96 ? -7.316 -22.406 -2.166 1 98.44 96 GLN B C 1
ATOM 2735 O O . GLN B 1 96 ? -7.996 -22.859 -1.244 1 98.44 96 GLN B O 1
ATOM 2740 N N . LEU B 1 97 ? -6.188 -21.766 -1.939 1 98.19 97 LEU B N 1
ATOM 2741 C CA . LEU B 1 97 ? -5.746 -21.453 -0.583 1 98.19 97 LEU B CA 1
ATOM 2742 C C . LEU B 1 97 ? -6.773 -20.594 0.147 1 98.19 97 LEU B C 1
ATOM 2744 O O . LEU B 1 97 ? -7.09 -20.859 1.312 1 98.19 97 LEU B O 1
ATOM 2748 N N . ALA B 1 98 ? -7.285 -19.562 -0.542 1 98.75 98 ALA B N 1
ATOM 2749 C CA . ALA B 1 98 ? -8.258 -18.656 0.062 1 98.75 98 ALA B CA 1
ATOM 2750 C C . ALA B 1 98 ? -9.539 -19.406 0.449 1 98.75 98 ALA B C 1
ATOM 2752 O O . ALA B 1 98 ? -10.07 -19.203 1.544 1 98.75 98 ALA B O 1
ATOM 2753 N N . LYS B 1 99 ? -9.977 -20.281 -0.438 1 98.62 99 LYS B N 1
ATOM 2754 C CA . LYS B 1 99 ? -11.25 -20.953 -0.234 1 98.62 99 LYS B CA 1
ATOM 2755 C C . LYS B 1 99 ? -11.094 -22.141 0.711 1 98.62 99 LYS B C 1
ATOM 2757 O O . LYS B 1 99 ? -11.742 -22.203 1.756 1 98.62 99 LYS B O 1
ATOM 2762 N N . ASN B 1 100 ? -10.148 -23.016 0.43 1 98 100 ASN B N 1
ATOM 2763 C CA . ASN B 1 100 ? -10.109 -24.328 1.061 1 98 100 ASN B CA 1
ATOM 2764 C C . ASN B 1 100 ? -9.258 -24.328 2.322 1 98 100 ASN B C 1
ATOM 2766 O O . ASN B 1 100 ? -9.375 -25.219 3.166 1 98 100 ASN B O 1
ATOM 2770 N N . VAL B 1 101 ? -8.375 -23.422 2.432 1 97.38 101 VAL B N 1
ATOM 2771 C CA . VAL B 1 101 ? -7.453 -23.406 3.564 1 97.38 101 VAL B CA 1
ATOM 2772 C C . VAL B 1 101 ? -7.836 -22.297 4.531 1 97.38 101 VAL B C 1
ATOM 2774 O O . VAL B 1 101 ? -8.031 -22.531 5.727 1 97.38 101 VAL B O 1
ATOM 2777 N N . LYS B 1 102 ? -8.102 -21.141 4.027 1 98 102 LYS B N 1
ATOM 2778 C CA . LYS B 1 102 ? -8.438 -20.016 4.891 1 98 102 LYS B CA 1
ATOM 2779 C C . LYS B 1 102 ? -9.938 -19.938 5.164 1 98 102 LYS B C 1
ATOM 2781 O O . LYS B 1 102 ? -10.375 -19.266 6.098 1 98 102 LYS B O 1
ATOM 2786 N N . GLY B 1 103 ? -10.68 -20.578 4.242 1 98.12 103 GLY B N 1
ATOM 2787 C CA . GLY B 1 103 ? -12.117 -20.656 4.453 1 98.12 103 GLY B CA 1
ATOM 2788 C C . GLY B 1 103 ? -12.82 -19.328 4.199 1 98.12 103 GLY B C 1
ATOM 2789 O O . GLY B 1 103 ? -13.828 -19.016 4.848 1 98.12 103 GLY B O 1
ATOM 2790 N N . ALA B 1 104 ? -12.328 -18.516 3.318 1 98.62 104 ALA B N 1
ATOM 2791 C CA . ALA B 1 104 ? -12.93 -17.219 3.018 1 98.62 104 ALA B CA 1
ATOM 2792 C C . ALA B 1 104 ? -14.406 -17.375 2.684 1 98.62 104 ALA B C 1
ATOM 2794 O O . ALA B 1 104 ? -14.812 -18.328 2.025 1 98.62 104 ALA B O 1
ATOM 2795 N N . LYS B 1 105 ? -15.188 -16.344 3.07 1 98.31 105 LYS B N 1
ATOM 2796 C CA . LYS B 1 105 ? -16.625 -16.328 2.838 1 98.31 105 LYS B CA 1
ATOM 2797 C C . LYS B 1 105 ? -16.953 -16.406 1.349 1 98.31 105 LYS B C 1
ATOM 2799 O O . LYS B 1 105 ? -17.859 -17.125 0.945 1 98.31 105 LYS B O 1
ATOM 2804 N N . LYS B 1 106 ? -16.25 -15.703 0.635 1 98.62 106 LYS B N 1
ATOM 2805 C CA . LYS B 1 106 ? -16.453 -15.641 -0.811 1 98.62 106 LYS B CA 1
ATOM 2806 C C . LYS B 1 106 ? -15.125 -15.398 -1.535 1 98.62 106 LYS B C 1
ATOM 2808 O O . LYS B 1 106 ? -14.352 -14.516 -1.151 1 98.62 106 LYS B O 1
ATOM 2813 N N . VAL B 1 107 ? -14.82 -16.203 -2.602 1 98.94 107 VAL B N 1
ATOM 2814 C CA . VAL B 1 107 ? -13.641 -16.047 -3.445 1 98.94 107 VAL B CA 1
ATOM 2815 C C . VAL B 1 107 ? -14.07 -15.836 -4.895 1 98.94 107 VAL B C 1
ATOM 2817 O O . VAL B 1 107 ? -14.797 -16.656 -5.457 1 98.94 107 VAL B O 1
ATOM 2820 N N . ILE B 1 108 ? -13.664 -14.742 -5.504 1 98.94 108 ILE B N 1
ATOM 2821 C CA . ILE B 1 108 ? -14.039 -14.367 -6.863 1 98.94 108 ILE B CA 1
ATOM 2822 C C . ILE B 1 108 ? -12.781 -14.258 -7.727 1 98.94 108 ILE B C 1
ATOM 2824 O O . ILE B 1 108 ? -11.844 -13.531 -7.387 1 98.94 108 ILE B O 1
ATOM 2828 N N . GLY B 1 109 ? -12.75 -14.992 -8.852 1 98.81 109 GLY B N 1
ATOM 2829 C CA . GLY B 1 109 ? -11.633 -14.914 -9.781 1 98.81 109 GLY B CA 1
ATOM 2830 C C . GLY B 1 109 ? -11.906 -14.023 -10.969 1 98.81 109 GLY B C 1
ATOM 2831 O O . GLY B 1 109 ? -13.039 -13.938 -11.445 1 98.81 109 GLY B O 1
ATOM 2832 N N . ILE B 1 110 ? -10.898 -13.367 -11.414 1 98.38 110 ILE B N 1
ATOM 2833 C CA . ILE B 1 110 ? -10.914 -12.664 -12.695 1 98.38 110 ILE B CA 1
ATOM 2834 C C . ILE B 1 110 ? -9.953 -13.352 -13.664 1 98.38 110 ILE B C 1
ATOM 2836 O O . ILE B 1 110 ? -8.773 -13.516 -13.367 1 98.38 110 ILE B O 1
ATOM 2840 N N . ALA B 1 111 ? -10.453 -13.773 -14.766 1 96.88 111 ALA B N 1
ATOM 2841 C CA . ALA B 1 111 ? -9.648 -14.469 -15.766 1 96.88 111 ALA B CA 1
ATOM 2842 C C . ALA B 1 111 ? -10.141 -14.164 -17.172 1 96.88 111 ALA B C 1
ATOM 2844 O O . ALA B 1 111 ? -11.18 -13.531 -17.359 1 96.88 111 ALA B O 1
ATOM 2845 N N . GLY B 1 112 ? -9.359 -14.602 -18.125 1 94.81 112 GLY B N 1
ATOM 2846 C CA . GLY B 1 112 ? -9.719 -14.305 -19.5 1 94.81 112 GLY B CA 1
ATOM 2847 C C . GLY B 1 112 ? -10.305 -15.492 -20.234 1 94.81 112 GLY B C 1
ATOM 2848 O O . GLY B 1 112 ? -9.586 -16.422 -20.609 1 94.81 112 GLY B O 1
ATOM 2849 N N . GLY B 1 113 ? -11.633 -15.359 -20.547 1 94.88 113 GLY B N 1
ATOM 2850 C CA . GLY B 1 113 ? -12.281 -16.375 -21.359 1 94.88 113 GLY B CA 1
ATOM 2851 C C . GLY B 1 113 ? -13.18 -17.297 -20.562 1 94.88 113 GLY B C 1
ATOM 2852 O O . GLY B 1 113 ? -12.914 -17.562 -19.375 1 94.88 113 GLY B O 1
ATOM 2853 N N . PRO B 1 114 ? -14.203 -17.844 -21.234 1 94.88 114 PRO B N 1
ATOM 2854 C CA . PRO B 1 114 ? -15.203 -18.656 -20.531 1 94.88 114 PRO B CA 1
ATOM 2855 C C . PRO B 1 114 ? -14.617 -19.938 -19.969 1 94.88 114 PRO B C 1
ATOM 2857 O O . PRO B 1 114 ? -15.039 -20.406 -18.906 1 94.88 114 PRO B O 1
ATOM 2860 N N . ASP B 1 115 ? -13.641 -20.5 -20.672 1 94.88 115 ASP B N 1
ATOM 2861 C CA . ASP B 1 115 ? -13.039 -21.75 -20.203 1 94.88 115 ASP B CA 1
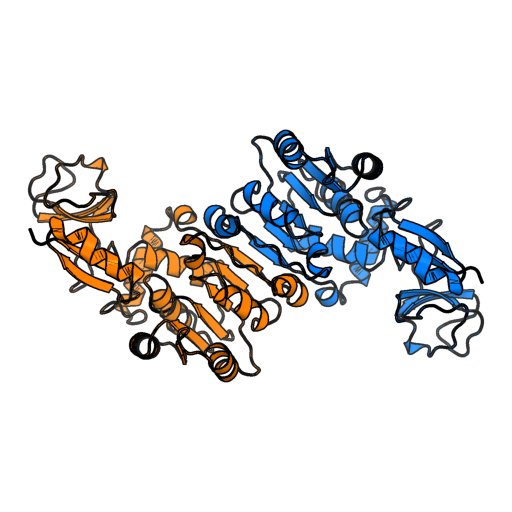ATOM 2862 C C . ASP B 1 115 ? -12.312 -21.562 -18.891 1 94.88 115 ASP B C 1
ATOM 2864 O O . ASP B 1 115 ? -12.422 -22.391 -17.984 1 94.88 115 ASP B O 1
ATOM 2868 N N . LYS B 1 116 ? -11.633 -20.453 -18.75 1 95.81 116 LYS B N 1
ATOM 2869 C CA . LYS B 1 116 ? -10.898 -20.188 -17.531 1 95.81 116 LYS B CA 1
ATOM 2870 C C . LYS B 1 116 ? -11.844 -19.844 -16.375 1 95.81 116 LYS B C 1
ATOM 2872 O O . LYS B 1 116 ? -11.602 -20.203 -15.234 1 95.81 116 LYS B O 1
ATOM 2877 N N . VAL B 1 117 ? -12.914 -19.188 -16.719 1 97.19 117 VAL B N 1
ATOM 2878 C CA . VAL B 1 117 ? -13.93 -18.875 -15.711 1 97.19 117 VAL B CA 1
ATOM 2879 C C . VAL B 1 117 ? -14.539 -20.156 -15.18 1 97.19 117 VAL B C 1
ATOM 2881 O O . VAL B 1 117 ? -14.68 -20.328 -13.961 1 97.19 117 VAL B O 1
ATOM 2884 N N . ALA B 1 118 ? -14.852 -21.078 -16.094 1 96.81 118 ALA B N 1
ATOM 2885 C CA . ALA B 1 118 ? -15.406 -22.375 -15.688 1 96.81 118 ALA B CA 1
ATOM 2886 C C . ALA B 1 118 ? -14.398 -23.172 -14.859 1 96.81 118 ALA B C 1
ATOM 2888 O O . ALA B 1 118 ? -14.766 -23.781 -13.859 1 96.81 118 ALA B O 1
ATOM 2889 N N . TYR B 1 119 ? -13.188 -23.109 -15.25 1 95.94 119 TYR B N 1
ATOM 2890 C CA . TYR B 1 119 ? -12.117 -23.812 -14.539 1 95.94 119 TYR B CA 1
ATOM 2891 C C . TYR B 1 119 ? -12 -23.312 -13.102 1 95.94 119 TYR B C 1
ATOM 2893 O O . TYR B 1 119 ? -11.883 -24.109 -12.172 1 95.94 119 TYR B O 1
ATOM 2901 N N . LEU B 1 120 ? -12.07 -22.016 -12.898 1 97.88 120 LEU B N 1
ATOM 2902 C CA . LEU B 1 120 ? -11.914 -21.438 -11.57 1 97.88 120 LEU B CA 1
ATOM 2903 C C . LEU B 1 120 ? -13.008 -21.922 -10.633 1 97.88 120 LEU B C 1
ATOM 2905 O O . LEU B 1 120 ? -12.742 -22.219 -9.461 1 97.88 120 LEU B O 1
ATOM 2909 N N . LYS B 1 121 ? -14.188 -22.047 -11.141 1 97.31 121 LYS B N 1
ATOM 2910 C CA . LYS B 1 121 ? -15.281 -22.578 -10.32 1 97.31 121 LYS B CA 1
ATOM 2911 C C . LYS B 1 121 ? -15.039 -24.031 -9.938 1 97.31 121 LYS B C 1
ATOM 2913 O O . LYS B 1 121 ? -15.359 -24.438 -8.82 1 97.31 121 LYS B O 1
ATOM 2918 N N . SER B 1 122 ? -14.398 -24.734 -10.797 1 96.38 122 SER B N 1
ATOM 2919 C CA . SER B 1 122 ? -14.148 -26.156 -10.562 1 96.38 122 SER B CA 1
ATOM 2920 C C . SER B 1 122 ? -13.094 -26.359 -9.477 1 96.38 122 SER B C 1
ATOM 2922 O O . SER B 1 122 ? -13.023 -27.438 -8.875 1 96.38 122 SER B O 1
ATOM 2924 N N . ILE B 1 123 ? -12.352 -25.297 -9.227 1 96.19 123 ILE B N 1
ATOM 2925 C CA . ILE B 1 123 ? -11.281 -25.5 -8.25 1 96.19 123 ILE B CA 1
ATOM 2926 C C . ILE B 1 123 ? -11.602 -24.75 -6.965 1 96.19 123 ILE B C 1
ATOM 2928 O O . ILE B 1 123 ? -10.75 -24.625 -6.086 1 96.19 123 ILE B O 1
ATOM 2932 N N . GLY B 1 124 ? -12.828 -24.141 -6.902 1 96.56 124 GLY B N 1
ATOM 2933 C CA . GLY B 1 124 ? -13.234 -23.688 -5.582 1 96.56 124 GLY B CA 1
ATOM 2934 C C . GLY B 1 124 ? -13.703 -22.25 -5.559 1 96.56 124 GLY B C 1
ATOM 2935 O O . GLY B 1 124 ? -14.281 -21.781 -4.566 1 96.56 124 GLY B O 1
ATOM 2936 N N . ALA B 1 125 ? -13.508 -21.484 -6.613 1 98.5 125 ALA B N 1
ATOM 2937 C CA . ALA B 1 125 ? -14.016 -20.125 -6.633 1 98.5 125 ALA B CA 1
ATOM 2938 C C . ALA B 1 125 ? -15.539 -20.094 -6.523 1 98.5 125 ALA B C 1
ATOM 2940 O O . ALA B 1 125 ? -16.219 -20.922 -7.141 1 98.5 125 ALA B O 1
ATOM 2941 N N . ASP B 1 126 ? -16.062 -19.203 -5.75 1 98.75 126 ASP B N 1
ATOM 2942 C CA . ASP B 1 126 ? -17.516 -19.047 -5.648 1 98.75 126 ASP B CA 1
ATOM 2943 C C . ASP B 1 126 ? -18.078 -18.406 -6.914 1 98.75 126 ASP B C 1
ATOM 2945 O O . ASP B 1 126 ? -19.234 -18.672 -7.285 1 98.75 126 ASP B O 1
ATOM 2949 N N . ALA B 1 127 ? -17.297 -17.562 -7.523 1 98.69 127 ALA B N 1
ATOM 2950 C CA . ALA B 1 127 ? -17.656 -16.906 -8.781 1 98.69 127 ALA B CA 1
ATOM 2951 C C . ALA B 1 127 ? -16.406 -16.469 -9.539 1 98.69 127 ALA B C 1
ATOM 2953 O O . ALA B 1 127 ? -15.297 -16.469 -8.977 1 98.69 127 ALA B O 1
ATOM 2954 N N . ALA B 1 128 ? -16.562 -16.156 -10.773 1 98.62 128 ALA B N 1
ATOM 2955 C CA . ALA B 1 128 ? -15.492 -15.617 -11.602 1 98.62 128 ALA B CA 1
ATOM 2956 C C . ALA B 1 128 ? -16.047 -14.766 -12.734 1 98.62 128 ALA B C 1
ATOM 2958 O O . ALA B 1 128 ? -17.172 -14.992 -13.203 1 98.62 128 ALA B O 1
ATOM 2959 N N . VAL B 1 129 ? -15.273 -13.797 -13.125 1 98.31 129 VAL B N 1
ATOM 2960 C CA . VAL B 1 129 ? -15.688 -12.953 -14.242 1 98.31 129 VAL B CA 1
ATOM 2961 C C . VAL B 1 129 ? -14.617 -12.992 -15.336 1 98.31 129 VAL B C 1
ATOM 2963 O O . VAL B 1 129 ? -13.43 -13.164 -15.047 1 98.31 129 VAL B O 1
ATOM 2966 N N . ASP B 1 130 ? -15.086 -12.852 -16.547 1 98.12 130 ASP B N 1
ATOM 2967 C CA . ASP B 1 130 ? -14.219 -12.75 -17.719 1 98.12 130 ASP B CA 1
ATOM 2968 C C . ASP B 1 130 ? -13.859 -11.289 -18.016 1 98.12 130 ASP B C 1
ATOM 2970 O O . ASP B 1 130 ? -14.703 -10.523 -18.484 1 98.12 130 ASP B O 1
ATOM 2974 N N . TYR B 1 131 ? -12.633 -10.93 -17.797 1 95.94 131 TYR B N 1
ATOM 2975 C CA . TYR B 1 131 ? -12.258 -9.531 -17.938 1 95.94 131 TYR B CA 1
ATOM 2976 C C . TYR B 1 131 ? -12.336 -9.094 -19.406 1 95.94 131 TYR B C 1
ATOM 2978 O O . TYR B 1 131 ? -12.266 -7.902 -19.703 1 95.94 131 TYR B O 1
ATOM 2986 N N . LYS B 1 132 ? -12.453 -10.031 -20.297 1 94.88 132 LYS B N 1
ATOM 2987 C CA . LYS B 1 132 ? -12.578 -9.719 -21.719 1 94.88 132 LYS B CA 1
ATOM 2988 C C . LYS B 1 132 ? -14 -9.297 -22.062 1 94.88 132 LYS B C 1
ATOM 2990 O O . LYS B 1 132 ? -14.234 -8.734 -23.141 1 94.88 132 LYS B O 1
ATOM 2995 N N . ALA B 1 133 ? -14.906 -9.625 -21.234 1 96.69 133 ALA B N 1
ATOM 2996 C CA . ALA B 1 133 ? -16.281 -9.156 -21.438 1 96.69 133 ALA B CA 1
ATOM 2997 C C . ALA B 1 133 ? -16.375 -7.648 -21.219 1 96.69 133 ALA B C 1
ATOM 2999 O O . ALA B 1 133 ? -15.789 -7.105 -20.281 1 96.69 133 ALA B O 1
ATOM 3000 N N . ALA B 1 134 ? -17.125 -6.961 -22.016 1 95.94 134 ALA B N 1
ATOM 3001 C CA . ALA B 1 134 ? -17.25 -5.508 -21.984 1 95.94 134 ALA B CA 1
ATOM 3002 C C . ALA B 1 134 ? -17.859 -5.043 -20.656 1 95.94 134 ALA B C 1
ATOM 3004 O O . ALA B 1 134 ? -17.578 -3.938 -20.203 1 95.94 134 ALA B O 1
ATOM 3005 N N . ASP B 1 135 ? -18.578 -5.926 -20.078 1 97.62 135 ASP B N 1
ATOM 3006 C CA . ASP B 1 135 ? -19.281 -5.527 -18.875 1 97.62 135 ASP B CA 1
ATOM 3007 C C . ASP B 1 135 ? -18.719 -6.23 -17.641 1 97.62 135 ASP B C 1
ATOM 3009 O O . ASP B 1 135 ? -19.453 -6.508 -16.688 1 97.62 135 ASP B O 1
ATOM 3013 N N . TRP B 1 136 ? -17.469 -6.625 -17.641 1 97.56 136 TRP B N 1
ATOM 3014 C CA . TRP B 1 136 ? -16.922 -7.426 -16.547 1 97.56 136 TRP B CA 1
ATOM 3015 C C . TRP B 1 136 ? -16.984 -6.668 -15.234 1 97.56 136 TRP B C 1
ATOM 3017 O O . TRP B 1 136 ? -17.156 -7.273 -14.172 1 97.56 136 TRP B O 1
ATOM 3027 N N . LYS B 1 137 ? -16.953 -5.324 -15.211 1 97.88 137 LYS B N 1
ATOM 3028 C CA . LYS B 1 137 ? -17.031 -4.523 -13.992 1 97.88 137 LYS B CA 1
ATOM 3029 C C . LYS B 1 137 ? -18.422 -4.609 -13.367 1 97.88 137 LYS B C 1
ATOM 3031 O O . LYS B 1 137 ? -18.547 -4.73 -12.148 1 97.88 137 LYS B O 1
ATOM 3036 N N . GLU B 1 138 ? -19.359 -4.527 -14.242 1 97.88 138 GLU B N 1
ATOM 3037 C CA . GLU B 1 138 ? -20.75 -4.66 -13.773 1 97.88 138 GLU B CA 1
ATOM 3038 C C . GLU B 1 138 ? -21 -6.059 -13.227 1 97.88 138 GLU B C 1
ATOM 3040 O O . GLU B 1 138 ? -21.688 -6.211 -12.211 1 97.88 138 GLU B O 1
ATOM 3045 N N . GLN B 1 139 ? -20.516 -7.062 -13.93 1 98 139 GLN B N 1
ATOM 3046 C CA . GLN B 1 139 ? -20.656 -8.438 -13.453 1 98 139 GLN B CA 1
ATOM 3047 C C . GLN B 1 139 ? -20 -8.602 -12.086 1 98 139 GLN B C 1
ATOM 3049 O O . GLN B 1 139 ? -20.578 -9.195 -11.18 1 98 139 GLN B O 1
ATOM 3054 N N . LEU B 1 140 ? -18.812 -8.023 -11.938 1 98.31 140 LEU B N 1
ATOM 3055 C CA . LEU B 1 140 ? -18.109 -8.109 -10.664 1 98.31 140 LEU B CA 1
ATOM 3056 C C . LEU B 1 140 ? -18.906 -7.426 -9.555 1 98.31 140 LEU B C 1
ATOM 3058 O O . LEU B 1 140 ? -19.047 -7.977 -8.461 1 98.31 140 LEU B O 1
ATOM 3062 N N . ALA B 1 141 ? -19.422 -6.297 -9.844 1 97.62 141 ALA B N 1
ATOM 3063 C CA . ALA B 1 141 ? -20.203 -5.551 -8.867 1 97.62 141 ALA B CA 1
ATOM 3064 C C . ALA B 1 141 ? -21.422 -6.352 -8.414 1 97.62 141 ALA B C 1
ATOM 3066 O O . ALA B 1 141 ? -21.75 -6.375 -7.227 1 97.62 141 ALA B O 1
ATOM 3067 N N . ALA B 1 142 ? -22.047 -6.977 -9.383 1 97.88 142 ALA B N 1
ATOM 3068 C CA . ALA B 1 142 ? -23.219 -7.781 -9.07 1 97.88 142 ALA B CA 1
ATOM 3069 C C . ALA B 1 142 ? -22.859 -8.961 -8.18 1 97.88 142 ALA B C 1
ATOM 3071 O O . ALA B 1 142 ? -23.609 -9.312 -7.262 1 97.88 142 ALA B O 1
ATOM 3072 N N . ILE B 1 143 ? -21.75 -9.539 -8.414 1 98 143 ILE B N 1
ATOM 3073 C CA . ILE B 1 143 ? -21.281 -10.703 -7.66 1 98 143 ILE B CA 1
ATOM 3074 C C . ILE B 1 143 ? -20.891 -10.273 -6.25 1 98 143 ILE B C 1
ATOM 3076 O O . ILE B 1 143 ? -21.234 -10.945 -5.27 1 98 143 ILE B O 1
ATOM 3080 N N . VAL B 1 144 ? -20.156 -9.195 -6.129 1 97.06 144 VAL B N 1
ATOM 3081 C CA . VAL B 1 144 ? -19.672 -8.68 -4.859 1 97.06 144 VAL B CA 1
ATOM 3082 C C . VAL B 1 144 ? -20.844 -8.211 -4.004 1 97.06 144 VAL B C 1
ATOM 3084 O O . VAL B 1 144 ? -20.891 -8.492 -2.805 1 97.06 144 VAL B O 1
ATOM 3087 N N . GLY B 1 145 ? -21.734 -7.441 -4.637 1 95.25 145 GLY B N 1
ATOM 3088 C CA . GLY B 1 145 ? -22.891 -6.926 -3.938 1 95.25 145 GLY B CA 1
ATOM 3089 C C . GLY B 1 145 ? -22.547 -5.902 -2.873 1 95.25 145 GLY B C 1
ATOM 3090 O O . GLY B 1 145 ? -21.547 -5.188 -2.994 1 95.25 145 GLY B O 1
ATOM 3091 N N . GLU B 1 146 ? -23.328 -5.824 -1.831 1 93.56 146 GLU B N 1
ATOM 3092 C CA . GLU B 1 146 ? -23.203 -4.797 -0.804 1 93.56 146 GLU B CA 1
ATOM 3093 C C . GLU B 1 146 ? -22.094 -5.148 0.193 1 93.56 146 GLU B C 1
ATOM 3095 O O . GLU B 1 146 ? -21.625 -4.281 0.925 1 93.56 146 GLU B O 1
ATOM 3100 N N . ASP B 1 147 ? -21.719 -6.395 0.118 1 94.38 147 ASP B N 1
ATOM 3101 C CA . ASP B 1 147 ? -20.719 -6.848 1.078 1 94.38 147 ASP B CA 1
ATOM 3102 C C . ASP B 1 147 ? -19.344 -6.246 0.768 1 94.38 147 ASP B C 1
ATOM 3104 O O . ASP B 1 147 ? -18.516 -6.078 1.665 1 94.38 147 ASP B O 1
ATOM 3108 N N . GLY B 1 148 ? -19.062 -5.984 -0.525 1 97.25 148 GLY B N 1
ATOM 3109 C CA . GLY B 1 148 ? -17.781 -5.449 -0.934 1 97.25 148 GLY B CA 1
ATOM 3110 C C . GLY B 1 148 ? -16.672 -6.488 -0.942 1 97.25 148 GLY B C 1
ATOM 3111 O O . GLY B 1 148 ? -16.938 -7.691 -0.922 1 97.25 148 GLY B O 1
ATOM 3112 N N . VAL B 1 149 ? -15.453 -5.996 -1.142 1 98.75 149 VAL B N 1
ATOM 3113 C CA . VAL B 1 149 ? -14.258 -6.836 -1.185 1 98.75 149 VAL B CA 1
ATOM 3114 C C . VAL B 1 149 ? -13.344 -6.484 -0.018 1 98.75 149 VAL B C 1
ATOM 3116 O O . VAL B 1 149 ? -13.109 -5.309 0.265 1 98.75 149 VAL B O 1
ATOM 3119 N N . ASP B 1 150 ? -12.805 -7.492 0.659 1 98.81 150 ASP B N 1
ATOM 3120 C CA . ASP B 1 150 ? -11.945 -7.254 1.815 1 98.81 150 ASP B CA 1
ATOM 3121 C C . ASP B 1 150 ? -10.469 -7.453 1.456 1 98.81 150 ASP B C 1
ATOM 3123 O O . ASP B 1 150 ? -9.602 -6.781 2.008 1 98.81 150 ASP B O 1
ATOM 3127 N N . ARG B 1 151 ? -10.227 -8.422 0.622 1 98.88 151 ARG B N 1
ATOM 3128 C CA . ARG B 1 151 ? -8.867 -8.797 0.236 1 98.88 151 ARG B CA 1
ATOM 3129 C C . ARG B 1 151 ? -8.75 -8.93 -1.278 1 98.88 151 ARG B C 1
ATOM 3131 O O . ARG B 1 151 ? -9.648 -9.453 -1.937 1 98.88 151 ARG B O 1
ATOM 3138 N N . PHE B 1 152 ? -7.699 -8.398 -1.799 1 98.88 152 PHE B N 1
ATOM 3139 C CA . PHE B 1 152 ? -7.445 -8.445 -3.234 1 98.88 152 PHE B CA 1
ATOM 3140 C C . PHE B 1 152 ? -6.027 -8.914 -3.52 1 98.88 152 PHE B C 1
ATOM 3142 O O . PHE B 1 152 ? -5.059 -8.289 -3.092 1 98.88 152 PHE B O 1
ATOM 3149 N N . PHE B 1 153 ? -5.887 -10.07 -4.195 1 98.75 153 PHE B N 1
ATOM 3150 C CA . PHE B 1 153 ? -4.609 -10.57 -4.691 1 98.75 153 PHE B CA 1
ATOM 3151 C C . PHE B 1 153 ? -4.41 -10.188 -6.152 1 98.75 153 PHE B C 1
ATOM 3153 O O . PHE B 1 153 ? -5.055 -10.742 -7.043 1 98.75 153 PHE B O 1
ATOM 3160 N N . ASP B 1 154 ? -3.484 -9.352 -6.367 1 97.94 154 ASP B N 1
ATOM 3161 C CA . ASP B 1 154 ? -3.375 -8.758 -7.699 1 97.94 154 ASP B CA 1
ATOM 3162 C C . ASP B 1 154 ? -2.176 -9.328 -8.453 1 97.94 154 ASP B C 1
ATOM 3164 O O . ASP B 1 154 ? -1.03 -9.148 -8.039 1 97.94 154 ASP B O 1
ATOM 3168 N N . ASN B 1 155 ? -2.461 -9.93 -9.57 1 95.62 155 ASN B N 1
ATOM 3169 C CA . ASN B 1 155 ? -1.422 -10.438 -10.453 1 95.62 155 ASN B CA 1
ATOM 3170 C C . ASN B 1 155 ? -1.315 -9.617 -11.734 1 95.62 155 ASN B C 1
ATOM 3172 O O . ASN B 1 155 ? -0.442 -9.859 -12.57 1 95.62 155 ASN B O 1
ATOM 3176 N N . VAL B 1 156 ? -2.146 -8.625 -11.891 1 92.88 156 VAL B N 1
ATOM 3177 C CA . VAL B 1 156 ? -2.314 -8.078 -13.234 1 92.88 156 VAL B CA 1
ATOM 3178 C C . VAL B 1 156 ? -1.965 -6.594 -13.242 1 92.88 156 VAL B C 1
ATOM 3180 O O . VAL B 1 156 ? -1.222 -6.133 -14.109 1 92.88 156 VAL B O 1
ATOM 3183 N N . GLY B 1 157 ? -2.475 -5.832 -12.32 1 92.62 157 GLY B N 1
ATOM 3184 C CA . GLY B 1 157 ? -2.283 -4.391 -12.312 1 92.62 157 GLY B CA 1
ATOM 3185 C C . GLY B 1 157 ? -3.213 -3.658 -13.266 1 92.62 157 GLY B C 1
ATOM 3186 O O . GLY B 1 157 ? -4.352 -4.082 -13.477 1 92.62 157 GLY B O 1
ATOM 3187 N N . GLY B 1 158 ? -2.803 -2.402 -13.633 1 90.56 158 GLY B N 1
ATOM 3188 C CA . GLY B 1 158 ? -3.504 -1.617 -14.641 1 90.56 158 GLY B CA 1
ATOM 3189 C C . GLY B 1 158 ? -4.938 -1.3 -14.258 1 90.56 158 GLY B C 1
ATOM 3190 O O . GLY B 1 158 ? -5.211 -0.933 -13.109 1 90.56 158 GLY B O 1
ATOM 3191 N N . GLU B 1 159 ? -5.793 -1.464 -15.227 1 91.38 159 GLU B N 1
ATOM 3192 C CA . GLU B 1 159 ? -7.199 -1.104 -15.07 1 91.38 159 GLU B CA 1
ATOM 3193 C C . GLU B 1 159 ? -7.875 -1.961 -14.008 1 91.38 159 GLU B C 1
ATOM 3195 O O . GLU B 1 159 ? -8.727 -1.476 -13.258 1 91.38 159 GLU B O 1
ATOM 3200 N N . ILE B 1 160 ? -7.512 -3.184 -13.945 1 95.06 160 ILE B N 1
ATOM 3201 C CA . ILE B 1 160 ? -8.133 -4.098 -12.984 1 95.06 160 ILE B CA 1
ATOM 3202 C C . ILE B 1 160 ? -7.77 -3.676 -11.562 1 95.06 160 ILE B C 1
ATOM 3204 O O . ILE B 1 160 ? -8.648 -3.568 -10.703 1 95.06 160 ILE B O 1
ATOM 3208 N N . PHE B 1 161 ? -6.547 -3.379 -11.367 1 95.12 161 PHE B N 1
ATOM 3209 C CA . PHE B 1 161 ? -6.105 -2.889 -10.062 1 95.12 161 PHE B CA 1
ATOM 3210 C C . PHE B 1 161 ? -6.855 -1.621 -9.68 1 95.12 161 PHE B C 1
ATOM 3212 O O . PHE B 1 161 ? -7.414 -1.533 -8.586 1 95.12 161 PHE B O 1
ATOM 3219 N N . ASP B 1 162 ? -6.84 -0.72 -10.594 1 94.12 162 ASP B N 1
ATOM 3220 C CA . ASP B 1 162 ? -7.449 0.579 -10.32 1 94.12 162 ASP B CA 1
ATOM 3221 C C . ASP B 1 162 ? -8.93 0.434 -9.992 1 94.12 162 ASP B C 1
ATOM 3223 O O . ASP B 1 162 ? -9.422 1.036 -9.039 1 94.12 162 ASP B O 1
ATOM 3227 N N . HIS B 1 163 ? -9.609 -0.366 -10.75 1 95.94 163 HIS B N 1
ATOM 3228 C CA . HIS B 1 163 ? -11.039 -0.55 -10.516 1 95.94 163 HIS B CA 1
ATOM 3229 C C . HIS B 1 163 ? -11.297 -1.203 -9.164 1 95.94 163 HIS B C 1
ATOM 3231 O O . HIS B 1 163 ? -12.242 -0.836 -8.461 1 95.94 163 HIS B O 1
ATOM 3237 N N . LEU B 1 164 ? -10.453 -2.123 -8.789 1 97.94 164 LEU B N 1
ATOM 3238 C CA . LEU B 1 164 ? -10.68 -2.848 -7.543 1 97.94 164 LEU B CA 1
ATOM 3239 C C . LEU B 1 164 ? -10.5 -1.93 -6.34 1 97.94 164 LEU B C 1
ATOM 3241 O O . LEU B 1 164 ? -11.086 -2.164 -5.281 1 97.94 164 LEU B O 1
ATOM 3245 N N . LEU B 1 165 ? -9.742 -0.896 -6.484 1 96.75 165 LEU B N 1
ATOM 3246 C CA . LEU B 1 165 ? -9.617 0.068 -5.395 1 96.75 165 LEU B CA 1
ATOM 3247 C C . LEU B 1 165 ? -10.984 0.656 -5.035 1 96.75 165 LEU B C 1
ATOM 3249 O O . LEU B 1 165 ? -11.227 1.004 -3.879 1 96.75 165 LEU B O 1
ATOM 3253 N N . THR B 1 166 ? -11.891 0.726 -6.004 1 96.19 166 THR B N 1
ATOM 3254 C CA . THR B 1 166 ? -13.195 1.344 -5.781 1 96.19 166 THR B CA 1
ATOM 3255 C C . THR B 1 166 ? -14.148 0.364 -5.109 1 96.19 166 THR B C 1
ATOM 3257 O O . THR B 1 166 ? -15.148 0.774 -4.512 1 96.19 166 THR B O 1
ATOM 3260 N N . VAL B 1 167 ? -13.812 -0.927 -5.191 1 97.25 167 VAL B N 1
ATOM 3261 C CA . VAL B 1 167 ? -14.758 -1.933 -4.723 1 97.25 167 VAL B CA 1
ATOM 3262 C C . VAL B 1 167 ? -14.312 -2.48 -3.371 1 97.25 167 VAL B C 1
ATOM 3264 O O . VAL B 1 167 ? -15.086 -3.139 -2.672 1 97.25 167 VAL B O 1
ATOM 3267 N N . LEU B 1 168 ? -13.102 -2.188 -2.945 1 98.44 168 LEU B N 1
ATOM 3268 C CA . LEU B 1 168 ? -12.57 -2.648 -1.666 1 98.44 168 LEU B CA 1
ATOM 3269 C C . LEU B 1 168 ? -13.305 -1.98 -0.505 1 98.44 168 LEU B C 1
ATOM 3271 O O . LEU B 1 168 ? -13.68 -0.81 -0.595 1 98.44 168 LEU B O 1
ATOM 3275 N N . ASN B 1 169 ? -13.5 -2.732 0.533 1 98.31 169 ASN B N 1
ATOM 3276 C CA . ASN B 1 169 ? -14.031 -2.199 1.783 1 98.31 169 ASN B CA 1
ATOM 3277 C C . ASN B 1 169 ? -12.977 -1.392 2.539 1 98.31 169 ASN B C 1
ATOM 3279 O O . ASN B 1 169 ? -11.789 -1.462 2.223 1 98.31 169 ASN B O 1
ATOM 3283 N N . ARG B 1 170 ? -13.484 -0.596 3.469 1 96.81 170 ARG B N 1
ATOM 3284 C CA . ARG B 1 170 ? -12.57 0.089 4.371 1 96.81 170 ARG B CA 1
ATOM 3285 C C . ARG B 1 170 ? -11.602 -0.897 5.027 1 96.81 170 ARG B C 1
ATOM 3287 O O . ARG B 1 170 ? -12.008 -1.989 5.434 1 96.81 170 ARG B O 1
ATOM 3294 N N . ALA B 1 171 ? -10.352 -0.491 5.121 1 96.62 171 ALA B N 1
ATOM 3295 C CA . ALA B 1 171 ? -9.273 -1.277 5.715 1 96.62 171 ALA B CA 1
ATOM 3296 C C . ALA B 1 171 ? -8.969 -2.516 4.875 1 96.62 171 ALA B C 1
ATOM 3298 O O . ALA B 1 171 ? -8.406 -3.492 5.375 1 96.62 171 ALA B O 1
ATOM 3299 N N . GLY B 1 172 ? -9.43 -2.508 3.588 1 98.25 172 GLY B N 1
ATOM 3300 C CA . GLY B 1 172 ? -9.078 -3.586 2.678 1 98.25 172 GLY B CA 1
ATOM 3301 C C . GLY B 1 172 ? -7.586 -3.738 2.473 1 98.25 172 GLY B C 1
ATOM 3302 O O . GLY B 1 172 ? -6.824 -2.793 2.688 1 98.25 172 GLY B O 1
ATOM 3303 N N . ARG B 1 173 ? -7.184 -4.922 2.092 1 98.62 173 ARG B N 1
ATOM 3304 C CA . ARG B 1 173 ? -5.773 -5.215 1.859 1 98.62 173 ARG B CA 1
ATOM 3305 C C . ARG B 1 173 ? -5.555 -5.766 0.456 1 98.62 173 ARG B C 1
ATOM 3307 O O . ARG B 1 173 ? -6.352 -6.57 -0.035 1 98.62 173 ARG B O 1
ATOM 3314 N N . VAL B 1 174 ? -4.48 -5.309 -0.122 1 98.62 174 VAL B N 1
ATOM 3315 C CA . VAL B 1 174 ? -4.09 -5.75 -1.458 1 98.62 174 VAL B CA 1
ATOM 3316 C C . VAL B 1 174 ? -2.693 -6.359 -1.413 1 98.62 174 VAL B C 1
ATOM 3318 O O . VAL B 1 174 ? -1.756 -5.746 -0.898 1 98.62 174 VAL B O 1
ATOM 3321 N N . ALA B 1 175 ? -2.559 -7.555 -1.849 1 98.44 175 ALA B N 1
ATOM 3322 C CA . ALA B 1 175 ? -1.252 -8.133 -2.146 1 98.44 175 ALA B CA 1
ATOM 3323 C C . ALA B 1 175 ? -0.889 -7.941 -3.617 1 98.44 175 ALA B C 1
ATOM 3325 O O . ALA B 1 175 ? -1.556 -8.484 -4.5 1 98.44 175 ALA B O 1
ATOM 3326 N N . VAL B 1 176 ? 0.132 -7.184 -3.824 1 97.38 176 VAL B N 1
ATOM 3327 C CA . VAL B 1 176 ? 0.594 -6.957 -5.191 1 97.38 176 VAL B CA 1
ATOM 3328 C C . VAL B 1 176 ? 1.688 -7.965 -5.539 1 97.38 176 VAL B C 1
ATOM 3330 O O . VAL B 1 176 ? 2.82 -7.848 -5.062 1 97.38 176 VAL B O 1
ATOM 3333 N N . CYS B 1 177 ? 1.361 -8.844 -6.383 1 94.62 177 CYS B N 1
ATOM 3334 C CA . CYS B 1 177 ? 2.26 -9.93 -6.75 1 94.62 177 CYS B CA 1
ATOM 3335 C C . CYS B 1 177 ? 2.875 -9.695 -8.125 1 94.62 177 CYS B C 1
ATOM 3337 O O . CYS B 1 177 ? 4.051 -9.992 -8.344 1 94.62 177 CYS B O 1
ATOM 3339 N N . GLY B 1 178 ? 2.031 -9.25 -8.938 1 86.06 178 GLY B N 1
ATOM 3340 C CA . GLY B 1 178 ? 2.482 -8.984 -10.297 1 86.06 178 GLY B CA 1
ATOM 3341 C C . GLY B 1 178 ? 1.733 -7.848 -10.961 1 86.06 178 GLY B C 1
ATOM 3342 O O . GLY B 1 178 ? 0.603 -7.535 -10.586 1 86.06 178 GLY B O 1
ATOM 3343 N N . GLN B 1 179 ? 2.404 -7.227 -11.898 1 75.12 179 GLN B N 1
ATOM 3344 C CA . GLN B 1 179 ? 1.853 -6.16 -12.727 1 75.12 179 GLN B CA 1
ATOM 3345 C C . GLN B 1 179 ? 2.062 -6.457 -14.211 1 75.12 179 GLN B C 1
ATOM 3347 O O . GLN B 1 179 ? 2.707 -5.68 -14.922 1 75.12 179 GLN B O 1
ATOM 3352 N N . ILE B 1 180 ? 1.439 -7.438 -14.594 1 66.19 180 ILE B N 1
ATOM 3353 C CA . ILE B 1 180 ? 1.642 -7.988 -15.93 1 66.19 180 ILE B CA 1
ATOM 3354 C C . ILE B 1 180 ? 1.438 -6.898 -16.969 1 66.19 180 ILE B C 1
ATOM 3356 O O . ILE B 1 180 ? 2.17 -6.832 -17.969 1 66.19 180 ILE B O 1
ATOM 3360 N N . THR B 1 181 ? 0.529 -6.047 -16.703 1 55.38 181 THR B N 1
ATOM 3361 C CA . THR B 1 181 ? 0.182 -5.02 -17.672 1 55.38 181 THR B CA 1
ATOM 3362 C C . THR B 1 181 ? 1.329 -4.031 -17.859 1 55.38 181 THR B C 1
ATOM 3364 O O . THR B 1 181 ? 1.455 -3.396 -18.906 1 55.38 181 THR B O 1
ATOM 3367 N N . SER B 1 182 ? 2.014 -3.898 -16.766 1 56.34 182 SER B N 1
ATOM 3368 C CA . SER B 1 182 ? 3.104 -2.93 -16.812 1 56.34 182 SER B CA 1
ATOM 3369 C C . SER B 1 182 ? 4.27 -3.443 -17.641 1 56.34 182 SER B C 1
ATOM 3371 O O . SER B 1 182 ? 5.121 -2.664 -18.078 1 56.34 182 SER B O 1
ATOM 3373 N N . TYR B 1 183 ? 4.168 -4.688 -17.938 1 55.53 183 TYR B N 1
ATOM 3374 C CA . TYR B 1 183 ? 5.289 -5.285 -18.656 1 55.53 183 TYR B CA 1
ATOM 3375 C C . TYR B 1 183 ? 5.344 -4.785 -20.094 1 55.53 183 TYR B C 1
ATOM 3377 O O . TYR B 1 183 ? 6.398 -4.812 -20.734 1 55.53 183 TYR B O 1
ATOM 3385 N N . ASN B 1 184 ? 4.25 -4.23 -20.469 1 57.41 184 ASN B N 1
ATOM 3386 C CA . ASN B 1 184 ? 4.234 -3.754 -21.859 1 57.41 184 ASN B CA 1
ATOM 3387 C C . ASN B 1 184 ? 4.523 -2.258 -21.938 1 57.41 184 ASN B C 1
ATOM 3389 O O . ASN B 1 184 ? 4.34 -1.643 -22.984 1 57.41 184 ASN B O 1
ATOM 3393 N N . GLY B 1 185 ? 5.027 -1.697 -20.891 1 61.47 185 GLY B N 1
ATOM 3394 C CA . GLY B 1 185 ? 5.488 -0.318 -20.875 1 61.47 185 GLY B CA 1
ATOM 3395 C C . GLY B 1 185 ? 4.355 0.688 -20.781 1 61.47 185 GLY B C 1
ATOM 3396 O O . GLY B 1 185 ? 4.574 1.893 -20.922 1 61.47 185 GLY B O 1
ATOM 3397 N N . GLN B 1 186 ? 3.191 0.242 -20.781 1 61.25 186 GLN B N 1
ATOM 3398 C CA . GLN B 1 186 ? 2.092 1.197 -20.703 1 61.25 186 GLN B CA 1
ATOM 3399 C C . GLN B 1 186 ? 1.735 1.499 -19.25 1 61.25 186 GLN B C 1
ATOM 3401 O O . GLN B 1 186 ? 1.351 0.599 -18.5 1 61.25 186 GLN B O 1
ATOM 3406 N N . TYR B 1 187 ? 2.221 2.646 -18.844 1 70.5 187 TYR B N 1
ATOM 3407 C CA . TYR B 1 187 ? 1.877 3.041 -17.469 1 70.5 187 TYR B CA 1
ATOM 3408 C C . TYR B 1 187 ? 0.468 3.619 -17.422 1 70.5 187 TYR B C 1
ATOM 3410 O O . TYR B 1 187 ? 0.144 4.559 -18.141 1 70.5 187 TYR B O 1
ATOM 3418 N N . VAL B 1 188 ? -0.328 2.785 -16.797 1 72 188 VAL B N 1
ATOM 3419 C CA . VAL B 1 188 ? -1.725 3.182 -16.656 1 72 188 VAL B CA 1
ATOM 3420 C C . VAL B 1 188 ? -1.894 4.023 -15.383 1 72 188 VAL B C 1
ATOM 3422 O O . VAL B 1 188 ? -1.331 3.697 -14.336 1 72 188 VAL B O 1
ATOM 3425 N N . PRO B 1 189 ? -2.549 5.137 -15.57 1 80.81 189 PRO B N 1
ATOM 3426 C CA . PRO B 1 189 ? -2.861 5.926 -14.375 1 80.81 189 PRO B CA 1
ATOM 3427 C C . PRO B 1 189 ? -3.814 5.203 -13.43 1 80.81 189 PRO B C 1
ATOM 3429 O O . PRO B 1 189 ? -4.508 4.266 -13.836 1 80.81 189 PRO B O 1
ATOM 3432 N N . PHE B 1 190 ? -3.656 5.547 -12.219 1 88.06 190 PHE B N 1
ATOM 3433 C CA . PHE B 1 190 ? -4.594 5.07 -11.211 1 88.06 190 PHE B CA 1
ATOM 3434 C C . PHE B 1 190 ? -5.484 6.207 -10.719 1 88.06 190 PHE B C 1
ATOM 3436 O O . PHE B 1 190 ? -5.246 6.77 -9.641 1 88.06 190 PHE B O 1
ATOM 3443 N N . PRO B 1 191 ? -6.539 6.527 -11.477 1 87.5 191 PRO B N 1
ATOM 3444 C CA . PRO B 1 191 ? -7.41 7.641 -11.086 1 87.5 191 PRO B CA 1
ATOM 3445 C C . PRO B 1 191 ? -8.086 7.414 -9.734 1 87.5 191 PRO B C 1
ATOM 3447 O O . PRO B 1 191 ? -8.516 8.375 -9.086 1 87.5 191 PRO B O 1
ATOM 3450 N N . HIS B 1 192 ? -8.117 6.211 -9.266 1 91.88 192 HIS B N 1
ATOM 3451 C CA . HIS B 1 192 ? -8.844 5.93 -8.039 1 91.88 192 HIS B CA 1
ATOM 3452 C C . HIS B 1 192 ? -7.883 5.688 -6.875 1 91.88 192 HIS B C 1
ATOM 3454 O O . HIS B 1 192 ? -8.289 5.188 -5.824 1 91.88 192 HIS B O 1
ATOM 3460 N N . PHE B 1 193 ? -6.664 6.09 -7.039 1 92.38 193 PHE B N 1
ATOM 3461 C CA . PHE B 1 193 ? -5.664 5.836 -6.012 1 92.38 193 PHE B CA 1
ATOM 3462 C C . PHE B 1 193 ? -6.031 6.543 -4.711 1 92.38 193 PHE B C 1
ATOM 3464 O O . PHE B 1 193 ? -5.625 6.117 -3.629 1 92.38 193 PHE B O 1
ATOM 3471 N N . THR B 1 194 ? -6.891 7.582 -4.734 1 91.69 194 THR B N 1
ATOM 3472 C CA . THR B 1 194 ? -7.312 8.312 -3.541 1 91.69 194 THR B CA 1
ATOM 3473 C C . THR B 1 194 ? -8.141 7.414 -2.629 1 91.69 194 THR B C 1
ATOM 3475 O O . THR B 1 194 ? -8.312 7.715 -1.445 1 91.69 194 THR B O 1
ATOM 3478 N N . GLU B 1 195 ? -8.633 6.297 -3.176 1 94.5 195 GLU B N 1
ATOM 3479 C CA . GLU B 1 195 ? -9.375 5.34 -2.363 1 94.5 195 GLU B CA 1
ATOM 3480 C C . GLU B 1 195 ? -8.492 4.73 -1.28 1 94.5 195 GLU B C 1
ATOM 3482 O O . GLU B 1 195 ? -8.984 4.277 -0.245 1 94.5 195 GLU B O 1
ATOM 3487 N N . VAL B 1 196 ? -7.145 4.746 -1.524 1 96.44 196 VAL B N 1
ATOM 3488 C CA . VAL B 1 196 ? -6.203 4.246 -0.526 1 96.44 196 VAL B CA 1
ATOM 3489 C C . VAL B 1 196 ? -6.352 5.043 0.768 1 96.44 196 VAL B C 1
ATOM 3491 O O . VAL B 1 196 ? -6.289 4.477 1.862 1 96.44 196 VAL B O 1
ATOM 3494 N N . ILE B 1 197 ? -6.633 6.312 0.622 1 95.12 197 ILE B N 1
ATOM 3495 C CA . ILE B 1 197 ? -6.805 7.188 1.774 1 95.12 197 ILE B CA 1
ATOM 3496 C C . ILE B 1 197 ? -8.211 7.027 2.34 1 95.12 197 ILE B C 1
ATOM 3498 O O . ILE B 1 197 ? -8.383 6.66 3.506 1 95.12 197 ILE B O 1
ATOM 3502 N N . SER B 1 198 ? -9.281 7.199 1.458 1 94.38 198 SER B N 1
ATOM 3503 C CA . SER B 1 198 ? -10.672 7.266 1.906 1 94.38 198 SER B CA 1
ATOM 3504 C C . SER B 1 198 ? -11.102 5.961 2.568 1 94.38 198 SER B C 1
ATOM 3506 O O . SER B 1 198 ? -11.922 5.969 3.484 1 94.38 198 SER B O 1
ATOM 3508 N N . LYS B 1 199 ? -10.414 4.887 2.178 1 96.69 199 LYS B N 1
ATOM 3509 C CA . LYS B 1 199 ? -10.812 3.58 2.691 1 96.69 199 LYS B CA 1
ATOM 3510 C C . LYS B 1 199 ? -9.734 2.988 3.592 1 96.69 199 LYS B C 1
ATOM 3512 O O . LYS B 1 199 ? -9.844 1.842 4.031 1 96.69 199 LYS B O 1
ATOM 3517 N N . ALA B 1 200 ? -8.688 3.734 3.805 1 96.94 200 ALA B N 1
ATOM 3518 C CA . ALA B 1 200 ? -7.582 3.285 4.648 1 96.94 200 ALA B CA 1
ATOM 3519 C C . ALA B 1 200 ? -7.062 1.924 4.195 1 96.94 200 ALA B C 1
ATOM 3521 O O . ALA B 1 200 ? -6.914 1.009 5.012 1 96.94 200 ALA B O 1
ATOM 3522 N N . LEU B 1 201 ? -6.789 1.81 2.879 1 98 201 LEU B N 1
ATOM 3523 C CA . LEU B 1 201 ? -6.328 0.548 2.312 1 98 201 LEU B CA 1
ATOM 3524 C C . LEU B 1 201 ? -4.855 0.314 2.635 1 98 201 LEU B C 1
ATOM 3526 O O . LEU B 1 201 ? -4.109 1.267 2.867 1 98 201 LEU B O 1
ATOM 3530 N N . THR B 1 202 ? -4.477 -0.958 2.668 1 98.31 202 THR B N 1
ATOM 3531 C CA . THR B 1 202 ? -3.078 -1.367 2.719 1 98.31 202 THR B CA 1
ATOM 3532 C C . THR B 1 202 ? -2.691 -2.133 1.456 1 98.31 202 THR B C 1
ATOM 3534 O O . THR B 1 202 ? -3.287 -3.164 1.143 1 98.31 202 THR B O 1
ATOM 3537 N N . ILE B 1 203 ? -1.764 -1.584 0.739 1 98.31 203 ILE B N 1
ATOM 3538 C CA . ILE B 1 203 ? -1.191 -2.223 -0.441 1 98.31 203 ILE B CA 1
ATOM 3539 C C . ILE B 1 203 ? 0.218 -2.719 -0.127 1 98.31 203 ILE B C 1
ATOM 3541 O O . ILE B 1 203 ? 1.081 -1.938 0.283 1 98.31 203 ILE B O 1
ATOM 3545 N N . GLN B 1 204 ? 0.422 -3.988 -0.306 1 98.31 204 GLN B N 1
ATOM 3546 C CA . GLN B 1 204 ? 1.725 -4.547 0.039 1 98.31 204 GLN B CA 1
ATOM 3547 C C . GLN B 1 204 ? 2.252 -5.441 -1.079 1 98.31 204 GLN B C 1
ATOM 3549 O O . GLN B 1 204 ? 1.549 -6.336 -1.55 1 98.31 204 GLN B O 1
ATOM 3554 N N . GLY B 1 205 ? 3.461 -5.117 -1.501 1 97.62 205 GLY B N 1
ATOM 3555 C CA . GLY B 1 205 ? 4.172 -6.023 -2.389 1 97.62 205 GLY B CA 1
ATOM 3556 C C . GLY B 1 205 ? 4.969 -7.082 -1.648 1 97.62 205 GLY B C 1
ATOM 3557 O O . GLY B 1 205 ? 5.184 -6.973 -0.44 1 97.62 205 GLY B O 1
ATOM 3558 N N . PHE B 1 206 ? 5.348 -8.109 -2.369 1 95.5 206 PHE B N 1
ATOM 3559 C CA . PHE B 1 206 ? 6.168 -9.172 -1.812 1 95.5 206 PHE B CA 1
ATOM 3560 C C . PHE B 1 206 ? 6.898 -9.93 -2.916 1 95.5 206 PHE B C 1
ATOM 3562 O O . PHE B 1 206 ? 6.512 -9.859 -4.082 1 95.5 206 PHE B O 1
ATOM 3569 N N . THR B 1 207 ? 7.973 -10.508 -2.543 1 89.88 207 THR B N 1
ATOM 3570 C CA . THR B 1 207 ? 8.727 -11.344 -3.471 1 89.88 207 THR B CA 1
ATOM 3571 C C . THR B 1 207 ? 9.094 -12.68 -2.822 1 89.88 207 THR B C 1
ATOM 3573 O O . THR B 1 207 ? 9.273 -12.758 -1.606 1 89.88 207 THR B O 1
ATOM 3576 N N . LEU B 1 208 ? 9.164 -13.594 -3.664 1 86.88 208 LEU B N 1
ATOM 3577 C CA . LEU B 1 208 ? 9.562 -14.906 -3.188 1 86.88 208 LEU B CA 1
ATOM 3578 C C . LEU B 1 208 ? 10.953 -14.867 -2.566 1 86.88 208 LEU B C 1
ATOM 3580 O O . LEU B 1 208 ? 11.266 -15.656 -1.675 1 86.88 208 LEU B O 1
ATOM 3584 N N . MET B 1 209 ? 11.734 -13.969 -3.016 1 85.12 209 MET B N 1
ATOM 3585 C CA . MET B 1 209 ? 13.117 -13.891 -2.562 1 85.12 209 MET B CA 1
ATOM 3586 C C . MET B 1 209 ? 13.188 -13.695 -1.052 1 85.12 209 MET B C 1
ATOM 3588 O O . MET B 1 209 ? 14.102 -14.203 -0.398 1 85.12 209 MET B O 1
ATOM 3592 N N . ASP B 1 210 ? 12.203 -13.062 -0.57 1 87.44 210 ASP B N 1
ATOM 3593 C CA . ASP B 1 210 ? 12.18 -12.797 0.866 1 87.44 210 ASP B CA 1
ATOM 3594 C C . ASP B 1 210 ? 11.828 -14.055 1.652 1 87.44 210 ASP B C 1
ATOM 3596 O O . ASP B 1 210 ? 12.055 -14.117 2.863 1 87.44 210 ASP B O 1
ATOM 3600 N N . TYR B 1 211 ? 11.406 -15.055 0.907 1 86.81 211 TYR B N 1
ATOM 3601 C CA . TYR B 1 211 ? 10.867 -16.219 1.612 1 86.81 211 TYR B CA 1
ATOM 3602 C C . TYR B 1 211 ? 11.656 -17.469 1.264 1 86.81 211 TYR B C 1
ATOM 3604 O O . TYR B 1 211 ? 11.289 -18.578 1.685 1 86.81 211 TYR B O 1
ATOM 3612 N N . ILE B 1 212 ? 12.734 -17.328 0.555 1 84.19 212 ILE B N 1
ATOM 3613 C CA . ILE B 1 212 ? 13.547 -18.438 0.081 1 84.19 212 ILE B CA 1
ATOM 3614 C C . ILE B 1 212 ? 13.984 -19.297 1.264 1 84.19 212 ILE B C 1
ATOM 3616 O O . ILE B 1 212 ? 13.93 -20.531 1.197 1 84.19 212 ILE B O 1
ATOM 3620 N N . PRO B 1 213 ? 14.336 -18.672 2.422 1 86.75 213 PRO B N 1
ATOM 3621 C CA . PRO B 1 213 ? 14.75 -19.5 3.553 1 86.75 213 PRO B CA 1
ATOM 3622 C C . PRO B 1 213 ? 13.648 -20.438 4.035 1 86.75 213 PRO B C 1
ATOM 3624 O O . PRO B 1 213 ? 13.93 -21.453 4.684 1 86.75 213 PRO B O 1
ATOM 3627 N N . ARG B 1 214 ? 12.461 -20.156 3.648 1 90.44 214 ARG B N 1
ATOM 3628 C CA . ARG B 1 214 ? 11.336 -20.953 4.125 1 90.44 214 ARG B CA 1
ATOM 3629 C C . ARG B 1 214 ? 10.797 -21.859 3.023 1 90.44 214 ARG B C 1
ATOM 3631 O O . ARG B 1 214 ? 9.734 -22.469 3.178 1 90.44 214 ARG B O 1
ATOM 3638 N N . TRP B 1 215 ? 11.461 -22 1.995 1 86.62 215 TRP B N 1
ATOM 3639 C CA . TRP B 1 215 ? 11.023 -22.734 0.817 1 86.62 215 TRP B CA 1
ATOM 3640 C C . TRP B 1 215 ? 10.688 -24.172 1.173 1 86.62 215 TRP B C 1
ATOM 3642 O O . TRP B 1 215 ? 9.633 -24.688 0.799 1 86.62 215 TRP B O 1
ATOM 3652 N N . GLY B 1 216 ? 11.586 -24.859 1.862 1 85.69 216 GLY B N 1
ATOM 3653 C CA . GLY B 1 216 ? 11.391 -26.25 2.217 1 85.69 216 GLY B CA 1
ATOM 3654 C C . GLY B 1 216 ? 10.156 -26.484 3.068 1 85.69 216 GLY B C 1
ATOM 3655 O O . GLY B 1 216 ? 9.375 -27.391 2.809 1 85.69 216 GLY B O 1
ATOM 3656 N N . GLU B 1 217 ? 10.008 -25.578 3.996 1 90.62 217 GLU B N 1
ATOM 3657 C CA . GLU B 1 217 ? 8.859 -25.656 4.891 1 90.62 217 GLU B CA 1
ATOM 3658 C C . GLU B 1 217 ? 7.547 -25.5 4.125 1 90.62 217 GLU B C 1
ATOM 3660 O O . GLU B 1 217 ? 6.613 -26.281 4.316 1 90.62 217 GLU B O 1
ATOM 3665 N N . VAL B 1 218 ? 7.52 -24.625 3.26 1 91 218 VAL B N 1
ATOM 3666 C CA . VAL B 1 218 ? 6.285 -24.328 2.549 1 91 218 VAL B CA 1
ATOM 3667 C C . VAL B 1 218 ? 6.016 -25.391 1.495 1 91 218 VAL B C 1
ATOM 3669 O O . VAL B 1 218 ? 4.863 -25.766 1.257 1 91 218 VAL B O 1
ATOM 3672 N N . ALA B 1 219 ? 7.051 -25.891 0.931 1 89.88 219 ALA B N 1
ATOM 3673 C CA . ALA B 1 219 ? 6.875 -26.969 -0.024 1 89.88 219 ALA B CA 1
ATOM 3674 C C . ALA B 1 219 ? 6.238 -28.188 0.644 1 89.88 219 ALA B C 1
ATOM 3676 O O . ALA B 1 219 ? 5.375 -28.844 0.059 1 89.88 219 ALA B O 1
ATOM 3677 N N . GLN B 1 220 ? 6.637 -28.438 1.82 1 92.31 220 GLN B N 1
ATOM 3678 C CA . GLN B 1 220 ? 6.066 -29.547 2.566 1 92.31 220 GLN B CA 1
ATOM 3679 C C . GLN B 1 220 ? 4.605 -29.297 2.916 1 92.31 220 GLN B C 1
ATOM 3681 O O . GLN B 1 220 ? 3.775 -30.203 2.855 1 92.31 220 GLN B O 1
ATOM 3686 N N . GLU B 1 221 ? 4.375 -28.109 3.264 1 94.62 221 GLU B N 1
ATOM 3687 C CA . GLU B 1 221 ? 2.992 -27.734 3.557 1 94.62 221 GLU B CA 1
ATOM 3688 C C . GLU B 1 221 ? 2.107 -27.891 2.322 1 94.62 221 GLU B C 1
ATOM 3690 O O . GLU B 1 221 ? 0.99 -28.391 2.408 1 94.62 221 GLU B O 1
ATOM 3695 N N . LEU B 1 222 ? 2.578 -27.453 1.24 1 94.69 222 LEU B N 1
ATOM 3696 C CA . LEU B 1 222 ? 1.824 -27.562 -0.004 1 94.69 222 LEU B CA 1
ATOM 3697 C C . LEU B 1 222 ? 1.585 -29.031 -0.366 1 94.69 222 LEU B C 1
ATOM 3699 O O . LEU B 1 222 ? 0.496 -29.391 -0.816 1 94.69 222 LEU B O 1
ATOM 3703 N N . ARG B 1 223 ? 2.604 -29.797 -0.156 1 94.12 223 ARG B N 1
ATOM 3704 C CA . ARG B 1 223 ? 2.443 -31.219 -0.413 1 94.12 223 ARG B CA 1
ATOM 3705 C C . ARG B 1 223 ? 1.322 -31.812 0.439 1 94.12 223 ARG B C 1
ATOM 3707 O O . ARG B 1 223 ? 0.489 -32.562 -0.06 1 94.12 223 ARG B O 1
ATOM 3714 N N . LYS B 1 224 ? 1.336 -31.453 1.661 1 96 224 LYS B N 1
ATOM 3715 C CA . LYS B 1 224 ? 0.293 -31.922 2.568 1 96 224 LYS B CA 1
ATOM 3716 C C . LYS B 1 224 ? -1.087 -31.469 2.1 1 96 224 LYS B C 1
ATOM 3718 O O . LYS B 1 224 ? -2.045 -32.25 2.131 1 96 224 LYS B O 1
ATOM 3723 N N . LEU B 1 225 ? -1.185 -30.281 1.661 1 96.56 225 LEU B N 1
ATOM 3724 C CA . LEU B 1 225 ? -2.457 -29.734 1.197 1 96.56 225 LEU B CA 1
ATOM 3725 C C . LEU B 1 225 ? -2.934 -30.469 -0.055 1 96.56 225 LEU B C 1
ATOM 3727 O O . LEU B 1 225 ? -4.137 -30.656 -0.247 1 96.56 225 LEU B O 1
ATOM 3731 N N . ILE B 1 226 ? -2.043 -30.828 -0.872 1 95.12 226 ILE B N 1
ATOM 3732 C CA . ILE B 1 226 ? -2.369 -31.578 -2.074 1 95.12 226 ILE B CA 1
ATOM 3733 C C . ILE B 1 226 ? -2.83 -33 -1.688 1 95.12 226 ILE B C 1
ATOM 3735 O O . ILE B 1 226 ? -3.85 -33.469 -2.184 1 95.12 226 ILE B O 1
ATOM 3739 N N . ASP B 1 227 ? -2.121 -33.562 -0.735 1 94.31 227 ASP B N 1
ATOM 3740 C CA . ASP B 1 227 ? -2.471 -34.906 -0.262 1 94.31 227 ASP B CA 1
ATOM 3741 C C . ASP B 1 227 ? -3.846 -34.906 0.403 1 94.31 227 ASP B C 1
ATOM 3743 O O . ASP B 1 227 ? -4.59 -35.875 0.294 1 94.31 227 ASP B O 1
ATOM 3747 N N . ASP B 1 228 ? -4.191 -33.844 1.019 1 96.5 228 ASP B N 1
ATOM 3748 C CA . ASP B 1 228 ? -5.465 -33.688 1.72 1 96.5 228 ASP B CA 1
ATOM 3749 C C . ASP B 1 228 ? -6.566 -33.219 0.769 1 96.5 228 ASP B C 1
ATOM 3751 O O . ASP B 1 228 ? -7.684 -32.938 1.2 1 96.5 228 ASP B O 1
ATOM 3755 N N . ASP B 1 229 ? -6.281 -33 -0.43 1 94.88 229 ASP B N 1
ATOM 3756 C CA . ASP B 1 229 ? -7.203 -32.594 -1.494 1 94.88 229 ASP B CA 1
ATOM 3757 C C . ASP B 1 229 ? -7.711 -31.172 -1.292 1 94.88 229 ASP B C 1
ATOM 3759 O O . ASP B 1 229 ? -8.828 -30.844 -1.688 1 94.88 229 ASP B O 1
ATOM 3763 N N . LYS B 1 230 ? -6.891 -30.422 -0.59 1 96.38 230 LYS B N 1
ATOM 3764 C CA . LYS B 1 230 ? -7.227 -29.016 -0.418 1 96.38 230 LYS B CA 1
ATOM 3765 C C . LYS B 1 230 ? -6.758 -28.188 -1.61 1 96.38 230 LYS B C 1
ATOM 3767 O O . LYS B 1 230 ? -7.297 -27.109 -1.878 1 96.38 230 LYS B O 1
ATOM 3772 N N . ILE B 1 231 ? -5.77 -28.688 -2.248 1 95.81 231 ILE B N 1
ATOM 3773 C CA . ILE B 1 231 ? -5.289 -28.094 -3.49 1 95.81 231 ILE B CA 1
ATOM 3774 C C . ILE B 1 231 ? -5.258 -29.156 -4.59 1 95.81 231 ILE B C 1
ATOM 3776 O O . ILE B 1 231 ? -4.613 -30.203 -4.441 1 95.81 231 ILE B O 1
ATOM 3780 N N . LYS B 1 232 ? -5.965 -28.859 -5.59 1 93.5 232 LYS B N 1
ATOM 3781 C CA . LYS B 1 232 ? -5.922 -29.703 -6.777 1 93.5 232 LYS B CA 1
ATOM 3782 C C . LYS B 1 232 ? -4.738 -29.344 -7.668 1 93.5 232 LYS B C 1
ATOM 3784 O O . LYS B 1 232 ? -4.594 -28.188 -8.086 1 93.5 232 LYS B O 1
ATOM 3789 N N . ALA B 1 233 ? -3.926 -30.297 -8 1 89.62 233 ALA B N 1
ATOM 3790 C CA . ALA B 1 233 ? -2.688 -30.031 -8.734 1 89.62 233 ALA B CA 1
ATOM 3791 C C . ALA B 1 233 ? -2.738 -30.641 -10.133 1 89.62 233 ALA B C 1
ATOM 3793 O O . ALA B 1 233 ? -1.837 -30.422 -10.945 1 89.62 233 ALA B O 1
ATOM 3794 N N . ALA B 1 234 ? -3.771 -31.344 -10.477 1 78.5 234 ALA B N 1
ATOM 3795 C CA . ALA B 1 234 ? -3.828 -32.125 -11.719 1 78.5 234 ALA B CA 1
ATOM 3796 C C . ALA B 1 234 ? -3.754 -31.188 -12.938 1 78.5 234 ALA B C 1
ATOM 3798 O O . ALA B 1 234 ? -3 -31.453 -13.875 1 78.5 234 ALA B O 1
ATOM 3799 N N . ASP B 1 235 ? -4.406 -30.094 -12.93 1 78.88 235 ASP B N 1
ATOM 3800 C CA . ASP B 1 235 ? -4.461 -29.188 -14.062 1 78.88 235 ASP B CA 1
ATOM 3801 C C . ASP B 1 235 ? -3.779 -27.859 -13.742 1 78.88 235 ASP B C 1
ATOM 3803 O O . ASP B 1 235 ? -4.23 -26.797 -14.18 1 78.88 235 ASP B O 1
ATOM 3807 N N . ALA B 1 236 ? -2.668 -28.062 -13.016 1 84.88 236 ALA B N 1
ATOM 3808 C CA . ALA B 1 236 ? -2.016 -26.859 -12.5 1 84.88 236 ALA B CA 1
ATOM 3809 C C . ALA B 1 236 ? -1.146 -26.203 -13.562 1 84.88 236 ALA B C 1
ATOM 3811 O O . ALA B 1 236 ? -0.736 -25.047 -13.422 1 84.88 236 ALA B O 1
ATOM 3812 N N . GLU B 1 237 ? -0.975 -26.969 -14.695 1 90.5 237 GLU B N 1
ATOM 3813 C CA . GLU B 1 237 ? -0.049 -26.469 -15.711 1 90.5 237 GLU B CA 1
ATOM 3814 C C . GLU B 1 237 ? -0.524 -26.844 -17.125 1 90.5 237 GLU B C 1
ATOM 3816 O O . GLU B 1 237 ? -1.356 -27.734 -17.281 1 90.5 237 GLU B O 1
ATOM 3821 N N . THR B 1 238 ? -0.079 -26.078 -18.031 1 90.94 238 THR B N 1
ATOM 3822 C CA . THR B 1 238 ? -0.153 -26.438 -19.453 1 90.94 238 THR B CA 1
ATOM 3823 C C . THR B 1 238 ? 1.19 -26.969 -19.938 1 90.94 238 THR B C 1
ATOM 3825 O O . THR B 1 238 ? 2.139 -26.203 -20.125 1 90.94 238 THR B O 1
ATOM 3828 N N . VAL B 1 239 ? 1.272 -28.266 -20.125 1 92 239 VAL B N 1
ATOM 3829 C CA . VAL B 1 239 ? 2.504 -28.922 -20.562 1 92 239 VAL B CA 1
ATOM 3830 C C . VAL B 1 239 ? 2.475 -29.125 -22.078 1 92 239 VAL B C 1
ATOM 3832 O O . VAL B 1 239 ? 1.545 -29.734 -22.609 1 92 239 VAL B O 1
ATOM 3835 N N . VAL B 1 240 ? 3.451 -28.641 -22.734 1 93.25 240 VAL B N 1
ATOM 3836 C CA . VAL B 1 240 ? 3.484 -28.719 -24.188 1 93.25 240 VAL B CA 1
ATOM 3837 C C . VAL B 1 240 ? 4.742 -29.469 -24.641 1 93.25 240 VAL B C 1
ATOM 3839 O O . VAL B 1 240 ? 5.859 -28.984 -24.438 1 93.25 240 VAL B O 1
ATOM 3842 N N . PRO B 1 241 ? 4.566 -30.672 -25.25 1 94.12 241 PRO B N 1
ATOM 3843 C CA . PRO B 1 241 ? 5.73 -31.281 -25.891 1 94.12 241 PRO B CA 1
ATOM 3844 C C . PRO B 1 241 ? 6.336 -30.391 -26.969 1 94.12 241 PRO B C 1
ATOM 3846 O O . PRO B 1 241 ? 5.609 -29.844 -27.812 1 94.12 241 PRO B O 1
ATOM 3849 N N . THR B 1 242 ? 7.598 -30.172 -26.859 1 94.25 242 THR B N 1
ATOM 3850 C CA . THR B 1 242 ? 8.219 -29.172 -27.734 1 94.25 242 THR B CA 1
ATOM 3851 C C . THR B 1 242 ? 9.633 -29.594 -28.109 1 94.25 242 THR B C 1
ATOM 3853 O O . THR B 1 242 ? 10.422 -30 -27.25 1 94.25 242 THR B O 1
ATOM 3856 N N . LYS B 1 243 ? 9.93 -29.578 -29.484 1 92.81 243 LYS B N 1
ATOM 3857 C CA . LYS B 1 243 ? 11.328 -29.656 -29.891 1 92.81 243 LYS B CA 1
ATOM 3858 C C . LYS B 1 243 ? 12.07 -28.359 -29.578 1 92.81 243 LYS B C 1
ATOM 3860 O O . LYS B 1 243 ? 11.461 -27.281 -29.531 1 92.81 243 LYS B O 1
ATOM 3865 N N . VAL B 1 244 ? 13.289 -28.484 -29.297 1 88.69 244 VAL B N 1
ATOM 3866 C CA . VAL B 1 244 ? 14.086 -27.344 -28.859 1 88.69 244 VAL B CA 1
ATOM 3867 C C . VAL B 1 244 ? 13.898 -26.188 -29.844 1 88.69 244 VAL B C 1
ATOM 3869 O O . VAL B 1 244 ? 13.789 -25.031 -29.422 1 88.69 244 VAL B O 1
ATOM 3872 N N . GLU B 1 245 ? 13.836 -26.453 -31.141 1 89.75 245 GLU B N 1
ATOM 3873 C CA . GLU B 1 245 ? 13.734 -25.406 -32.156 1 89.75 245 GLU B CA 1
ATOM 3874 C C . GLU B 1 245 ? 12.375 -24.719 -32.125 1 89.75 245 GLU B C 1
ATOM 3876 O O . GLU B 1 245 ? 12.203 -23.625 -32.656 1 89.75 245 GLU B O 1
ATOM 3881 N N . ASP B 1 246 ? 11.453 -25.344 -31.5 1 91.88 246 ASP B N 1
ATOM 3882 C CA . ASP B 1 246 ? 10.086 -24.844 -31.5 1 91.88 246 ASP B CA 1
ATOM 3883 C C . ASP B 1 246 ? 9.758 -24.125 -30.188 1 91.88 246 ASP B C 1
ATOM 3885 O O . ASP B 1 246 ? 8.633 -23.672 -29.984 1 91.88 246 ASP B O 1
ATOM 3889 N N . ILE B 1 247 ? 10.688 -24.016 -29.312 1 89.25 247 ILE B N 1
ATOM 3890 C CA . ILE B 1 247 ? 10.469 -23.438 -28 1 89.25 247 ILE B CA 1
ATOM 3891 C C . ILE B 1 247 ? 9.898 -22.031 -28.125 1 89.25 247 ILE B C 1
ATOM 3893 O O . ILE B 1 247 ? 8.914 -21.672 -27.469 1 89.25 247 ILE B O 1
ATOM 3897 N N . PRO B 1 248 ? 10.398 -21.188 -29.031 1 87.38 248 PRO B N 1
ATOM 3898 C CA . PRO B 1 248 ? 9.836 -19.844 -29.141 1 87.38 248 PRO B CA 1
ATOM 3899 C C . PRO B 1 248 ? 8.352 -19.859 -29.5 1 87.38 248 PRO B C 1
ATOM 3901 O O . PRO B 1 248 ? 7.578 -19.047 -28.984 1 87.38 248 PRO B O 1
ATOM 3904 N N . THR B 1 249 ? 8.023 -20.797 -30.328 1 90.06 249 THR B N 1
ATOM 3905 C CA . THR B 1 249 ? 6.625 -20.906 -30.75 1 90.06 249 THR B CA 1
ATOM 3906 C C . THR B 1 249 ? 5.746 -21.312 -29.562 1 90.06 249 THR B C 1
ATOM 3908 O O . THR B 1 249 ? 4.652 -20.766 -29.375 1 90.06 249 THR B O 1
ATOM 3911 N N . THR B 1 250 ? 6.207 -22.219 -28.766 1 89.19 250 THR B N 1
ATOM 3912 C CA . THR B 1 250 ? 5.477 -22.688 -27.594 1 89.19 250 THR B CA 1
ATOM 3913 C C . THR B 1 250 ? 5.258 -21.531 -26.609 1 89.19 250 THR B C 1
ATOM 3915 O O . THR B 1 250 ? 4.168 -21.391 -26.062 1 89.19 250 THR B O 1
ATOM 3918 N N . TRP B 1 251 ? 6.145 -20.688 -26.469 1 88.88 251 TRP B N 1
ATOM 3919 C CA . TRP B 1 251 ? 6.094 -19.672 -25.438 1 88.88 251 TRP B CA 1
ATOM 3920 C C . TRP B 1 251 ? 5.301 -18.453 -25.906 1 88.88 251 TRP B C 1
ATOM 3922 O O . TRP B 1 251 ? 4.934 -17.594 -25.094 1 88.88 251 TRP B O 1
ATOM 3932 N N . LEU B 1 252 ? 4.914 -18.391 -27.203 1 86.69 252 LEU B N 1
ATOM 3933 C CA . LEU B 1 252 ? 3.977 -17.375 -27.672 1 86.69 252 LEU B CA 1
ATOM 3934 C C . LEU B 1 252 ? 2.609 -17.547 -27.031 1 86.69 252 LEU B C 1
ATOM 3936 O O . LEU B 1 252 ? 1.835 -16.594 -26.922 1 86.69 252 LEU B O 1
ATOM 3940 N N . ARG B 1 253 ? 2.416 -18.75 -26.5 1 84.19 253 ARG B N 1
ATOM 3941 C CA . ARG B 1 253 ? 1.158 -19.062 -25.828 1 84.19 253 ARG B CA 1
ATOM 3942 C C . ARG B 1 253 ? 0.953 -18.156 -24.609 1 84.19 253 ARG B C 1
ATOM 3944 O O . ARG B 1 253 ? -0.183 -17.844 -24.25 1 84.19 253 ARG B O 1
ATOM 3951 N N . LEU B 1 254 ? 1.994 -17.797 -23.984 1 82.06 254 LEU B N 1
ATOM 3952 C CA . LEU B 1 254 ? 1.929 -16.938 -22.797 1 82.06 254 LEU B CA 1
ATOM 3953 C C . LEU B 1 254 ? 1.327 -15.586 -23.156 1 82.06 254 LEU B C 1
ATOM 3955 O O . LEU B 1 254 ? 0.552 -15.023 -22.375 1 82.06 254 LEU B O 1
ATOM 3959 N N . PHE B 1 255 ? 1.583 -15.18 -24.375 1 78.88 255 PHE B N 1
ATOM 3960 C CA . PHE B 1 255 ? 1.182 -13.836 -24.781 1 78.88 255 PHE B CA 1
ATOM 3961 C C . PHE B 1 255 ? -0.23 -13.844 -25.359 1 78.88 255 PHE B C 1
ATOM 3963 O O . PHE B 1 255 ? -0.882 -12.805 -25.422 1 78.88 255 P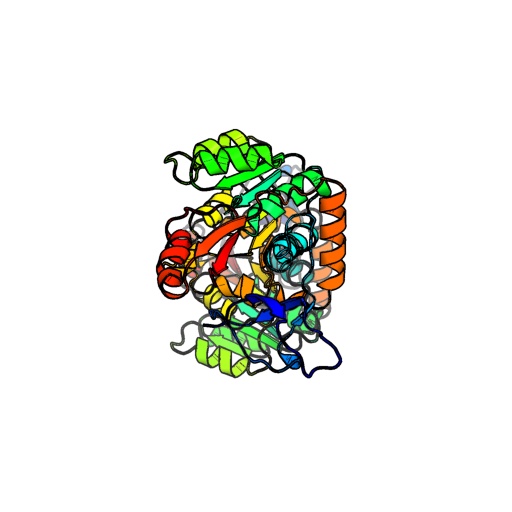HE B O 1
ATOM 3970 N N . GLU B 1 256 ? -0.617 -14.992 -25.688 1 79.06 256 GLU B N 1
ATOM 3971 C CA . GLU B 1 256 ? -1.948 -15.117 -26.281 1 79.06 256 GLU B CA 1
ATOM 3972 C C . GLU B 1 256 ? -2.98 -15.508 -25.219 1 79.06 256 GLU B C 1
ATOM 3974 O O . GLU B 1 256 ? -4.172 -15.602 -25.516 1 79.06 256 GLU B O 1
ATOM 3979 N N . GLY B 1 257 ? -2.527 -15.648 -24.078 1 78.56 257 GLY B N 1
ATOM 3980 C CA . GLY B 1 257 ? -3.434 -16.062 -23.016 1 78.56 257 GLY B CA 1
ATOM 3981 C C . GLY B 1 257 ? -4 -17.453 -23.219 1 78.56 257 GLY B C 1
ATOM 3982 O O . GLY B 1 257 ? -5.137 -17.719 -22.828 1 78.56 257 GLY B O 1
ATOM 3983 N N . LYS B 1 258 ? -3.268 -18.297 -23.812 1 77.12 258 LYS B N 1
ATOM 3984 C CA . LYS B 1 258 ? -3.773 -19.609 -24.188 1 77.12 258 LYS B CA 1
ATOM 3985 C C . LYS B 1 258 ? -3.389 -20.672 -23.172 1 77.12 258 LYS B C 1
ATOM 3987 O O . LYS B 1 258 ? -3.664 -21.844 -23.359 1 77.12 258 LYS B O 1
ATOM 3992 N N . ASN B 1 259 ? -2.785 -20.266 -22.109 1 84.12 259 ASN B N 1
ATOM 3993 C CA . ASN B 1 259 ? -2.406 -21.266 -21.125 1 84.12 259 ASN B CA 1
ATOM 3994 C C . ASN B 1 259 ? -3.186 -21.094 -19.812 1 84.12 259 ASN B C 1
ATOM 3996 O O . ASN B 1 259 ? -3.516 -19.969 -19.438 1 84.12 259 ASN B O 1
ATOM 4000 N N . ARG B 1 260 ? -3.537 -22.219 -19.297 1 88.06 260 ARG B N 1
ATOM 4001 C CA . ARG B 1 260 ? -3.977 -22.297 -17.906 1 88.06 260 ARG B CA 1
ATOM 4002 C C . ARG B 1 260 ? -2.834 -22.734 -16.984 1 88.06 260 ARG B C 1
ATOM 4004 O O . ARG B 1 260 ? -2.072 -23.641 -17.328 1 88.06 260 ARG B O 1
ATOM 4011 N N . GLY B 1 261 ? -2.836 -22.016 -15.867 1 90.81 261 GLY B N 1
ATOM 4012 C CA . GLY B 1 261 ? -1.709 -22.328 -15 1 90.81 261 GLY B CA 1
ATOM 4013 C C . GLY B 1 261 ? -0.366 -22.016 -15.641 1 90.81 261 GLY B C 1
ATOM 4014 O O . GLY B 1 261 ? -0.275 -21.188 -16.531 1 90.81 261 GLY B O 1
ATOM 4015 N N . LYS B 1 262 ? 0.649 -22.609 -15.156 1 90.94 262 LYS B N 1
ATOM 4016 C CA . LYS B 1 262 ? 2.01 -22.391 -15.641 1 90.94 262 LYS B CA 1
ATOM 4017 C C . LYS B 1 262 ? 2.227 -23.078 -16.984 1 90.94 262 LYS B C 1
ATOM 4019 O O . LYS B 1 262 ? 1.801 -24.203 -17.188 1 90.94 262 LYS B O 1
ATOM 4024 N N . LEU B 1 263 ? 2.844 -22.359 -17.938 1 90.31 263 LEU B N 1
ATOM 4025 C CA . LEU B 1 263 ? 3.275 -22.984 -19.188 1 90.31 263 LEU B CA 1
ATOM 4026 C C . LEU B 1 263 ? 4.586 -23.75 -18.984 1 90.31 263 LEU B C 1
ATOM 4028 O O . LEU B 1 263 ? 5.562 -23.172 -18.484 1 90.31 263 LEU B O 1
ATOM 4032 N N . VAL B 1 264 ? 4.578 -25.016 -19.312 1 91.38 264 VAL B N 1
ATOM 4033 C CA . VAL B 1 264 ? 5.738 -25.875 -19.141 1 91.38 264 VAL B CA 1
ATOM 4034 C C . VAL B 1 264 ? 6.094 -26.531 -20.484 1 91.38 264 VAL B C 1
ATOM 4036 O O . VAL B 1 264 ? 5.227 -27.109 -21.141 1 91.38 264 VAL B O 1
ATOM 4039 N N . THR B 1 265 ? 7.328 -26.359 -20.828 1 91.94 265 THR B N 1
ATOM 4040 C CA . THR B 1 265 ? 7.824 -27.047 -22.016 1 91.94 265 THR B CA 1
ATOM 4041 C C . THR B 1 265 ? 8.336 -28.438 -21.672 1 91.94 265 THR B C 1
ATOM 4043 O O . THR B 1 265 ? 9.195 -28.578 -20.797 1 91.94 265 THR B O 1
ATOM 4046 N N . GLN B 1 266 ? 7.773 -29.422 -22.266 1 92.25 266 GLN B N 1
ATOM 4047 C CA . GLN B 1 266 ? 8.344 -30.766 -22.219 1 92.25 266 GLN B CA 1
ATOM 4048 C C . GLN B 1 266 ? 9.219 -31.031 -23.438 1 92.25 266 GLN B C 1
ATOM 4050 O O . GLN B 1 266 ? 8.703 -31.281 -24.531 1 92.25 266 GLN B O 1
ATOM 4055 N N . LEU B 1 267 ? 10.5 -31.031 -23.156 1 90.88 267 LEU B N 1
ATOM 4056 C CA . LEU B 1 267 ? 11.43 -31.172 -24.281 1 90.88 2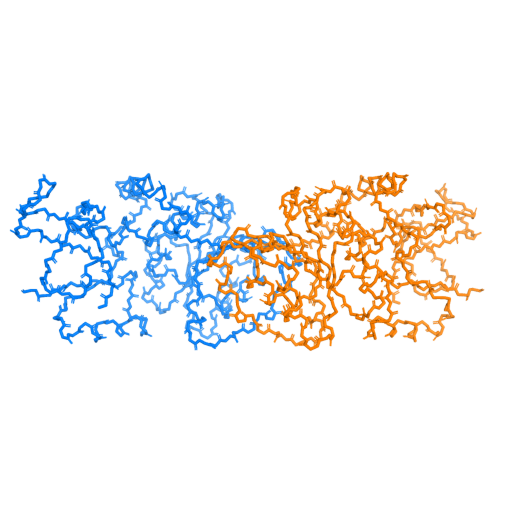67 LEU B CA 1
ATOM 4057 C C . LEU B 1 267 ? 11.391 -32.594 -24.859 1 90.88 267 LEU B C 1
ATOM 4059 O O . LEU B 1 267 ? 11.477 -33.562 -24.109 1 90.88 267 LEU B O 1
ATOM 4063 N N . GLU B 1 268 ? 11.203 -32.625 -26.156 1 87.69 268 GLU B N 1
ATOM 4064 C CA . GLU B 1 268 ? 11.266 -33.906 -26.875 1 87.69 268 GLU B CA 1
ATOM 4065 C C . GLU B 1 268 ? 12.695 -34.25 -27.266 1 87.69 268 GLU B C 1
ATOM 4067 O O . GLU B 1 268 ? 13.32 -33.531 -28.047 1 87.69 268 GLU B O 1
ATOM 4072 N N . VAL B 1 269 ? 13.312 -35.062 -26.375 1 76.5 269 VAL B N 1
ATOM 4073 C CA . VAL B 1 269 ? 14.688 -35.469 -26.641 1 76.5 269 VAL B CA 1
ATOM 4074 C C . VAL B 1 269 ? 14.703 -36.656 -27.578 1 76.5 269 VAL B C 1
ATOM 4076 O O . VAL B 1 269 ? 13.789 -37.5 -27.562 1 76.5 269 VAL B O 1
#

Solvent-accessible surface area (backbone atoms only — not comparable to full-atom values): 28123 Å² total; per-residue (Å²): 105,88,34,79,41,70,45,69,35,76,73,59,90,52,93,87,50,49,58,71,39,48,30,23,26,68,72,31,87,63,88,73,84,89,75,60,76,83,52,51,72,43,72,40,41,69,44,96,95,29,75,55,22,45,77,40,72,53,10,69,42,34,51,40,20,47,48,42,44,60,64,65,42,57,66,43,43,84,29,25,35,39,28,34,45,16,42,30,44,35,22,44,45,34,44,15,44,42,35,62,69,44,42,29,64,37,35,34,31,29,24,68,41,71,68,41,29,54,50,43,45,74,59,52,27,75,42,54,36,32,67,76,44,93,55,29,66,58,53,47,48,64,71,44,48,91,78,32,29,39,30,35,42,32,37,32,35,48,70,62,46,32,53,46,46,75,46,41,32,71,62,12,30,33,24,36,66,35,45,57,49,50,72,73,69,53,60,52,49,44,80,43,57,64,36,32,24,81,27,28,21,37,40,32,22,46,51,57,76,81,42,53,92,46,44,68,61,48,38,50,49,46,51,50,33,40,74,69,65,45,38,82,57,86,71,46,48,34,76,39,82,28,46,79,90,42,44,68,65,60,55,49,33,69,78,66,61,71,52,47,19,37,78,38,81,39,72,61,118,105,90,32,77,40,73,46,69,33,78,72,60,90,51,93,87,48,49,59,71,40,50,33,23,29,68,72,31,86,62,86,72,82,91,74,59,76,83,54,49,72,43,72,41,41,68,43,96,95,31,74,55,23,45,76,39,73,53,11,68,42,33,51,40,21,47,48,42,43,61,66,65,42,56,66,41,43,84,29,26,35,38,28,33,44,16,42,29,45,33,23,44,46,34,44,15,44,42,35,62,69,44,41,29,64,37,34,35,32,31,24,70,42,70,68,40,30,54,49,42,45,75,58,51,26,74,41,53,37,33,68,74,44,93,54,29,67,59,53,47,48,64,72,44,49,91,79,32,28,38,31,35,42,32,38,32,35,48,68,63,46,32,53,46,46,74,47,41,33,72,62,14,32,31,26,38,66,36,44,57,49,50,72,73,70,51,61,51,48,43,81,42,57,64,37,30,24,82,27,27,21,35,39,32,22,44,52,57,78,82,42,53,92,46,43,68,62,49,36,51,51,46,50,48,34,39,74,70,65,46,37,82,58,88,73,45,48,34,75,40,82,30,46,78,89,42,44,68,65,61,57,48,34,69,78,66,61,71,52,46,19,37,78,40,80,39,72,62,117

pLDDT: mean 91.85, std 8.02, range [55.38, 98.94]

Radius of gyration: 28.26 Å; Cα contacts (8 Å, |Δi|>4): 1159; chains: 2; bounding box: 60×84×62 Å